Protein AF-A0A9P8TIH1-F1 (afdb_monomer)

pLDDT: mean 72.89, std 21.23, range [21.95, 97.31]

Structure (mmCIF, N/CA/C/O backbone):
data_AF-A0A9P8TIH1-F1
#
_entry.id   AF-A0A9P8TIH1-F1
#
loop_
_atom_site.group_PDB
_atom_site.id
_atom_site.type_symbol
_atom_site.label_atom_id
_atom_site.label_alt_id
_atom_site.label_comp_id
_atom_site.label_asym_id
_atom_site.label_entity_id
_atom_site.label_seq_id
_atom_site.pdbx_PDB_ins_code
_atom_site.Cartn_x
_atom_site.Cartn_y
_atom_site.Cartn_z
_atom_site.occupancy
_atom_site.B_iso_or_equiv
_atom_site.auth_seq_id
_atom_site.auth_comp_id
_atom_site.auth_asym_id
_atom_site.auth_atom_id
_atom_site.pdbx_PDB_model_num
ATOM 1 N N . MET A 1 1 ? -13.432 -27.351 -48.864 1.00 35.41 1 MET A N 1
ATOM 2 C CA . MET A 1 1 ? -13.715 -27.434 -47.415 1.00 35.41 1 MET A CA 1
ATOM 3 C C . MET A 1 1 ? -12.453 -27.004 -46.691 1.00 35.41 1 MET A C 1
ATOM 5 O O . MET A 1 1 ? -11.451 -27.693 -46.796 1.00 35.41 1 MET A O 1
ATOM 9 N N . ASP A 1 2 ? -12.466 -25.813 -46.095 1.00 36.81 2 ASP A N 1
ATOM 10 C CA . ASP A 1 2 ? -11.261 -25.068 -45.707 1.00 36.81 2 ASP A CA 1
ATOM 11 C C . ASP A 1 2 ? -11.121 -25.049 -44.168 1.00 36.81 2 ASP A C 1
ATOM 13 O O . ASP A 1 2 ? -11.608 -24.149 -43.486 1.00 36.81 2 ASP A O 1
ATOM 17 N N . HIS A 1 3 ? -10.524 -26.101 -43.594 1.00 40.78 3 HIS A N 1
ATOM 18 C CA . HIS A 1 3 ? -10.382 -26.301 -42.139 1.00 40.78 3 HIS A CA 1
ATOM 19 C C . HIS A 1 3 ? -9.029 -25.809 -41.572 1.00 40.78 3 HIS A C 1
ATOM 21 O O . HIS A 1 3 ? -8.457 -26.463 -40.703 1.00 40.78 3 HIS A O 1
ATOM 27 N N . SER A 1 4 ? -8.480 -24.667 -42.013 1.00 42.81 4 SER A N 1
ATOM 28 C CA . SER A 1 4 ? -7.149 -24.220 -41.533 1.00 42.81 4 SER A CA 1
ATOM 29 C C . SER A 1 4 ? -7.049 -22.782 -40.997 1.00 42.81 4 SER A C 1
ATOM 31 O O . SER A 1 4 ? -5.983 -22.168 -41.077 1.00 42.81 4 SER A O 1
ATOM 33 N N . LYS A 1 5 ? -8.116 -22.222 -40.406 1.00 52.75 5 LYS A N 1
ATOM 34 C CA . LYS A 1 5 ? -8.064 -20.866 -39.803 1.00 52.75 5 LYS A CA 1
ATOM 35 C C . LYS A 1 5 ? -8.146 -20.792 -38.273 1.00 52.75 5 LYS A C 1
ATOM 37 O O . LYS A 1 5 ? -8.045 -19.697 -37.728 1.00 52.75 5 LYS A O 1
ATOM 42 N N . HIS A 1 6 ? -8.256 -21.914 -37.562 1.00 56.97 6 HIS A N 1
ATOM 43 C CA . HIS A 1 6 ? -8.297 -21.913 -36.093 1.00 56.97 6 HIS A CA 1
ATOM 44 C C . HIS A 1 6 ? -6.949 -22.352 -35.506 1.00 56.97 6 HIS A C 1
ATOM 46 O O . HIS A 1 6 ? -6.401 -23.383 -35.888 1.00 56.97 6 HIS A O 1
ATOM 52 N N . GLY A 1 7 ? -6.391 -21.550 -34.592 1.00 72.75 7 GLY A N 1
ATOM 53 C CA . GLY A 1 7 ? -5.107 -21.843 -33.948 1.00 72.75 7 GLY A CA 1
ATOM 54 C C . GLY A 1 7 ? -5.144 -23.128 -33.112 1.00 72.75 7 GLY A C 1
ATOM 55 O O . GLY A 1 7 ? -6.193 -23.518 -32.608 1.00 72.75 7 GLY A O 1
ATOM 56 N N . ILE A 1 8 ? -3.984 -23.759 -32.909 1.00 74.50 8 ILE A N 1
ATOM 57 C CA . ILE A 1 8 ? -3.828 -25.047 -32.195 1.00 74.50 8 ILE A CA 1
ATOM 58 C C . ILE A 1 8 ? -4.524 -25.052 -30.820 1.00 74.50 8 ILE A C 1
ATOM 60 O O . ILE A 1 8 ? -5.119 -26.046 -30.416 1.00 74.50 8 ILE A O 1
ATOM 64 N N . THR A 1 9 ? -4.513 -23.928 -30.100 1.00 80.44 9 THR A N 1
ATOM 65 C CA . THR A 1 9 ? -5.199 -23.786 -28.805 1.00 80.44 9 THR A CA 1
ATOM 66 C C . THR A 1 9 ? -6.723 -23.830 -28.910 1.00 80.44 9 THR A C 1
ATOM 68 O O . THR A 1 9 ? -7.368 -24.295 -27.977 1.00 80.44 9 THR A O 1
ATOM 71 N N . HIS A 1 10 ? -7.300 -23.367 -30.020 1.00 81.75 10 HIS A N 1
ATOM 72 C CA . HIS A 1 10 ? -8.736 -23.443 -30.290 1.00 81.75 10 HIS A CA 1
ATOM 73 C C . HIS A 1 10 ? -9.160 -24.882 -30.593 1.00 81.75 10 HIS A C 1
ATOM 75 O O . HIS A 1 10 ? -10.133 -25.363 -30.028 1.00 81.75 10 HIS A O 1
ATOM 81 N N . GLN A 1 11 ? -8.375 -25.595 -31.403 1.00 81.62 11 GLN A N 1
ATOM 82 C CA . GLN A 1 11 ? -8.632 -27.001 -31.732 1.00 81.62 11 GLN A CA 1
ATOM 83 C C . GLN A 1 11 ? -8.577 -27.897 -30.487 1.00 81.62 11 GLN A C 1
ATOM 85 O O . GLN A 1 11 ? -9.461 -28.721 -30.274 1.00 81.62 11 GLN A O 1
ATOM 90 N N . ILE A 1 12 ? -7.584 -27.699 -29.611 1.00 84.62 12 ILE A N 1
ATOM 91 C CA . ILE A 1 12 ? -7.492 -28.474 -28.363 1.00 84.62 12 ILE A CA 1
ATOM 92 C C . ILE A 1 12 ? -8.633 -28.110 -27.399 1.00 84.62 12 ILE A C 1
ATOM 94 O O . ILE A 1 12 ? -9.147 -28.969 -26.687 1.00 84.62 12 ILE A O 1
ATOM 98 N N . ARG A 1 13 ? -9.073 -26.846 -27.388 1.00 86.00 13 ARG A N 1
ATOM 99 C CA . ARG A 1 13 ? -10.222 -26.413 -26.582 1.00 86.00 13 ARG A CA 1
ATOM 100 C C . ARG A 1 13 ? -11.510 -27.134 -26.993 1.00 86.00 13 ARG A C 1
ATOM 102 O O . ARG A 1 13 ? -12.270 -27.539 -26.116 1.00 86.00 13 ARG A O 1
ATOM 109 N N . GLU A 1 14 ? -11.734 -27.304 -28.294 1.00 83.88 14 GLU A N 1
ATOM 110 C CA . GLU A 1 14 ? -12.855 -28.088 -28.826 1.00 83.88 14 GLU A CA 1
ATOM 111 C C . GLU A 1 14 ? -12.718 -29.573 -28.463 1.00 83.88 14 GLU A C 1
ATOM 113 O O . GLU A 1 14 ? -13.672 -30.166 -27.976 1.00 83.88 14 GLU A O 1
ATOM 118 N N . GLN A 1 15 ? -11.519 -30.156 -28.583 1.00 83.25 15 GLN A N 1
ATOM 119 C CA . GLN A 1 15 ? -11.256 -31.562 -28.222 1.00 83.25 15 GLN A CA 1
ATOM 120 C C . GLN A 1 15 ? -11.451 -31.876 -26.731 1.00 83.25 15 GLN A C 1
ATOM 122 O O . GLN A 1 15 ? -11.777 -33.010 -26.371 1.00 83.25 15 GLN A O 1
ATOM 127 N N . LEU A 1 16 ? -11.245 -30.884 -25.863 1.00 83.88 16 LEU A N 1
ATOM 128 C CA . LEU A 1 16 ? -11.487 -30.981 -24.424 1.00 83.88 16 LEU A CA 1
ATOM 129 C C . LEU A 1 16 ? -12.925 -30.610 -24.029 1.00 83.88 16 LEU A C 1
ATOM 131 O O . LEU A 1 16 ? -13.226 -30.597 -22.841 1.00 83.88 16 LEU A O 1
ATOM 135 N N . ASN A 1 17 ? -13.815 -30.292 -24.978 1.00 82.69 17 ASN A N 1
ATOM 136 C CA . ASN A 1 17 ? -15.173 -29.805 -24.701 1.00 82.69 17 ASN A CA 1
ATOM 137 C C . ASN A 1 17 ? -15.202 -28.629 -23.702 1.00 82.69 17 ASN A C 1
ATOM 139 O O . ASN A 1 17 ? -16.103 -28.510 -22.870 1.00 82.69 17 ASN A O 1
ATOM 143 N N . PHE A 1 18 ? -14.223 -27.720 -23.787 1.00 78.06 18 PHE A N 1
ATOM 144 C CA . PHE A 1 18 ? -14.137 -26.525 -22.939 1.00 78.06 18 PHE A CA 1
ATOM 145 C C . PHE A 1 18 ? -15.112 -25.430 -23.422 1.00 78.06 18 PHE A C 1
ATOM 147 O O . PHE A 1 18 ? -14.720 -24.348 -23.885 1.00 78.06 18 PHE A O 1
ATOM 154 N N . THR A 1 19 ? -16.407 -25.733 -23.349 1.00 77.19 19 THR A N 1
ATOM 155 C CA . THR A 1 19 ? -17.505 -24.891 -23.843 1.00 77.19 19 THR A CA 1
ATOM 156 C C . THR A 1 19 ? -17.747 -23.680 -22.949 1.00 77.19 19 THR A C 1
ATOM 158 O O . THR A 1 19 ? -17.999 -22.592 -23.461 1.00 77.19 19 THR A O 1
ATOM 161 N N . ASP A 1 20 ? -17.572 -23.826 -21.631 1.00 85.38 20 ASP A N 1
ATOM 162 C CA . ASP A 1 20 ? -17.736 -22.725 -20.681 1.00 85.38 20 ASP A CA 1
ATOM 163 C C . ASP A 1 20 ? -16.583 -21.696 -20.793 1.00 85.38 20 ASP A C 1
ATOM 165 O O . ASP A 1 20 ? -15.427 -22.007 -20.460 1.00 85.38 20 ASP A O 1
ATOM 169 N N . PRO A 1 21 ? -16.865 -20.447 -21.222 1.00 82.12 21 PRO A N 1
ATOM 170 C CA . PRO A 1 21 ? -15.861 -19.391 -21.302 1.00 82.12 21 PRO A CA 1
ATOM 171 C C . PRO A 1 21 ? -15.292 -18.988 -19.932 1.00 82.12 21 PRO A C 1
ATOM 173 O O . PRO A 1 21 ? -14.132 -18.573 -19.860 1.00 82.12 21 PRO A O 1
ATOM 176 N N . SER A 1 22 ? -16.060 -19.124 -18.846 1.00 80.06 22 SER A N 1
ATOM 177 C CA . SER A 1 22 ? -15.615 -18.819 -17.483 1.00 80.06 22 SER A CA 1
ATOM 178 C C . SER A 1 22 ? -14.609 -19.859 -16.993 1.00 80.06 22 SER A C 1
ATOM 180 O O . SER A 1 22 ? -13.498 -19.503 -16.580 1.00 80.06 22 SER A O 1
ATOM 182 N N . LYS A 1 23 ? -14.933 -21.153 -17.140 1.00 83.50 23 LYS A N 1
ATOM 183 C CA . LYS A 1 23 ? -14.000 -22.256 -16.858 1.00 83.50 23 LYS A CA 1
ATOM 184 C C . LYS A 1 23 ? -12.722 -22.116 -17.691 1.00 83.50 23 LYS A C 1
ATOM 186 O O . LYS A 1 23 ? -11.629 -22.275 -17.151 1.00 83.50 23 LYS A O 1
ATOM 191 N N . TRP A 1 24 ? -12.828 -21.765 -18.978 1.00 87.00 24 TRP A N 1
ATOM 192 C CA . TRP A 1 24 ? -11.661 -21.583 -19.854 1.00 87.00 24 TRP A CA 1
ATOM 193 C C . TRP A 1 24 ? -10.759 -20.418 -19.426 1.00 87.00 24 TRP A C 1
ATOM 195 O O . TRP A 1 24 ? -9.528 -20.524 -19.468 1.00 87.00 24 TRP A O 1
ATOM 205 N N . ARG A 1 25 ? -11.351 -19.305 -18.976 1.00 84.06 25 ARG A N 1
ATOM 206 C CA . ARG A 1 25 ? -10.597 -18.167 -18.431 1.00 84.06 25 ARG A CA 1
ATOM 207 C C . ARG A 1 25 ? -9.856 -18.561 -17.153 1.00 84.06 25 ARG A C 1
ATOM 209 O O . ARG A 1 25 ? -8.665 -18.281 -17.044 1.00 84.06 25 ARG A O 1
ATOM 216 N N . LYS A 1 26 ? -10.526 -19.266 -16.232 1.00 86.44 26 LYS A N 1
ATOM 217 C CA . LYS A 1 26 ? -9.902 -19.798 -15.007 1.00 86.44 26 LYS A CA 1
ATOM 218 C C . LYS A 1 26 ? -8.744 -20.741 -15.332 1.00 86.44 26 LYS A C 1
ATOM 220 O O . LYS A 1 26 ? -7.658 -20.563 -14.794 1.00 86.44 26 LYS A O 1
ATOM 225 N N . PHE A 1 27 ? -8.945 -21.666 -16.271 1.00 91.75 27 PHE A N 1
ATOM 226 C CA . PHE A 1 27 ? -7.896 -22.562 -16.765 1.00 91.75 27 PHE A CA 1
ATOM 227 C C . PHE A 1 27 ? -6.702 -21.796 -17.334 1.00 91.75 27 PHE A C 1
ATOM 229 O O . PHE A 1 27 ? -5.558 -22.077 -16.990 1.00 91.75 27 PHE A O 1
ATOM 236 N N . THR A 1 28 ? -6.955 -20.794 -18.177 1.00 87.31 28 THR A N 1
ATOM 237 C CA . THR A 1 28 ? -5.889 -20.009 -18.808 1.00 87.31 28 THR A CA 1
ATOM 238 C C . THR A 1 28 ? -5.062 -19.246 -17.775 1.00 87.31 28 THR A C 1
ATOM 240 O O . THR A 1 28 ? -3.834 -19.284 -17.858 1.00 87.31 28 THR A O 1
ATOM 243 N N . ASN A 1 29 ? -5.713 -18.614 -16.793 1.00 83.88 29 ASN A N 1
ATOM 244 C CA . ASN A 1 29 ? -5.040 -17.894 -15.710 1.00 83.88 29 ASN A CA 1
ATOM 245 C C . ASN A 1 29 ? -4.221 -18.848 -14.839 1.00 83.88 29 ASN A C 1
ATOM 247 O O . ASN A 1 29 ? -3.033 -18.619 -14.630 1.00 83.88 29 ASN A O 1
ATOM 251 N N . ARG A 1 30 ? -4.828 -19.959 -14.411 1.00 91.69 30 ARG A N 1
ATOM 252 C CA . ARG A 1 30 ? -4.168 -20.972 -13.585 1.00 91.69 30 ARG A C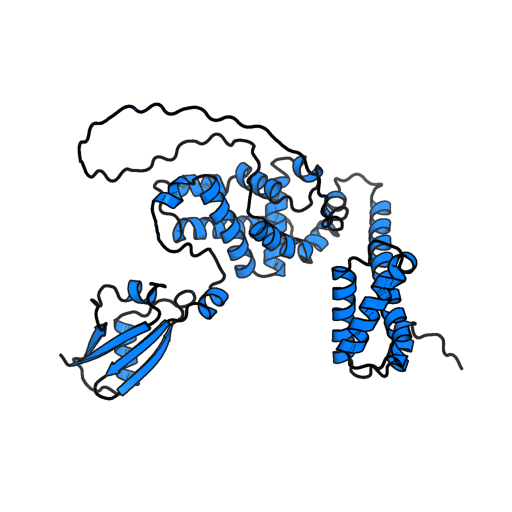A 1
ATOM 253 C C . ARG A 1 30 ? -2.966 -21.603 -14.289 1.00 91.69 30 ARG A C 1
ATOM 255 O O . ARG A 1 30 ? -1.914 -21.793 -13.690 1.00 91.69 30 ARG A O 1
ATOM 262 N N . ARG A 1 31 ? -3.082 -21.872 -15.591 1.00 93.06 31 ARG A N 1
ATOM 263 C CA . ARG A 1 31 ? -1.974 -22.371 -16.415 1.00 93.06 31 ARG A CA 1
ATOM 264 C C . ARG A 1 31 ? -0.811 -21.378 -16.474 1.00 93.06 31 ARG A C 1
ATOM 266 O O . ARG A 1 31 ? 0.332 -21.815 -16.410 1.00 93.06 31 ARG A O 1
ATOM 273 N N . LEU A 1 32 ? -1.081 -20.078 -16.618 1.00 86.94 32 LEU A N 1
ATOM 274 C CA . LEU A 1 32 ? -0.032 -19.049 -16.621 1.00 86.94 32 LEU A CA 1
ATOM 275 C C . LEU A 1 32 ? 0.630 -18.920 -15.245 1.00 86.94 32 LEU A C 1
ATOM 277 O O . LEU A 1 32 ? 1.853 -18.930 -15.172 1.00 86.94 32 LEU A O 1
ATOM 281 N N . GLU A 1 33 ? -0.162 -18.928 -14.172 1.00 87.31 33 GLU A N 1
ATOM 282 C CA . GLU A 1 33 ? 0.336 -18.932 -12.792 1.00 87.31 33 GLU A CA 1
ATOM 283 C C . GLU A 1 33 ? 1.288 -20.109 -12.537 1.00 87.31 33 GLU A C 1
ATOM 285 O O . GLU A 1 33 ? 2.364 -19.925 -11.978 1.00 87.31 33 GLU A O 1
ATOM 290 N N . LEU A 1 34 ? 0.941 -21.319 -12.990 1.00 82.25 34 LEU A N 1
ATOM 291 C CA . LEU A 1 34 ? 1.815 -22.487 -12.857 1.00 82.25 34 LEU A CA 1
ATOM 292 C C . LEU A 1 34 ? 3.068 -22.373 -13.738 1.00 82.25 34 LEU A C 1
ATOM 294 O O . LEU A 1 34 ? 4.163 -22.694 -13.284 1.00 82.25 34 LEU A O 1
ATOM 298 N N . VAL A 1 35 ? 2.948 -21.881 -14.974 1.00 85.06 35 VAL A N 1
ATOM 299 C CA . VAL A 1 35 ? 4.112 -21.630 -15.847 1.00 85.06 35 VAL A CA 1
ATOM 300 C C . VAL A 1 35 ? 5.101 -20.659 -15.194 1.00 85.06 35 VAL A C 1
ATOM 302 O O . VAL A 1 35 ? 6.311 -20.886 -15.287 1.00 85.06 35 V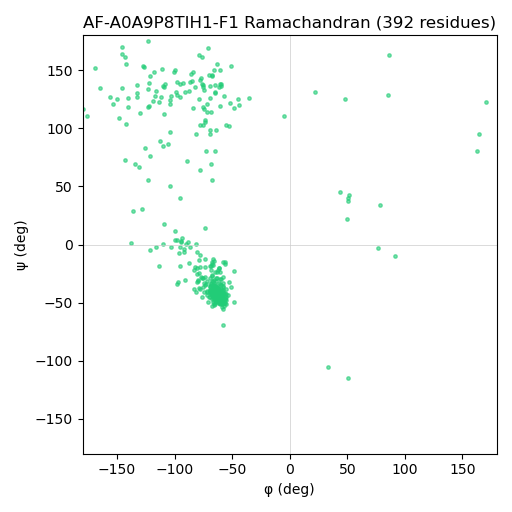AL A O 1
ATOM 305 N N . ASP A 1 36 ? 4.605 -19.629 -14.508 1.00 79.31 36 ASP A N 1
ATOM 306 C CA . ASP A 1 36 ? 5.432 -18.658 -13.792 1.00 79.31 36 ASP A CA 1
ATOM 307 C C . ASP A 1 36 ? 5.981 -19.230 -12.478 1.00 79.31 36 ASP A C 1
ATOM 309 O O . ASP A 1 36 ? 7.187 -19.162 -12.245 1.00 79.31 36 ASP A O 1
ATOM 313 N N . LYS A 1 37 ? 5.150 -19.904 -11.672 1.00 81.44 37 LYS A N 1
ATOM 314 C CA . LYS A 1 37 ? 5.551 -20.547 -10.407 1.00 81.44 37 LYS A CA 1
ATOM 315 C C . LYS A 1 37 ? 6.664 -21.582 -10.591 1.00 81.44 37 LYS A C 1
ATOM 317 O O . LYS A 1 37 ? 7.527 -21.715 -9.731 1.00 81.44 37 LYS A O 1
ATOM 322 N N . PHE A 1 38 ? 6.649 -22.318 -11.703 1.00 78.94 38 PHE A N 1
ATOM 323 C CA . PHE A 1 38 ? 7.683 -23.300 -12.050 1.00 78.94 38 PHE A CA 1
ATOM 324 C C . PHE A 1 38 ? 8.793 -22.725 -12.949 1.00 78.94 38 PHE A C 1
ATOM 326 O O . PHE A 1 38 ? 9.663 -23.471 -13.400 1.00 78.94 38 PHE A O 1
ATOM 333 N N . ASN A 1 39 ? 8.774 -21.416 -13.223 1.00 80.62 39 ASN A N 1
ATOM 334 C CA . ASN A 1 39 ? 9.759 -20.695 -14.032 1.00 80.62 39 ASN A CA 1
ATOM 335 C C . ASN A 1 39 ? 10.049 -21.350 -15.406 1.00 80.62 39 ASN A C 1
ATOM 337 O O . ASN A 1 39 ? 11.191 -21.404 -15.880 1.00 80.62 39 ASN A O 1
ATOM 341 N N . LEU A 1 40 ? 9.007 -21.863 -16.073 1.00 82.38 40 LEU A N 1
ATOM 342 C CA . LEU A 1 40 ? 9.131 -22.598 -17.345 1.00 82.38 40 LEU A CA 1
ATOM 343 C C . LEU A 1 40 ? 9.433 -21.704 -18.553 1.00 82.38 40 LEU A C 1
ATOM 345 O O . LEU A 1 40 ? 9.765 -22.172 -19.637 1.00 82.38 40 LEU A O 1
ATOM 349 N N . SER A 1 41 ? 9.310 -20.393 -18.398 1.00 81.31 41 SER A N 1
ATOM 350 C CA . SER A 1 41 ? 9.560 -19.417 -19.458 1.00 81.31 41 SER A CA 1
ATOM 351 C C . SER A 1 41 ? 11.053 -19.147 -19.709 1.00 81.31 41 SER A C 1
ATOM 353 O O . SER A 1 41 ? 11.393 -18.491 -20.698 1.00 81.31 41 SER A O 1
ATOM 355 N N . SER A 1 42 ? 11.936 -19.657 -18.842 1.00 74.00 42 SER A N 1
ATOM 356 C CA . SER A 1 42 ? 13.391 -19.455 -18.884 1.00 74.00 42 SER A CA 1
ATOM 357 C C . SER A 1 42 ? 14.127 -20.349 -19.897 1.00 74.00 42 SER A C 1
ATOM 359 O O . SER A 1 42 ? 15.131 -19.922 -20.467 1.00 74.00 42 SER A O 1
ATOM 361 N N . LYS A 1 43 ? 13.631 -21.563 -20.175 1.00 79.31 43 LYS A N 1
ATOM 362 C CA . LYS A 1 43 ? 14.282 -22.563 -21.049 1.00 79.31 43 LYS A CA 1
ATOM 363 C C . LYS A 1 43 ? 13.369 -22.992 -22.203 1.00 79.31 43 LYS A C 1
ATOM 365 O O . LYS A 1 43 ? 12.241 -22.508 -22.341 1.00 79.31 43 LYS A O 1
ATOM 370 N N . LYS A 1 44 ? 13.858 -23.821 -23.138 1.00 82.12 44 LYS A N 1
ATOM 371 C CA . LYS A 1 44 ? 12.978 -24.349 -24.200 1.00 82.12 44 LYS A CA 1
ATOM 372 C C . LYS A 1 44 ? 11.996 -25.346 -23.589 1.00 82.12 44 LYS A C 1
ATOM 374 O O . LYS A 1 44 ? 12.369 -26.126 -22.726 1.00 82.12 44 LYS A O 1
ATOM 379 N N . ALA A 1 45 ? 10.774 -25.400 -24.121 1.00 83.81 45 ALA A N 1
ATOM 380 C CA . ALA A 1 45 ? 9.789 -26.387 -23.678 1.00 83.81 45 ALA A CA 1
ATOM 381 C C . ALA A 1 45 ? 10.318 -27.835 -23.775 1.00 83.81 45 ALA A C 1
ATOM 383 O O . ALA A 1 45 ? 10.101 -28.619 -22.866 1.00 83.81 45 ALA A O 1
ATOM 384 N N . SER A 1 46 ? 11.086 -28.157 -24.824 1.00 84.38 46 SER A N 1
ATOM 385 C CA . SER A 1 46 ? 11.733 -29.467 -25.015 1.00 84.38 46 SER A CA 1
ATOM 386 C C . SER A 1 46 ? 12.818 -29.803 -23.984 1.00 84.38 46 SER A C 1
ATOM 388 O O . SER A 1 46 ? 13.286 -30.928 -23.934 1.00 84.38 46 SER A O 1
ATOM 390 N N . GLU A 1 47 ? 13.285 -28.826 -23.206 1.00 77.00 47 GLU A N 1
ATOM 391 C CA . GLU A 1 47 ? 14.311 -29.017 -22.169 1.00 77.00 47 GLU A CA 1
ATOM 392 C C . GLU A 1 47 ? 13.674 -29.229 -20.784 1.00 77.00 47 GLU A C 1
ATOM 394 O O . GLU A 1 47 ? 14.382 -29.396 -19.793 1.00 77.00 47 GLU A O 1
ATOM 399 N N . GLN A 1 48 ? 12.340 -29.171 -20.690 1.00 86.94 48 GLN A N 1
ATOM 400 C CA . GLN A 1 48 ? 11.597 -29.158 -19.426 1.00 86.94 48 GLN A CA 1
ATOM 401 C C . GLN A 1 48 ? 10.373 -30.088 -19.461 1.00 86.94 48 GLN A C 1
ATOM 403 O O . GLN A 1 48 ? 9.391 -29.850 -18.756 1.00 86.94 48 GLN A O 1
ATOM 408 N N . ASP A 1 49 ? 10.439 -31.162 -20.254 1.00 85.44 49 ASP A N 1
ATOM 409 C CA . ASP A 1 49 ? 9.320 -32.080 -20.512 1.00 85.44 49 ASP A CA 1
ATOM 410 C C . ASP A 1 49 ? 8.681 -32.636 -19.234 1.00 85.44 49 ASP A C 1
ATOM 412 O O . ASP A 1 49 ? 7.460 -32.626 -19.109 1.00 85.44 49 ASP A O 1
ATOM 416 N N . GLY A 1 50 ? 9.488 -33.036 -18.246 1.00 84.25 50 GLY A N 1
ATOM 417 C CA . GLY A 1 50 ? 8.973 -33.575 -16.982 1.00 84.25 50 GLY A CA 1
ATOM 418 C C . GLY A 1 50 ? 8.171 -32.561 -16.157 1.00 84.25 50 GLY A C 1
ATOM 419 O O . GLY A 1 50 ? 7.152 -32.907 -15.564 1.00 84.25 50 GLY A O 1
ATOM 420 N N . LEU A 1 51 ? 8.585 -31.289 -16.142 1.00 84.00 51 LEU A N 1
ATOM 421 C CA . LEU A 1 51 ? 7.864 -30.234 -15.419 1.00 84.00 51 LEU A CA 1
ATOM 422 C C . LEU A 1 51 ? 6.593 -29.808 -16.157 1.00 84.00 51 LEU A C 1
ATOM 424 O O . LEU A 1 51 ? 5.574 -29.533 -15.526 1.00 84.00 51 LEU A O 1
ATOM 428 N N . ILE A 1 52 ? 6.648 -29.777 -17.489 1.00 90.12 52 ILE A N 1
ATOM 429 C CA . ILE A 1 52 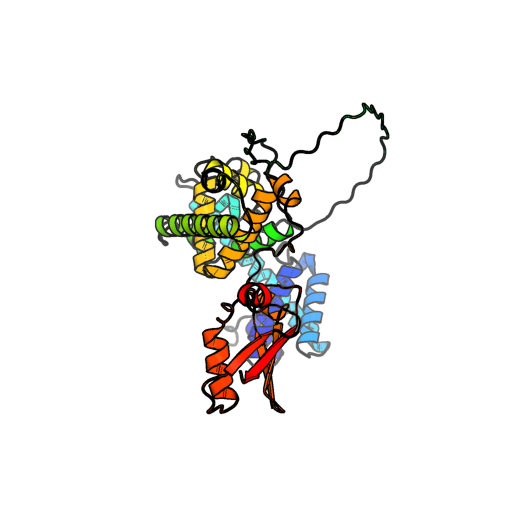? 5.486 -29.504 -18.335 1.00 90.12 52 ILE A CA 1
ATOM 430 C C . ILE A 1 52 ? 4.428 -30.585 -18.134 1.00 90.12 52 ILE A C 1
ATOM 432 O O . ILE A 1 52 ? 3.267 -30.246 -17.911 1.00 90.12 52 ILE A O 1
ATOM 436 N N . LEU A 1 53 ? 4.832 -31.857 -18.132 1.00 90.94 53 LEU A N 1
ATOM 437 C CA . LEU A 1 53 ? 3.929 -32.978 -17.894 1.00 90.94 53 LEU A CA 1
ATOM 438 C C . LEU A 1 53 ? 3.318 -32.914 -16.487 1.00 90.94 53 LEU A C 1
ATOM 440 O O . LEU A 1 53 ? 2.117 -33.102 -16.329 1.00 90.94 53 LEU A O 1
ATOM 444 N N . LYS A 1 54 ? 4.112 -32.547 -15.473 1.00 88.62 54 LYS A N 1
ATOM 445 C CA . LYS A 1 54 ? 3.619 -32.343 -14.103 1.00 88.62 54 LYS A CA 1
ATOM 446 C C . LYS A 1 54 ? 2.564 -31.236 -14.019 1.00 88.62 54 LYS A C 1
ATOM 448 O O . LYS A 1 54 ? 1.555 -31.402 -13.343 1.00 88.62 54 LYS A O 1
ATOM 453 N N . ILE A 1 55 ? 2.773 -30.109 -14.700 1.00 91.69 55 ILE A N 1
ATOM 454 C CA . ILE A 1 55 ? 1.791 -29.012 -14.734 1.00 91.69 55 ILE A CA 1
ATOM 455 C C . ILE A 1 55 ? 0.542 -29.413 -15.520 1.00 91.69 55 ILE A C 1
ATOM 457 O O . ILE A 1 55 ? -0.568 -29.067 -15.116 1.00 91.69 55 ILE A O 1
ATOM 461 N N . ALA A 1 56 ? 0.710 -30.147 -16.620 1.00 92.38 56 ALA A N 1
ATOM 462 C CA . ALA A 1 56 ? -0.402 -30.690 -17.386 1.00 92.38 56 ALA A CA 1
ATOM 463 C C . ALA A 1 56 ? -1.276 -31.606 -16.521 1.00 92.38 56 ALA A C 1
ATOM 465 O O . ALA A 1 56 ? -2.495 -31.467 -16.547 1.00 92.38 56 ALA A O 1
ATOM 466 N N . ASP A 1 57 ? -0.659 -32.464 -15.707 1.00 89.38 57 ASP A N 1
ATOM 467 C CA . ASP A 1 57 ? -1.371 -33.377 -14.816 1.00 89.38 57 ASP A CA 1
ATOM 468 C C . ASP A 1 57 ? -2.091 -32.646 -13.671 1.00 89.38 57 ASP A C 1
ATOM 470 O O . ASP A 1 57 ? -3.266 -32.905 -13.422 1.00 89.38 57 ASP A O 1
ATOM 474 N N . ILE A 1 58 ? -1.449 -31.641 -13.055 1.00 89.88 58 ILE A N 1
ATOM 475 C CA . ILE A 1 58 ? -2.094 -30.768 -12.055 1.00 89.88 58 ILE A CA 1
ATOM 476 C C . ILE A 1 58 ? -3.348 -30.112 -12.642 1.00 89.88 58 ILE A C 1
ATOM 478 O O . ILE A 1 58 ? -4.422 -30.178 -12.050 1.00 89.88 58 ILE A O 1
ATOM 482 N N . LEU A 1 59 ? -3.230 -29.495 -13.820 1.00 92.00 59 LEU A N 1
ATOM 483 C CA . LEU A 1 59 ? -4.349 -28.816 -14.472 1.00 92.00 59 LEU A CA 1
ATOM 484 C C . LEU A 1 59 ? -5.448 -29.793 -14.902 1.00 92.00 59 LEU A C 1
ATOM 486 O O . LEU A 1 59 ? -6.629 -29.464 -14.845 1.00 92.00 59 LEU A O 1
ATOM 490 N N . ARG A 1 60 ? -5.080 -30.990 -15.348 1.00 94.25 60 ARG A N 1
ATOM 491 C CA . ARG A 1 60 ? -6.037 -32.025 -15.731 1.00 94.25 60 ARG A CA 1
ATOM 492 C C . ARG A 1 60 ? -6.868 -32.466 -14.523 1.00 94.25 60 ARG A C 1
ATOM 494 O O . ARG A 1 60 ? -8.096 -32.464 -14.613 1.00 94.25 60 ARG A O 1
ATOM 501 N N . LEU A 1 61 ? -6.213 -32.756 -13.395 1.00 91.06 61 LEU A N 1
ATOM 502 C CA . LEU A 1 61 ? -6.867 -33.133 -12.139 1.00 91.06 61 LEU A CA 1
ATOM 503 C C . LEU A 1 61 ? -7.731 -31.995 -11.577 1.00 91.06 61 LEU A C 1
ATOM 505 O O . LEU A 1 61 ? -8.902 -32.214 -11.278 1.00 91.06 61 LEU A O 1
ATOM 509 N N . GLU A 1 62 ? -7.198 -30.768 -11.500 1.00 92.06 62 GLU A N 1
ATOM 510 C CA . GLU A 1 62 ? -7.925 -29.592 -10.988 1.00 92.06 62 GLU A CA 1
ATOM 511 C C . GLU A 1 62 ? -9.214 -29.308 -11.782 1.00 92.06 62 GLU A C 1
ATOM 513 O O . GLU A 1 62 ? -10.204 -28.836 -11.221 1.00 92.06 62 GLU A O 1
ATOM 518 N N . PHE A 1 63 ? -9.226 -29.594 -13.088 1.00 91.00 63 PHE A N 1
ATOM 519 C CA . PHE A 1 63 ? -10.374 -29.324 -13.959 1.00 91.00 63 PHE A CA 1
ATOM 520 C C . PHE A 1 63 ? -11.262 -30.550 -14.234 1.00 91.00 63 PHE A C 1
ATOM 522 O O . PHE A 1 63 ? -12.259 -30.409 -14.961 1.00 91.00 63 PHE A O 1
ATOM 529 N N . GLY A 1 64 ? -10.947 -31.690 -13.606 1.00 89.50 64 GLY A N 1
ATOM 530 C CA . GLY A 1 64 ? -11.765 -32.904 -13.576 1.00 89.50 64 GLY A CA 1
ATOM 531 C C . GLY A 1 64 ? -11.704 -33.756 -14.845 1.00 89.50 64 GLY A C 1
ATOM 532 O O . GLY A 1 64 ? -12.723 -34.322 -15.228 1.00 89.50 64 GLY A O 1
ATOM 533 N N . TYR A 1 65 ? -10.554 -33.809 -15.521 1.00 90.94 65 TYR A N 1
ATOM 534 C CA . TYR A 1 65 ? -10.361 -34.626 -16.725 1.00 90.94 65 TYR A CA 1
ATOM 535 C C . TYR A 1 65 ? -9.638 -35.939 -16.417 1.00 90.94 65 TYR A C 1
ATOM 537 O O . TYR A 1 65 ? -8.811 -36.019 -15.512 1.00 90.94 65 TYR A O 1
ATOM 545 N N . ASP A 1 66 ? -9.928 -36.968 -17.201 1.00 90.38 66 ASP A N 1
ATOM 546 C CA . ASP A 1 66 ? -9.347 -38.304 -17.106 1.00 90.38 66 ASP A CA 1
ATOM 547 C C . ASP A 1 66 ? -7.945 -38.388 -17.731 1.00 90.38 66 ASP A C 1
ATOM 549 O O . ASP A 1 66 ? -7.530 -37.522 -18.506 1.00 90.38 66 ASP A O 1
ATOM 553 N N . ASP A 1 67 ? -7.204 -39.449 -17.399 1.00 90.50 67 ASP A N 1
ATOM 554 C CA . ASP A 1 67 ? -5.808 -39.638 -17.822 1.00 90.50 67 ASP A CA 1
ATOM 555 C C . ASP A 1 67 ? -5.657 -39.688 -19.352 1.00 90.50 67 ASP A C 1
ATOM 557 O O . ASP A 1 67 ? -4.605 -39.325 -19.880 1.00 90.50 67 ASP A O 1
ATOM 561 N N . SER A 1 68 ? -6.721 -40.047 -20.086 1.00 90.12 68 SER A N 1
ATOM 562 C CA . SER A 1 68 ? -6.710 -40.066 -21.555 1.00 90.12 68 SER A CA 1
ATOM 563 C C . SER A 1 68 ? -6.456 -38.687 -22.178 1.00 90.12 68 SER A C 1
ATOM 565 O O . SER A 1 68 ? -6.019 -38.613 -23.326 1.00 90.12 68 SER A O 1
ATOM 567 N N . LYS A 1 69 ? -6.689 -37.601 -21.422 1.00 91.00 69 LYS A N 1
ATOM 568 C CA . LYS A 1 69 ? -6.576 -36.207 -21.880 1.00 91.00 69 LYS A CA 1
ATOM 569 C C . LYS A 1 69 ? -5.256 -35.527 -21.531 1.00 91.00 69 LYS A C 1
ATOM 571 O O . LYS A 1 69 ? -5.084 -34.333 -21.780 1.00 91.00 69 LYS A O 1
ATOM 576 N N . ILE A 1 70 ? -4.306 -36.250 -20.939 1.00 92.25 70 ILE A N 1
ATOM 577 C CA . ILE A 1 70 ? -3.034 -35.662 -20.501 1.00 92.25 70 ILE A CA 1
ATOM 578 C C . ILE A 1 70 ? -2.242 -35.034 -21.659 1.00 92.25 70 ILE A C 1
ATOM 580 O O . ILE A 1 70 ? -1.622 -33.983 -21.493 1.00 92.25 70 ILE A O 1
ATOM 584 N N . ASN A 1 71 ? -2.320 -35.622 -22.854 1.00 92.06 71 ASN A N 1
ATOM 585 C CA . ASN A 1 71 ? -1.589 -35.163 -24.035 1.00 92.06 71 ASN A CA 1
ATOM 586 C C . ASN A 1 71 ? -2.093 -33.802 -24.538 1.00 92.06 71 ASN A C 1
ATOM 588 O O . ASN A 1 71 ? -1.322 -32.971 -25.018 1.00 92.06 71 ASN A O 1
ATOM 592 N N . GLU A 1 72 ? -3.393 -33.550 -24.431 1.00 91.38 72 GLU A N 1
ATOM 593 C CA . GLU A 1 72 ? -4.038 -32.290 -24.783 1.00 91.38 72 GLU A CA 1
ATOM 594 C C . GLU A 1 72 ? -3.630 -31.184 -23.802 1.00 91.38 72 GLU A C 1
ATOM 596 O O . GLU A 1 72 ? -3.301 -30.069 -24.219 1.00 91.38 72 GLU A O 1
ATOM 601 N N . PHE A 1 73 ? -3.578 -31.504 -22.506 1.00 92.62 73 PHE A N 1
ATOM 602 C CA . PHE A 1 73 ? -3.106 -30.583 -21.472 1.00 92.62 73 PHE A CA 1
ATOM 603 C C . PHE A 1 73 ? -1.611 -30.272 -21.619 1.00 92.62 73 PHE A C 1
ATOM 605 O O . PHE A 1 73 ? -1.233 -29.100 -21.566 1.00 92.62 73 PHE A O 1
ATOM 612 N N . ASP A 1 74 ? -0.770 -31.269 -21.901 1.00 93.25 74 ASP A N 1
ATOM 613 C CA . ASP A 1 74 ? 0.657 -31.079 -22.196 1.00 93.25 74 ASP A CA 1
ATOM 614 C C . ASP A 1 74 ? 0.849 -30.120 -23.381 1.00 93.25 74 ASP A C 1
ATOM 616 O O . ASP A 1 74 ? 1.539 -29.102 -23.256 1.00 93.25 74 ASP A O 1
ATOM 620 N N . LYS A 1 75 ? 0.136 -30.338 -24.494 1.00 93.31 75 LYS A N 1
ATOM 621 C CA . LYS A 1 75 ? 0.161 -29.431 -25.655 1.00 93.31 75 LYS A CA 1
ATOM 622 C C . LYS A 1 75 ? -0.265 -28.006 -25.289 1.00 93.31 75 LYS A C 1
ATOM 624 O O . LYS A 1 75 ? 0.355 -27.044 -25.755 1.00 93.31 75 LYS A O 1
ATOM 629 N N . LEU A 1 76 ? -1.286 -27.840 -24.444 1.00 92.00 76 LEU A N 1
ATOM 630 C CA . LEU A 1 76 ? -1.738 -26.525 -23.975 1.00 92.00 76 LEU A CA 1
ATOM 631 C C . LEU A 1 76 ? -0.694 -25.821 -23.104 1.00 92.00 76 LEU A C 1
ATOM 633 O O . LEU A 1 76 ? -0.538 -24.602 -23.227 1.00 92.00 76 LEU A O 1
ATOM 637 N N . VAL A 1 77 ? 0.014 -26.547 -22.240 1.00 92.44 77 VAL A N 1
ATOM 638 C CA . VAL A 1 77 ? 1.090 -25.994 -21.405 1.00 92.44 77 VAL A CA 1
ATOM 639 C C . VAL A 1 77 ? 2.297 -25.638 -22.274 1.00 92.44 77 VAL A C 1
ATOM 641 O O . VAL A 1 77 ? 2.797 -24.516 -22.190 1.00 92.44 77 VAL A O 1
ATOM 644 N N . ARG A 1 78 ? 2.704 -26.509 -23.205 1.00 92.88 78 ARG A N 1
ATOM 645 C CA . ARG A 1 78 ? 3.788 -26.233 -24.168 1.00 92.88 78 ARG A CA 1
ATOM 646 C C . ARG A 1 78 ? 3.514 -24.996 -25.009 1.00 92.88 78 ARG A C 1
ATOM 648 O O . ARG A 1 78 ? 4.397 -24.151 -25.163 1.00 92.88 78 ARG A O 1
ATOM 655 N N . ALA A 1 79 ? 2.296 -24.863 -25.533 1.00 88.25 79 ALA A N 1
ATOM 656 C CA . ALA A 1 79 ? 1.894 -23.694 -26.306 1.00 88.25 79 ALA A CA 1
ATOM 657 C C . ALA A 1 79 ? 1.998 -22.405 -25.473 1.00 88.25 79 ALA A C 1
ATOM 659 O O . ALA A 1 79 ? 2.482 -21.388 -25.978 1.00 88.25 79 ALA A O 1
ATOM 660 N N . ALA A 1 80 ? 1.608 -22.454 -24.194 1.00 87.06 80 ALA A N 1
ATOM 661 C CA . ALA A 1 80 ? 1.733 -21.329 -23.272 1.00 87.06 80 ALA A CA 1
ATOM 662 C C . ALA A 1 80 ? 3.203 -20.964 -23.018 1.00 87.06 80 ALA A C 1
ATOM 664 O O . ALA A 1 80 ? 3.583 -19.817 -23.249 1.00 87.06 80 ALA A O 1
ATOM 665 N N . VAL A 1 81 ? 4.050 -21.936 -22.663 1.00 88.50 81 VAL A N 1
ATOM 666 C CA . VAL A 1 81 ? 5.496 -21.737 -22.450 1.00 88.50 81 VAL A CA 1
ATOM 667 C C . VAL A 1 81 ? 6.155 -21.112 -23.682 1.00 88.50 81 VAL A C 1
ATOM 669 O O . VAL A 1 81 ? 6.864 -20.108 -23.591 1.00 88.50 81 VAL A O 1
ATOM 672 N N . GLN A 1 82 ? 5.873 -21.650 -24.870 1.00 86.56 82 GLN A N 1
ATOM 673 C CA . GLN A 1 82 ? 6.400 -21.116 -26.124 1.00 86.56 82 GLN A CA 1
ATOM 674 C C . GLN A 1 82 ? 5.877 -19.712 -26.440 1.00 86.56 82 GLN A C 1
ATOM 676 O O . GLN A 1 82 ? 6.607 -18.908 -27.019 1.00 86.56 82 GLN A O 1
ATOM 681 N N . SER A 1 83 ? 4.618 -19.411 -26.118 1.00 84.88 83 SER A N 1
ATOM 682 C CA . SER A 1 83 ? 4.041 -18.078 -26.303 1.00 84.88 83 SER A CA 1
ATOM 683 C C . SER A 1 83 ? 4.712 -17.061 -25.384 1.00 84.88 83 SER A C 1
ATOM 685 O O . SER A 1 83 ? 5.195 -16.039 -25.867 1.00 84.88 83 SER A O 1
ATOM 687 N N . VAL A 1 84 ? 4.833 -17.373 -24.090 1.00 81.31 84 VAL A N 1
ATOM 688 C CA . VAL A 1 84 ? 5.494 -16.514 -23.095 1.00 81.31 84 VAL A CA 1
ATOM 689 C C . VAL A 1 84 ? 6.950 -16.273 -23.489 1.00 81.31 84 VAL A C 1
ATOM 691 O O 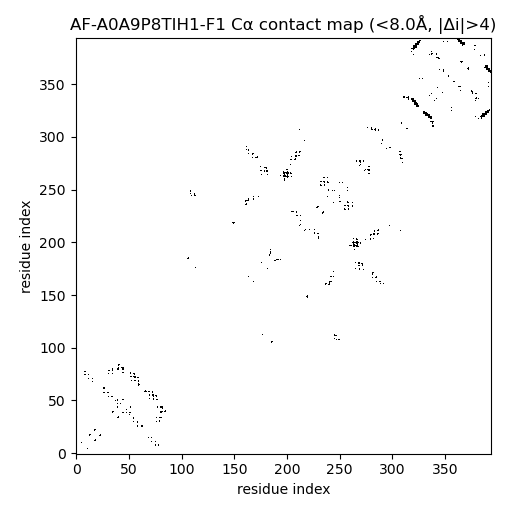. VAL A 1 84 ? 7.391 -15.128 -23.557 1.00 81.31 84 VAL A O 1
ATOM 694 N N . ARG A 1 85 ? 7.683 -17.324 -23.872 1.00 86.62 85 ARG A N 1
ATOM 695 C CA . ARG A 1 85 ? 9.074 -17.200 -24.325 1.00 86.62 85 ARG A CA 1
ATOM 696 C C . ARG A 1 85 ? 9.211 -16.386 -25.614 1.00 86.62 85 ARG A C 1
ATOM 698 O O . ARG A 1 85 ? 10.125 -15.571 -25.728 1.00 86.62 85 ARG A O 1
ATOM 705 N N . ARG A 1 86 ? 8.325 -16.579 -26.599 1.00 78.81 86 ARG A N 1
ATOM 706 C CA . ARG A 1 86 ? 8.330 -15.775 -27.836 1.00 78.81 86 ARG A CA 1
ATOM 707 C C . ARG A 1 86 ? 7.999 -14.315 -27.556 1.00 78.81 86 ARG A C 1
ATOM 709 O O . ARG A 1 86 ? 8.655 -13.458 -28.136 1.00 78.81 86 ARG A O 1
ATOM 716 N N . ASN A 1 87 ? 7.051 -14.033 -26.667 1.00 76.31 87 ASN A N 1
ATOM 717 C CA . ASN A 1 87 ? 6.722 -12.669 -26.263 1.00 76.31 87 ASN A CA 1
ATOM 718 C C . ASN A 1 87 ? 7.900 -12.003 -25.545 1.00 76.31 87 ASN A C 1
ATOM 720 O O . ASN A 1 87 ? 8.280 -10.911 -25.949 1.00 76.31 87 ASN A O 1
ATOM 724 N N . ARG A 1 88 ? 8.568 -12.702 -24.615 1.00 72.94 88 ARG A N 1
ATOM 725 C CA . ARG A 1 88 ? 9.818 -12.233 -23.986 1.00 72.94 88 ARG A CA 1
ATOM 726 C C . ARG A 1 88 ? 10.927 -11.970 -25.012 1.00 72.94 88 ARG A C 1
ATOM 728 O O . ARG A 1 88 ? 11.608 -10.957 -24.961 1.00 72.94 88 ARG A O 1
ATOM 735 N N . LYS A 1 89 ? 11.101 -12.852 -26.002 1.00 72.50 89 LYS A N 1
ATOM 736 C CA . LYS A 1 89 ? 12.108 -12.655 -27.061 1.00 72.50 89 LYS A CA 1
ATOM 737 C C . LYS A 1 89 ? 11.760 -11.493 -28.001 1.00 72.50 89 LYS A C 1
ATOM 739 O O . LYS A 1 89 ? 12.656 -10.810 -28.488 1.00 72.50 89 LYS A O 1
ATOM 744 N N . ARG A 1 90 ? 10.475 -11.286 -28.301 1.00 65.69 90 ARG A N 1
ATOM 745 C CA . ARG A 1 90 ? 10.008 -10.186 -29.159 1.00 65.69 90 ARG A CA 1
ATOM 746 C C . ARG A 1 90 ? 10.128 -8.838 -28.460 1.00 65.69 90 ARG A C 1
ATOM 748 O O . ARG A 1 90 ? 10.598 -7.907 -29.107 1.00 65.69 90 ARG A O 1
ATOM 755 N N . SER A 1 91 ? 9.802 -8.758 -27.169 1.00 56.22 91 SER A N 1
ATOM 756 C CA . SER A 1 91 ? 10.037 -7.545 -26.383 1.00 56.22 91 SER A CA 1
ATOM 757 C C . SER A 1 91 ? 11.531 -7.206 -26.343 1.00 56.22 91 SER A C 1
ATOM 759 O O . SER A 1 91 ? 11.897 -6.077 -26.645 1.00 56.22 91 SER A O 1
ATOM 761 N N . LEU A 1 92 ? 12.410 -8.201 -26.156 1.00 53.72 92 LEU A N 1
ATOM 762 C CA . LEU A 1 92 ? 13.872 -8.033 -26.237 1.00 53.72 92 LEU A CA 1
ATOM 763 C C . LEU A 1 92 ? 14.387 -7.558 -27.609 1.00 53.72 92 LEU A C 1
ATOM 765 O O . LEU A 1 92 ? 15.356 -6.810 -27.679 1.00 53.72 92 LEU A O 1
ATOM 769 N N . LYS A 1 93 ? 13.765 -7.967 -28.722 1.00 48.50 93 LYS A N 1
ATOM 770 C CA . LYS A 1 93 ? 14.214 -7.558 -30.067 1.00 48.50 93 LYS A CA 1
ATOM 771 C C . LYS A 1 93 ? 13.722 -6.159 -30.461 1.00 48.50 93 LYS A C 1
ATOM 773 O O . LYS A 1 93 ? 14.445 -5.455 -31.158 1.00 48.50 93 LYS A O 1
ATOM 778 N N . GLN A 1 94 ? 12.536 -5.747 -30.006 1.00 49.75 94 GLN A N 1
ATOM 779 C CA . GLN A 1 94 ? 12.058 -4.367 -30.175 1.00 49.75 94 GLN A CA 1
ATOM 780 C C . GLN A 1 94 ? 12.937 -3.361 -29.415 1.00 49.75 94 GLN A C 1
ATOM 782 O O . GLN A 1 94 ? 13.156 -2.261 -29.911 1.00 49.75 94 GLN A O 1
ATOM 787 N N . LEU A 1 95 ? 13.523 -3.777 -28.286 1.00 41.75 95 LEU A N 1
ATOM 788 C CA . LEU A 1 95 ? 14.476 -2.985 -27.501 1.00 41.75 95 LEU A CA 1
ATOM 789 C C . LEU A 1 95 ? 15.790 -2.678 -28.238 1.00 41.75 95 LEU A C 1
ATOM 791 O O . LEU A 1 95 ? 16.343 -1.597 -28.073 1.00 41.75 95 LEU A O 1
ATOM 795 N N . ASN A 1 96 ? 16.276 -3.594 -29.081 1.00 38.19 96 ASN A N 1
ATOM 796 C CA . ASN A 1 96 ? 17.591 -3.460 -29.720 1.00 38.19 96 ASN A CA 1
ATOM 797 C C . ASN A 1 96 ? 17.578 -2.569 -30.980 1.00 38.19 96 ASN A C 1
ATOM 799 O O . ASN A 1 96 ? 18.613 -2.071 -31.403 1.00 38.19 96 ASN A O 1
ATOM 803 N N . ILE A 1 97 ? 16.405 -2.347 -31.585 1.00 44.62 97 ILE A N 1
ATOM 804 C CA . ILE A 1 97 ? 16.258 -1.506 -32.789 1.00 44.62 97 ILE A CA 1
ATOM 805 C C . ILE A 1 97 ? 16.167 -0.011 -32.421 1.00 44.62 97 ILE A C 1
ATOM 807 O O . ILE A 1 97 ? 16.503 0.843 -33.233 1.00 44.62 97 ILE A O 1
ATOM 811 N N . GLN A 1 98 ? 15.783 0.317 -31.183 1.00 41.41 98 GLN A N 1
ATOM 812 C CA . GLN A 1 98 ? 15.709 1.697 -30.679 1.00 41.41 98 GLN A CA 1
ATOM 813 C C . GLN A 1 98 ? 17.037 2.220 -30.093 1.00 41.41 98 GLN A C 1
ATOM 815 O O . GLN A 1 98 ? 17.112 3.383 -29.719 1.00 41.41 98 GLN A O 1
ATOM 820 N N . SER A 1 99 ? 18.091 1.395 -30.046 1.00 36.62 99 SER A N 1
ATOM 821 C CA . SER A 1 99 ? 19.382 1.706 -29.405 1.00 36.62 99 SER A CA 1
ATOM 822 C C . SER A 1 99 ? 20.354 2.551 -30.251 1.00 36.62 99 SER A C 1
ATOM 824 O O . SER A 1 99 ? 21.455 2.830 -29.786 1.00 36.62 99 SER A O 1
ATOM 826 N N . ASN A 1 100 ? 19.993 2.947 -31.478 1.00 35.25 100 ASN A N 1
ATOM 827 C CA . ASN A 1 100 ? 20.900 3.663 -32.394 1.00 35.25 100 ASN A CA 1
ATOM 828 C C . ASN A 1 100 ? 20.702 5.190 -32.442 1.00 35.25 100 ASN A C 1
ATOM 830 O O . ASN A 1 100 ? 21.268 5.833 -33.319 1.00 35.25 100 ASN A O 1
ATOM 834 N N . ASN A 1 101 ? 19.929 5.781 -31.528 1.00 33.34 101 ASN A N 1
ATOM 835 C CA . ASN A 1 101 ? 19.852 7.236 -31.382 1.00 33.34 101 ASN A CA 1
ATOM 836 C C . ASN A 1 101 ? 19.993 7.607 -29.903 1.00 33.34 101 ASN A C 1
ATOM 838 O O . ASN A 1 101 ? 19.332 7.019 -29.050 1.00 33.34 101 ASN A O 1
ATOM 842 N N . ASP A 1 102 ? 20.885 8.554 -29.631 1.00 40.56 102 ASP A N 1
ATOM 843 C CA . ASP A 1 102 ? 21.368 8.972 -28.315 1.00 40.56 102 ASP A CA 1
ATOM 844 C C . ASP A 1 102 ? 20.264 9.159 -27.257 1.00 40.56 102 ASP A C 1
ATOM 846 O O . ASP A 1 102 ? 19.331 9.943 -27.435 1.00 40.56 102 ASP A O 1
ATOM 850 N N . GLY A 1 103 ? 20.393 8.475 -26.113 1.00 34.12 103 GLY A N 1
ATOM 851 C CA . GLY A 1 103 ? 19.492 8.655 -24.974 1.00 34.12 103 GLY A CA 1
ATOM 852 C C . GLY A 1 103 ? 19.678 7.609 -23.877 1.00 34.12 103 GLY A C 1
ATOM 853 O O . GLY A 1 103 ? 19.554 6.410 -24.113 1.00 34.12 103 GLY A O 1
ATOM 854 N N . TRP A 1 104 ? 19.963 8.079 -22.662 1.00 39.16 104 TRP A N 1
ATOM 855 C CA . TRP A 1 104 ? 19.964 7.296 -21.424 1.00 39.16 104 TRP A CA 1
ATOM 856 C C . TRP A 1 104 ? 18.730 6.388 -21.343 1.00 39.16 104 TRP A C 1
ATOM 858 O O . TRP A 1 104 ? 17.601 6.873 -21.364 1.00 39.16 104 TRP A O 1
ATOM 868 N N . ASN A 1 105 ? 18.936 5.073 -21.253 1.00 48.19 105 ASN A N 1
ATOM 869 C CA . ASN A 1 105 ? 17.856 4.106 -21.403 1.00 48.19 105 ASN A CA 1
ATOM 870 C C . ASN A 1 105 ? 17.460 3.514 -20.038 1.00 48.19 105 ASN A C 1
ATOM 872 O O . ASN A 1 105 ? 17.937 2.448 -19.654 1.00 48.19 105 ASN A O 1
ATOM 876 N N . GLU A 1 106 ? 16.545 4.185 -19.317 1.00 46.88 106 GLU A N 1
ATOM 877 C CA . GLU A 1 106 ? 15.896 3.686 -18.076 1.00 46.88 106 GLU A CA 1
ATOM 878 C C . GLU A 1 106 ? 15.362 2.243 -18.238 1.00 46.88 106 GLU A C 1
ATOM 880 O O . GLU A 1 106 ? 15.229 1.485 -17.280 1.00 46.88 106 GLU A O 1
ATOM 885 N N . LYS A 1 107 ? 15.109 1.836 -19.484 1.00 42.91 107 LYS A N 1
ATOM 886 C CA . LYS A 1 107 ? 14.562 0.549 -19.903 1.00 42.91 107 LYS A CA 1
ATOM 887 C C . LYS A 1 107 ? 15.519 -0.643 -19.774 1.00 42.91 107 LYS A C 1
ATOM 889 O O . LYS A 1 107 ? 15.047 -1.755 -19.531 1.00 42.91 107 LYS A O 1
ATOM 894 N N . SER A 1 108 ? 16.835 -0.453 -19.930 1.00 44.41 108 SER A N 1
ATOM 895 C CA . SER A 1 108 ? 17.801 -1.568 -19.889 1.00 44.41 108 SER A CA 1
ATOM 896 C C . SER A 1 108 ? 18.086 -2.061 -18.467 1.00 44.41 108 SER A C 1
ATOM 898 O O . SER A 1 108 ? 18.345 -3.251 -18.291 1.00 44.41 108 SER A O 1
ATOM 900 N N . MET A 1 109 ? 17.962 -1.182 -17.463 1.00 48.28 109 MET A N 1
ATOM 901 C CA . MET A 1 109 ? 18.281 -1.497 -16.063 1.00 48.28 109 MET A CA 1
ATOM 902 C C . MET A 1 109 ? 17.226 -2.389 -15.384 1.00 48.28 109 MET A C 1
ATOM 904 O O . MET A 1 109 ? 17.561 -3.218 -14.543 1.00 48.28 109 MET A O 1
ATOM 908 N N . PHE A 1 110 ? 15.944 -2.253 -15.753 1.00 49.03 110 PHE A N 1
ATOM 909 C CA . PHE A 1 110 ? 14.838 -2.941 -15.065 1.00 49.03 110 PHE A CA 1
ATOM 910 C C . PHE A 1 110 ? 14.388 -4.245 -15.741 1.00 49.03 110 PHE A C 1
ATOM 912 O O . PHE A 1 110 ? 13.975 -5.181 -15.057 1.00 49.03 110 PHE A O 1
ATOM 919 N N . ILE A 1 111 ? 14.471 -4.351 -17.073 1.00 45.38 111 ILE A N 1
ATOM 920 C CA . ILE A 1 111 ? 13.916 -5.504 -17.808 1.00 45.38 111 ILE A CA 1
ATOM 921 C C . ILE A 1 111 ? 14.832 -6.742 -17.741 1.00 45.38 111 ILE A C 1
ATOM 923 O O . ILE A 1 111 ? 14.340 -7.867 -17.832 1.00 45.38 111 ILE A O 1
ATOM 927 N N . ASN A 1 112 ? 16.141 -6.568 -17.525 1.00 39.06 112 ASN A N 1
ATOM 928 C CA . ASN A 1 112 ? 17.097 -7.681 -17.550 1.00 39.06 112 ASN A CA 1
ATOM 929 C C . ASN A 1 112 ? 17.158 -8.512 -16.250 1.00 39.06 112 ASN A C 1
ATOM 931 O O . ASN A 1 112 ? 17.575 -9.669 -16.314 1.00 39.06 112 ASN A O 1
ATOM 935 N N . HIS A 1 113 ? 16.711 -7.991 -15.096 1.00 42.16 113 HIS A N 1
ATOM 936 C CA . HIS A 1 113 ? 16.982 -8.626 -13.790 1.00 42.16 113 HIS A CA 1
ATOM 937 C C . HIS A 1 113 ? 15.767 -9.037 -12.943 1.00 42.16 113 HIS A C 1
ATOM 939 O O . HIS A 1 113 ? 15.936 -9.777 -11.976 1.00 42.16 113 HIS A O 1
ATOM 945 N N . ILE A 1 114 ? 14.533 -8.726 -13.358 1.00 38.34 114 ILE A N 1
ATOM 946 C CA . ILE A 1 114 ? 13.317 -9.282 -12.717 1.00 38.34 114 ILE A CA 1
ATOM 947 C C . ILE A 1 114 ? 13.209 -10.815 -12.938 1.00 38.34 114 ILE A C 1
ATOM 949 O O . ILE A 1 114 ? 12.446 -11.505 -12.270 1.00 38.34 114 ILE A O 1
ATOM 953 N N . THR A 1 115 ? 14.011 -11.397 -13.840 1.00 33.72 115 THR A N 1
ATOM 954 C CA . THR A 1 115 ? 13.993 -12.836 -14.166 1.00 33.72 115 THR A CA 1
ATOM 955 C C . THR A 1 115 ? 14.998 -13.719 -13.414 1.00 33.72 115 THR A C 1
ATOM 957 O O . THR A 1 115 ? 15.031 -14.922 -13.677 1.00 33.72 115 THR A O 1
ATOM 960 N N . THR A 1 116 ? 15.800 -13.190 -12.484 1.00 29.52 116 THR A N 1
ATOM 961 C CA . THR A 1 116 ? 16.839 -13.980 -11.790 1.00 29.52 116 THR A CA 1
ATOM 962 C C . THR A 1 116 ? 16.860 -13.768 -10.279 1.00 29.52 116 THR A C 1
ATOM 964 O O . THR A 1 116 ? 17.834 -13.258 -9.745 1.00 29.52 116 THR A O 1
ATOM 967 N N . THR A 1 117 ? 15.840 -14.240 -9.565 1.00 25.62 117 THR A N 1
ATOM 968 C CA . THR A 1 117 ? 15.963 -14.540 -8.130 1.00 25.62 117 THR A CA 1
ATOM 969 C C . THR A 1 117 ? 15.176 -15.798 -7.790 1.00 25.62 117 THR A C 1
ATOM 971 O O . THR A 1 117 ? 13.952 -15.803 -7.770 1.00 25.62 117 THR A O 1
ATOM 974 N N . THR A 1 118 ? 15.901 -16.905 -7.608 1.00 26.39 118 THR A N 1
ATOM 975 C CA . THR A 1 118 ? 15.651 -18.005 -6.650 1.00 26.39 118 THR A CA 1
ATOM 976 C C . THR A 1 118 ? 16.493 -19.217 -7.057 1.00 26.39 118 THR A C 1
ATOM 978 O O . THR A 1 118 ? 16.120 -20.022 -7.906 1.00 26.39 118 THR A O 1
ATOM 981 N N . SER A 1 119 ? 17.670 -19.360 -6.449 1.00 25.34 119 SER A N 1
ATOM 982 C CA . SER A 1 119 ? 18.363 -20.645 -6.284 1.00 25.34 119 SER A CA 1
ATOM 983 C C . SER A 1 119 ? 19.306 -20.533 -5.080 1.00 25.34 119 SER A C 1
ATOM 985 O O . SER A 1 119 ? 20.095 -19.589 -5.040 1.00 25.34 119 SER A O 1
ATOM 987 N N . PRO A 1 120 ? 19.242 -21.447 -4.096 1.00 28.86 120 PRO A N 1
ATOM 988 C CA . PRO A 1 120 ? 20.132 -21.445 -2.944 1.00 28.86 120 PRO A CA 1
ATOM 989 C C . PRO A 1 120 ? 21.419 -22.207 -3.277 1.00 28.86 120 PRO A C 1
ATOM 991 O O . PRO A 1 120 ? 21.367 -23.270 -3.892 1.00 28.86 120 PRO A O 1
ATOM 994 N N . THR A 1 121 ? 22.570 -21.704 -2.830 1.00 26.73 121 THR A N 1
ATOM 995 C CA . THR A 1 121 ? 23.803 -22.503 -2.791 1.00 26.73 121 THR A CA 1
ATOM 996 C C . THR A 1 121 ? 24.326 -22.526 -1.365 1.00 26.73 121 THR A C 1
ATOM 998 O O . THR A 1 121 ? 24.613 -21.489 -0.774 1.00 26.73 121 THR A O 1
ATOM 1001 N N . ALA A 1 122 ? 24.393 -23.734 -0.813 1.00 25.83 122 ALA A N 1
ATOM 1002 C CA . ALA A 1 122 ? 25.046 -24.047 0.441 1.00 25.83 122 ALA A CA 1
ATOM 1003 C C . ALA A 1 122 ? 26.564 -24.074 0.245 1.00 25.83 122 ALA A C 1
ATOM 1005 O O . ALA A 1 122 ? 27.034 -24.703 -0.699 1.00 25.83 122 ALA A O 1
ATOM 1006 N N . THR A 1 123 ? 27.317 -23.506 1.187 1.00 25.03 123 THR A N 1
ATOM 1007 C CA . THR A 1 123 ? 28.695 -23.932 1.460 1.00 25.03 123 THR A CA 1
ATOM 1008 C C . THR A 1 123 ? 29.055 -23.706 2.924 1.00 25.03 123 THR A C 1
ATOM 1010 O O . THR A 1 123 ? 28.940 -22.616 3.476 1.00 25.03 123 THR A O 1
ATOM 1013 N N . THR A 1 124 ? 29.484 -24.809 3.513 1.00 22.70 124 THR A N 1
ATOM 1014 C CA . THR A 1 124 ? 30.066 -25.074 4.824 1.00 22.70 124 THR A CA 1
ATOM 1015 C C . THR A 1 124 ? 31.473 -24.478 4.947 1.00 22.70 124 THR A C 1
ATOM 1017 O O . THR A 1 124 ? 32.261 -24.752 4.052 1.00 22.70 124 THR A O 1
ATOM 1020 N N . THR A 1 125 ? 31.828 -23.826 6.072 1.00 24.80 125 THR A N 1
ATOM 1021 C CA . THR A 1 125 ? 33.117 -24.023 6.797 1.00 24.80 125 THR A CA 1
ATOM 1022 C C . THR A 1 125 ? 33.238 -23.227 8.119 1.00 24.80 125 THR A C 1
ATOM 1024 O O . THR A 1 125 ? 33.354 -22.012 8.145 1.00 24.80 125 THR A O 1
ATOM 1027 N N . LYS A 1 126 ? 33.216 -23.986 9.224 1.00 23.92 126 LYS A N 1
ATOM 1028 C CA . LYS A 1 126 ? 34.072 -24.008 10.437 1.00 23.92 126 LYS A CA 1
ATOM 1029 C C . LYS A 1 126 ? 34.928 -22.797 10.919 1.00 23.92 126 LYS A C 1
ATOM 1031 O O . LYS A 1 126 ? 35.873 -22.402 10.253 1.00 23.92 126 LYS A O 1
ATOM 1036 N N . VAL A 1 127 ? 34.751 -22.550 12.236 1.00 21.95 127 VAL A N 1
ATOM 1037 C CA . VAL A 1 127 ? 35.742 -22.360 13.341 1.00 21.95 127 VAL A CA 1
ATOM 1038 C C . VAL A 1 127 ? 36.339 -20.963 13.585 1.00 21.95 127 VAL A C 1
ATOM 1040 O O . VAL A 1 127 ? 36.946 -20.373 12.704 1.00 21.95 127 VAL A O 1
ATOM 1043 N N . GLY A 1 128 ? 36.279 -20.513 14.852 1.00 23.88 128 GLY A N 1
ATOM 1044 C CA . GLY A 1 128 ? 37.136 -19.437 15.372 1.00 23.88 128 GLY A CA 1
ATOM 1045 C C . GLY A 1 128 ? 36.657 -18.781 16.672 1.00 23.88 128 GLY A C 1
ATOM 1046 O O . GLY A 1 128 ? 36.058 -17.717 16.649 1.00 23.88 128 GLY A O 1
ATOM 1047 N N . THR A 1 129 ? 36.920 -19.432 17.800 1.00 22.22 129 THR A N 1
ATOM 1048 C CA . THR A 1 129 ? 36.703 -19.005 19.192 1.00 22.22 129 THR A CA 1
ATOM 1049 C C . THR A 1 129 ? 37.568 -17.798 19.587 1.00 22.22 129 THR A C 1
ATOM 1051 O O . THR A 1 129 ? 38.768 -17.854 19.345 1.00 22.22 129 THR A O 1
ATOM 1054 N N . SER A 1 130 ? 37.018 -16.803 20.303 1.00 24.77 130 SER A N 1
ATOM 1055 C CA . SER A 1 130 ? 37.695 -16.124 21.436 1.00 24.77 130 SER A CA 1
ATOM 1056 C C . SER A 1 130 ? 36.831 -15.023 22.077 1.00 24.77 130 SER A C 1
ATOM 1058 O O . SER A 1 130 ? 36.540 -14.007 21.451 1.00 24.77 130 SER A O 1
ATOM 1060 N N . ILE A 1 131 ? 36.489 -15.226 23.353 1.00 23.98 131 ILE A N 1
ATOM 1061 C CA . ILE A 1 131 ? 36.160 -14.198 24.362 1.00 23.98 131 ILE A CA 1
ATOM 1062 C C . ILE A 1 131 ? 37.477 -13.873 25.090 1.00 23.98 131 ILE A C 1
ATOM 1064 O O . ILE A 1 131 ? 38.265 -14.803 25.292 1.00 23.98 131 ILE A O 1
ATOM 1068 N N . PRO A 1 132 ? 37.786 -12.602 25.405 1.00 27.77 132 PRO A N 1
ATOM 1069 C CA . PRO A 1 132 ? 37.753 -12.081 26.794 1.00 27.77 132 PRO A CA 1
ATOM 1070 C C . PRO A 1 132 ? 37.296 -10.593 26.826 1.00 27.77 132 PRO A C 1
ATOM 1072 O O . PRO A 1 132 ? 37.234 -9.959 25.785 1.00 27.77 132 PRO A O 1
ATOM 1075 N N . THR A 1 133 ? 36.983 -9.880 27.910 1.00 22.55 133 THR A N 1
ATOM 1076 C CA . THR A 1 133 ? 36.911 -10.111 29.355 1.00 22.55 133 THR A CA 1
ATOM 1077 C C . THR A 1 133 ? 36.213 -8.895 29.978 1.00 22.55 133 THR A C 1
ATOM 1079 O O . THR A 1 133 ? 36.278 -7.775 29.476 1.00 22.55 133 THR A O 1
ATOM 1082 N N . ILE A 1 134 ? 35.554 -9.170 31.096 1.00 23.27 134 ILE A N 1
ATOM 1083 C CA . ILE A 1 134 ? 34.896 -8.282 32.052 1.00 23.27 134 ILE A CA 1
ATOM 1084 C C . ILE A 1 134 ? 35.881 -7.280 32.682 1.00 23.27 134 ILE A C 1
ATOM 1086 O O . ILE A 1 134 ? 36.924 -7.686 33.185 1.00 23.27 134 ILE A O 1
ATOM 1090 N N . VAL A 1 135 ? 35.485 -6.007 32.790 1.00 24.77 135 VAL A N 1
ATOM 1091 C CA . VAL A 1 135 ? 35.949 -5.117 33.869 1.00 24.77 135 VAL A CA 1
ATOM 1092 C C . VAL A 1 135 ? 34.731 -4.449 34.501 1.00 24.77 135 VAL A C 1
ATOM 1094 O O . VAL A 1 135 ? 34.016 -3.677 33.867 1.00 24.77 135 VAL A O 1
ATOM 1097 N N . GLN A 1 136 ? 34.493 -4.802 35.762 1.00 24.30 136 GLN A N 1
ATOM 1098 C CA . GLN A 1 136 ? 33.585 -4.125 36.679 1.00 24.30 136 GLN A CA 1
ATOM 1099 C C . GLN A 1 136 ? 34.236 -2.839 37.200 1.00 24.30 136 GLN A C 1
ATOM 1101 O O . GLN A 1 136 ? 35.421 -2.822 37.533 1.00 24.30 136 GLN A O 1
ATOM 1106 N N . SER A 1 137 ? 33.441 -1.789 37.389 1.00 23.89 137 SER A N 1
ATOM 1107 C CA . SER A 1 137 ? 33.692 -0.782 38.423 1.00 23.89 137 SER A CA 1
ATOM 1108 C C . SER A 1 137 ? 32.360 -0.269 38.961 1.00 23.89 137 SER A C 1
ATOM 1110 O O . SER A 1 137 ? 31.406 -0.037 38.225 1.00 23.89 137 SER A O 1
ATOM 1112 N N . THR A 1 138 ? 32.317 -0.185 40.280 1.00 23.50 138 THR A N 1
ATOM 1113 C CA . THR A 1 138 ? 31.177 -0.066 41.187 1.00 23.50 138 THR A CA 1
ATOM 1114 C C . THR A 1 138 ? 30.681 1.364 41.430 1.00 23.50 138 THR A C 1
ATOM 1116 O O . THR A 1 138 ? 31.486 2.274 41.571 1.00 23.50 138 THR A O 1
ATOM 1119 N N . ASN A 1 139 ? 29.356 1.464 41.616 1.00 24.42 139 ASN A N 1
ATOM 1120 C CA . ASN A 1 139 ? 28.566 2.297 42.544 1.00 24.42 139 ASN A CA 1
ATOM 1121 C C . ASN A 1 139 ? 28.838 3.806 42.692 1.00 24.42 139 ASN A C 1
ATOM 1123 O O . ASN A 1 139 ? 29.862 4.205 43.232 1.00 24.42 139 ASN A O 1
ATOM 1127 N N . GLN A 1 140 ? 27.779 4.607 42.498 1.00 27.66 140 GLN A N 1
ATOM 1128 C CA . GLN A 1 140 ? 27.061 5.269 43.604 1.00 27.66 140 GLN A CA 1
ATOM 1129 C C . GLN A 1 140 ? 25.689 5.801 43.147 1.00 27.66 140 GLN A C 1
ATOM 1131 O O . GLN A 1 140 ? 25.541 6.377 42.074 1.00 27.66 140 GLN A O 1
ATOM 1136 N N . GLN A 1 141 ? 24.674 5.546 43.976 1.00 26.73 141 GLN A N 1
ATOM 1137 C CA . GLN A 1 141 ? 23.286 5.979 43.823 1.00 26.73 141 GLN A CA 1
ATOM 1138 C C . GLN A 1 141 ? 23.126 7.452 44.213 1.00 26.73 141 GLN A C 1
ATOM 1140 O O . GLN A 1 141 ? 23.642 7.854 45.250 1.00 26.73 141 GLN A O 1
ATOM 1145 N N . GLN A 1 142 ? 22.294 8.196 43.479 1.00 26.41 142 GLN A N 1
ATOM 1146 C CA . GLN A 1 142 ? 21.440 9.245 44.044 1.00 26.41 142 GLN A CA 1
ATOM 1147 C C . GLN A 1 142 ? 20.198 9.434 43.160 1.00 26.41 142 GLN A C 1
ATOM 1149 O O . GLN A 1 142 ? 20.282 9.700 41.963 1.00 26.41 142 GLN A O 1
ATOM 1154 N N . HIS A 1 143 ? 19.030 9.234 43.769 1.00 28.80 143 HIS A N 1
ATOM 1155 C CA . HIS A 1 143 ? 17.717 9.439 43.174 1.00 28.80 143 HIS A CA 1
ATOM 1156 C C . HIS A 1 143 ? 17.416 10.931 42.993 1.00 28.80 143 HIS A C 1
ATOM 1158 O O . HIS A 1 143 ? 17.292 11.650 43.981 1.00 28.80 143 HIS A O 1
ATOM 1164 N N . GLN A 1 144 ? 17.166 11.357 41.753 1.00 26.08 144 GLN A N 1
ATOM 1165 C CA . GLN A 1 144 ? 16.246 12.453 41.442 1.00 26.08 144 GLN A CA 1
ATOM 1166 C C . GLN A 1 144 ? 15.460 12.098 40.175 1.00 26.08 144 GLN A C 1
ATOM 1168 O O . GLN A 1 144 ? 16.033 11.761 39.140 1.00 26.08 144 GLN A O 1
ATOM 1173 N N . HIS A 1 145 ? 14.129 12.147 40.264 1.00 31.08 145 HIS A N 1
ATOM 1174 C CA . HIS A 1 145 ? 13.241 12.115 39.107 1.00 31.08 145 HIS A CA 1
ATOM 1175 C C . HIS A 1 145 ? 13.479 13.367 38.256 1.00 31.08 145 HIS A C 1
ATOM 1177 O O . HIS A 1 145 ? 12.950 14.436 38.546 1.00 31.08 145 HIS A O 1
ATOM 1183 N N . GLN A 1 146 ? 14.265 13.225 37.193 1.00 25.94 146 GLN A N 1
ATOM 1184 C CA . GLN A 1 146 ? 14.270 14.153 36.070 1.00 25.94 146 GLN A CA 1
ATOM 1185 C C . GLN A 1 146 ? 13.748 13.403 34.851 1.00 25.94 146 GLN A C 1
ATOM 1187 O O . GLN A 1 146 ? 14.286 12.364 34.471 1.00 25.94 146 GLN A O 1
ATOM 1192 N N . GLN A 1 147 ? 12.679 13.929 34.252 1.00 33.88 147 GLN A N 1
ATOM 1193 C CA . GLN A 1 147 ? 12.276 13.577 32.897 1.00 33.88 147 GLN A CA 1
ATOM 1194 C C . GLN A 1 147 ? 13.486 13.835 31.993 1.00 33.88 147 GLN A C 1
ATOM 1196 O O . GLN A 1 147 ? 13.843 14.983 31.737 1.00 33.88 147 GLN A O 1
ATOM 1201 N N . GLN A 1 148 ? 14.191 12.778 31.590 1.00 31.19 148 GLN A N 1
ATOM 1202 C CA . GLN A 1 148 ? 15.374 12.917 30.752 1.00 31.19 148 GLN A CA 1
ATOM 1203 C C . GLN A 1 148 ? 14.929 13.274 29.336 1.00 31.19 148 GLN A C 1
ATOM 1205 O O . GLN A 1 148 ? 14.387 12.461 28.591 1.00 31.19 148 GLN A O 1
ATOM 1210 N N . HIS A 1 149 ? 15.131 14.542 28.998 1.00 37.50 149 HIS A N 1
ATOM 1211 C CA . HIS A 1 149 ? 14.873 15.101 27.687 1.00 37.50 149 HIS A CA 1
ATOM 1212 C C . HIS A 1 149 ? 15.879 14.529 26.667 1.00 37.50 149 HIS A C 1
ATOM 1214 O O . HIS A 1 149 ? 17.079 14.782 26.771 1.00 37.50 149 HIS A O 1
ATOM 1220 N N . ILE A 1 150 ? 15.409 13.739 25.694 1.00 44.75 150 ILE A N 1
ATOM 1221 C CA . ILE A 1 150 ? 16.276 13.097 24.692 1.00 44.75 150 ILE A CA 1
ATOM 1222 C C . ILE A 1 150 ? 16.679 14.130 23.629 1.00 44.75 150 ILE A C 1
ATOM 1224 O O . ILE A 1 150 ? 15.908 14.432 22.719 1.00 44.75 150 ILE A O 1
ATOM 1228 N N . LYS A 1 151 ? 17.915 14.638 23.711 1.00 42.50 151 LYS A N 1
ATOM 1229 C CA . LYS A 1 151 ? 18.596 15.263 22.567 1.00 42.50 151 LYS A CA 1
ATOM 1230 C C . LYS A 1 151 ? 19.034 14.157 21.609 1.00 42.50 151 LYS A C 1
ATOM 1232 O O . LYS A 1 151 ? 19.856 13.323 21.986 1.00 42.50 151 LYS A O 1
ATOM 1237 N N . LEU A 1 152 ? 18.505 14.147 20.383 1.00 47.66 152 LEU A N 1
ATOM 1238 C CA . LEU A 1 152 ? 18.998 13.226 19.361 1.00 47.66 152 LEU A CA 1
ATOM 1239 C C . LEU A 1 152 ? 20.454 13.582 19.012 1.00 47.66 152 LEU A C 1
ATOM 1241 O O . LEU A 1 152 ? 20.740 14.750 18.730 1.00 47.66 152 LEU A O 1
ATOM 1245 N N . PRO A 1 153 ? 21.384 12.614 19.007 1.00 44.28 153 PRO A N 1
ATOM 1246 C CA . PRO A 1 153 ? 22.716 12.849 18.476 1.00 44.28 153 PRO A CA 1
ATOM 1247 C C . PRO A 1 153 ? 22.647 13.069 16.958 1.00 44.28 153 PRO A C 1
ATOM 1249 O O . PRO A 1 153 ? 21.860 12.433 16.258 1.00 44.28 153 PRO A O 1
ATOM 1252 N N . SER A 1 154 ? 23.509 13.941 16.428 1.00 41.69 154 SER A N 1
ATOM 1253 C CA . SER A 1 154 ? 23.777 13.992 14.986 1.00 41.69 154 SER A CA 1
ATOM 1254 C C . SER A 1 154 ? 24.534 12.728 14.587 1.00 41.69 154 SER A C 1
ATOM 1256 O O . SER A 1 154 ? 25.753 12.646 14.737 1.00 41.69 154 SER A O 1
ATOM 1258 N N . ILE A 1 155 ? 23.806 11.721 14.117 1.00 42.97 155 ILE A N 1
ATOM 1259 C CA . ILE A 1 155 ? 24.398 10.491 13.601 1.00 42.97 155 ILE A CA 1
ATOM 1260 C C . ILE A 1 155 ? 24.966 10.806 12.214 1.00 42.97 155 ILE A C 1
ATOM 1262 O O . ILE A 1 155 ? 24.248 11.209 11.296 1.00 42.97 155 ILE A O 1
ATOM 1266 N N . LYS A 1 156 ? 26.287 10.657 12.064 1.00 39.22 156 LYS A N 1
ATOM 1267 C CA . LYS A 1 156 ? 26.933 10.621 10.750 1.00 39.22 156 LYS A CA 1
ATOM 1268 C C . LYS A 1 156 ? 26.341 9.427 10.011 1.00 39.22 156 LYS A C 1
ATOM 1270 O O . LYS A 1 156 ? 26.468 8.312 10.501 1.00 39.22 156 LYS A O 1
ATOM 1275 N N . VAL A 1 157 ? 25.692 9.674 8.874 1.00 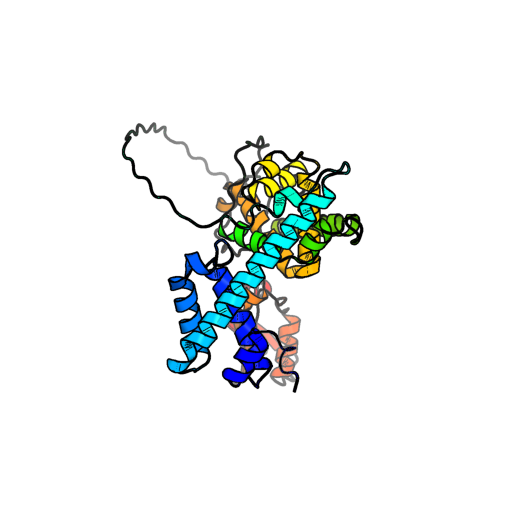41.91 157 VAL A N 1
ATOM 1276 C CA . VAL A 1 157 ? 25.180 8.631 7.975 1.00 41.91 157 VAL A CA 1
ATOM 1277 C C . VAL A 1 157 ? 26.339 7.682 7.671 1.00 41.91 157 VAL A C 1
ATOM 1279 O O . VAL A 1 157 ? 27.242 8.034 6.912 1.00 41.91 157 VAL A O 1
ATOM 1282 N N . GLN A 1 158 ? 26.372 6.520 8.324 1.00 39.22 158 GLN A N 1
ATOM 1283 C CA . GLN A 1 158 ? 27.288 5.463 7.931 1.00 39.22 158 GLN A CA 1
ATOM 1284 C C . GLN A 1 158 ? 26.727 4.831 6.652 1.00 39.22 158 GLN A C 1
ATOM 1286 O O . GLN A 1 158 ? 25.525 4.586 6.578 1.00 39.22 158 GLN A O 1
ATOM 1291 N N . PRO A 1 159 ? 27.564 4.576 5.635 1.00 44.06 159 PRO A N 1
ATOM 1292 C CA . PRO A 1 159 ? 27.143 4.026 4.346 1.00 44.06 159 PRO A CA 1
ATOM 1293 C C . PRO A 1 159 ? 26.775 2.533 4.406 1.00 44.06 159 PRO A C 1
ATOM 1295 O O . PRO A 1 159 ? 26.644 1.898 3.359 1.00 44.06 159 PRO A O 1
ATOM 1298 N N . ASP A 1 160 ? 26.594 1.970 5.603 1.00 50.12 160 ASP A N 1
ATOM 1299 C CA . ASP A 1 160 ? 26.038 0.634 5.768 1.00 50.12 160 ASP A CA 1
ATOM 1300 C C . ASP A 1 160 ? 24.559 0.690 5.370 1.00 50.12 160 ASP A C 1
ATOM 1302 O O . ASP A 1 160 ? 23.698 1.155 6.113 1.00 50.12 160 ASP A O 1
ATOM 1306 N N . LEU A 1 161 ? 24.311 0.274 4.127 1.00 58.97 161 LEU A N 1
ATOM 1307 C CA . LEU A 1 161 ? 23.018 0.162 3.457 1.00 58.97 161 LEU A CA 1
ATOM 1308 C C . LEU A 1 161 ? 21.915 -0.259 4.444 1.00 58.97 161 LEU A C 1
ATOM 1310 O O . LEU A 1 161 ? 22.064 -1.287 5.108 1.00 58.97 161 LEU A O 1
ATOM 1314 N N . PHE A 1 162 ? 20.818 0.508 4.531 1.00 70.19 162 PHE A N 1
ATOM 1315 C CA . PHE A 1 162 ? 19.692 0.178 5.412 1.00 70.19 162 PHE A CA 1
ATOM 1316 C C . PHE A 1 162 ? 19.291 -1.293 5.234 1.00 70.19 162 PHE A C 1
ATOM 1318 O O . PHE A 1 162 ? 18.893 -1.722 4.150 1.00 70.19 162 PHE A O 1
ATOM 1325 N N . LYS A 1 163 ? 19.416 -2.096 6.293 1.00 72.88 163 LYS A N 1
ATOM 1326 C CA . LYS A 1 163 ? 19.061 -3.518 6.252 1.00 72.88 163 LYS A CA 1
ATOM 1327 C C . LYS A 1 163 ? 17.594 -3.694 6.615 1.00 72.88 163 LYS A C 1
ATOM 1329 O O . LYS A 1 163 ? 17.282 -4.177 7.697 1.00 72.88 163 LYS A O 1
ATOM 1334 N N . PHE A 1 164 ? 16.714 -3.289 5.703 1.00 78.69 164 PHE A N 1
ATOM 1335 C CA . PHE A 1 164 ? 15.286 -3.565 5.838 1.00 78.69 164 PHE A CA 1
ATOM 1336 C C . PHE A 1 164 ? 15.009 -5.071 5.871 1.00 78.69 164 PHE A C 1
ATOM 1338 O O . PHE A 1 164 ? 15.713 -5.863 5.234 1.00 78.69 164 PHE A O 1
ATOM 1345 N N . SER A 1 165 ? 13.944 -5.447 6.566 1.00 79.12 165 SER A N 1
ATOM 1346 C CA . SER A 1 165 ? 13.402 -6.792 6.604 1.00 79.12 165 SER A CA 1
ATOM 1347 C C . SER A 1 165 ? 13.000 -7.244 5.201 1.00 79.12 165 SER A C 1
ATOM 1349 O O . SER A 1 165 ? 12.397 -6.502 4.418 1.00 79.12 165 SER A O 1
ATOM 1351 N N . GLU A 1 166 ? 13.315 -8.497 4.874 1.00 75.06 166 GLU A N 1
ATOM 1352 C CA . GLU A 1 166 ? 12.989 -9.067 3.562 1.00 75.06 166 GLU A CA 1
ATOM 1353 C C . GLU A 1 166 ? 11.480 -9.059 3.290 1.00 75.06 166 GLU A C 1
ATOM 1355 O O . GLU A 1 166 ? 11.055 -8.873 2.154 1.00 75.06 166 GLU A O 1
ATOM 1360 N N . GLN A 1 167 ? 10.657 -9.161 4.336 1.00 74.88 167 GLN A N 1
ATOM 1361 C CA . GLN A 1 167 ? 9.205 -9.089 4.218 1.00 74.88 167 GLN A CA 1
ATOM 1362 C C . GLN A 1 167 ? 8.728 -7.716 3.711 1.00 74.88 167 GLN A C 1
ATOM 1364 O O . GLN A 1 167 ? 7.959 -7.660 2.750 1.00 74.88 167 GLN A O 1
ATOM 1369 N N . ASN A 1 168 ? 9.197 -6.611 4.304 1.00 74.50 168 ASN A N 1
ATOM 1370 C CA . ASN A 1 168 ? 8.776 -5.263 3.904 1.00 74.50 168 ASN A CA 1
ATOM 1371 C C . ASN A 1 168 ? 9.310 -4.885 2.517 1.00 74.50 168 ASN A C 1
ATOM 1373 O O . ASN A 1 168 ? 8.587 -4.286 1.715 1.00 74.50 168 ASN A O 1
ATOM 1377 N N . LYS A 1 169 ? 10.536 -5.315 2.187 1.00 80.06 169 LYS A N 1
ATOM 1378 C CA . LYS A 1 169 ? 11.091 -5.174 0.832 1.00 80.06 169 LYS A CA 1
ATOM 1379 C C . LYS A 1 169 ? 10.236 -5.897 -0.207 1.00 80.06 169 LYS A C 1
ATOM 1381 O O . LYS A 1 169 ? 9.850 -5.299 -1.211 1.00 80.06 169 LYS A O 1
ATOM 1386 N N . GLN A 1 170 ? 9.904 -7.166 0.042 1.00 77.19 170 GLN A N 1
ATOM 1387 C CA . GLN A 1 170 ? 9.134 -7.987 -0.894 1.00 77.19 170 GLN A CA 1
ATOM 1388 C C . GLN A 1 170 ? 7.718 -7.451 -1.114 1.00 77.19 170 GLN A C 1
ATOM 1390 O O . GLN A 1 170 ? 7.237 -7.484 -2.246 1.00 77.19 170 GLN A O 1
ATOM 1395 N N . LYS A 1 171 ? 7.061 -6.899 -0.082 1.00 83.31 171 LYS A N 1
ATOM 1396 C CA . LYS A 1 171 ? 5.744 -6.253 -0.233 1.00 83.31 171 LYS A CA 1
ATOM 1397 C C . LYS A 1 171 ? 5.786 -5.127 -1.268 1.00 83.31 171 LYS A C 1
ATOM 1399 O O . LYS A 1 171 ? 5.001 -5.133 -2.216 1.00 83.31 171 LYS A O 1
ATOM 1404 N N . LEU A 1 172 ? 6.721 -4.186 -1.123 1.00 84.88 172 LEU A N 1
ATOM 1405 C CA . LEU A 1 172 ? 6.849 -3.068 -2.058 1.00 84.88 172 LEU A CA 1
ATOM 1406 C C . LEU A 1 172 ? 7.299 -3.541 -3.450 1.00 84.88 172 LEU A C 1
ATOM 1408 O O . LEU A 1 172 ? 6.761 -3.090 -4.461 1.00 84.88 172 LEU A O 1
ATOM 1412 N N . LEU A 1 173 ? 8.227 -4.498 -3.512 1.00 82.94 173 LEU A N 1
ATOM 1413 C CA . LEU A 1 173 ? 8.712 -5.068 -4.768 1.00 82.94 173 LEU A CA 1
ATOM 1414 C C . LEU A 1 173 ? 7.603 -5.782 -5.557 1.00 82.94 173 LEU A C 1
ATOM 1416 O O . LEU A 1 173 ? 7.532 -5.658 -6.781 1.00 82.94 173 LEU A O 1
ATOM 1420 N N . ASN A 1 174 ? 6.688 -6.469 -4.875 1.00 83.75 174 ASN A N 1
ATOM 1421 C CA . ASN A 1 174 ? 5.529 -7.101 -5.505 1.00 83.75 174 ASN A CA 1
ATOM 1422 C C . ASN A 1 174 ? 4.601 -6.073 -6.169 1.00 83.75 174 ASN A C 1
ATOM 1424 O O . ASN A 1 174 ? 4.085 -6.328 -7.256 1.00 83.75 174 ASN A O 1
ATOM 1428 N N . TYR A 1 175 ? 4.420 -4.889 -5.579 1.00 86.75 175 TYR A N 1
ATOM 1429 C CA . TYR A 1 175 ? 3.670 -3.815 -6.237 1.00 86.75 175 TYR A CA 1
ATOM 1430 C C . TYR A 1 175 ? 4.402 -3.282 -7.474 1.00 86.75 175 TYR A C 1
ATOM 1432 O O . TYR A 1 175 ? 3.777 -3.096 -8.522 1.00 86.75 175 TYR A O 1
ATOM 1440 N N . ILE A 1 176 ? 5.721 -3.082 -7.377 1.00 85.75 176 ILE A N 1
ATOM 1441 C CA . ILE A 1 176 ? 6.561 -2.586 -8.481 1.00 85.75 176 ILE A CA 1
ATOM 1442 C C . ILE A 1 176 ? 6.531 -3.543 -9.672 1.00 85.75 176 ILE A C 1
ATOM 1444 O O . ILE A 1 176 ? 6.248 -3.123 -10.793 1.00 85.75 176 ILE A O 1
ATOM 1448 N N . THR A 1 177 ? 6.766 -4.831 -9.431 1.00 81.75 177 THR A N 1
ATOM 1449 C CA . THR A 1 177 ? 6.830 -5.866 -10.478 1.00 81.75 177 THR A CA 1
ATOM 1450 C C . THR A 1 177 ? 5.514 -6.059 -11.226 1.00 81.75 177 THR A C 1
ATOM 1452 O O . THR A 1 177 ? 5.529 -6.494 -12.374 1.00 81.75 177 THR A O 1
ATOM 1455 N N . ASN A 1 178 ? 4.386 -5.692 -10.618 1.00 81.94 178 ASN A N 1
ATOM 1456 C CA . ASN A 1 178 ? 3.063 -5.807 -11.227 1.00 81.94 178 ASN A CA 1
ATOM 1457 C C . ASN A 1 178 ? 2.504 -4.459 -11.738 1.00 81.94 178 ASN A C 1
ATOM 1459 O O . ASN A 1 178 ? 1.412 -4.420 -12.308 1.00 81.94 178 ASN A O 1
ATOM 1463 N N . SER A 1 179 ? 3.223 -3.342 -11.549 1.00 87.06 179 SER A N 1
ATOM 1464 C CA . SER A 1 179 ? 2.717 -1.996 -11.860 1.00 87.06 179 SER A CA 1
ATOM 1465 C C . SER A 1 179 ? 2.674 -1.722 -13.363 1.00 87.06 179 SER A C 1
ATOM 1467 O O . SER A 1 179 ? 3.688 -1.457 -14.011 1.00 87.06 179 SER A O 1
ATOM 1469 N N . SER A 1 180 ? 1.466 -1.707 -13.929 1.00 84.56 180 SER A N 1
ATOM 1470 C CA . SER A 1 180 ? 1.255 -1.402 -15.345 1.00 84.56 180 SER A CA 1
ATOM 1471 C C . SER A 1 180 ? 1.626 0.040 -15.709 1.00 84.56 180 SER A C 1
ATOM 1473 O O . SER A 1 180 ? 2.133 0.283 -16.803 1.00 84.56 180 SER A O 1
ATOM 1475 N N . THR A 1 181 ? 1.382 1.004 -14.813 1.00 84.94 181 THR A N 1
ATOM 1476 C CA . THR A 1 181 ? 1.706 2.418 -15.041 1.00 84.94 181 THR A CA 1
ATOM 1477 C C . THR A 1 181 ? 3.213 2.630 -15.054 1.00 84.94 181 THR A C 1
ATOM 1479 O O . THR A 1 181 ? 3.702 3.369 -15.910 1.00 84.94 181 THR A O 1
ATOM 1482 N N . PHE A 1 182 ? 3.951 1.965 -14.162 1.00 84.44 182 PHE A N 1
ATOM 1483 C CA . PHE A 1 182 ? 5.407 2.063 -14.120 1.00 84.44 182 PHE A CA 1
ATOM 1484 C C . PHE A 1 182 ? 6.033 1.577 -15.431 1.00 84.44 182 PHE A C 1
ATOM 1486 O O . PHE A 1 182 ? 6.762 2.332 -16.073 1.00 84.44 182 PHE A O 1
ATOM 1493 N N . PHE A 1 183 ? 5.665 0.380 -15.902 1.00 80.25 183 PHE A N 1
ATOM 1494 C CA . PHE A 1 183 ? 6.186 -0.136 -17.172 1.00 80.25 183 PHE A CA 1
ATOM 1495 C C . PHE A 1 183 ? 5.765 0.713 -18.375 1.00 80.25 183 PHE A C 1
ATOM 1497 O O . PHE A 1 183 ? 6.595 0.988 -19.235 1.00 80.25 183 PHE A O 1
ATOM 1504 N N . LYS A 1 184 ? 4.531 1.235 -18.406 1.00 81.19 184 LYS A N 1
ATOM 1505 C CA . LYS A 1 184 ? 4.108 2.191 -19.449 1.00 81.19 184 LYS A CA 1
ATOM 1506 C C . LYS A 1 184 ? 4.934 3.476 -19.436 1.00 81.19 184 LYS A C 1
ATOM 1508 O O . LYS A 1 184 ? 5.249 4.003 -20.499 1.00 81.19 184 LYS A O 1
ATOM 1513 N N . SER A 1 185 ? 5.290 3.973 -18.252 1.00 78.06 185 SER A N 1
ATOM 1514 C CA . SER A 1 185 ? 6.125 5.166 -18.116 1.00 78.06 185 SER A CA 1
ATOM 1515 C C . SER A 1 185 ? 7.554 4.944 -18.609 1.00 78.06 185 SER A C 1
ATOM 1517 O O . SER A 1 185 ? 8.193 5.911 -19.008 1.00 78.06 185 SER A O 1
ATOM 1519 N N . ILE A 1 186 ? 8.040 3.702 -18.587 1.00 75.44 186 ILE A N 1
ATOM 1520 C CA . ILE A 1 186 ? 9.331 3.308 -19.164 1.00 75.44 186 ILE A CA 1
ATOM 1521 C C . ILE A 1 186 ? 9.201 3.084 -20.680 1.00 75.44 186 ILE A C 1
ATOM 1523 O O . ILE A 1 186 ? 10.080 3.458 -21.451 1.00 75.44 186 ILE A O 1
ATOM 1527 N N . ASP A 1 187 ? 8.110 2.456 -21.126 1.00 71.94 187 ASP A N 1
ATOM 1528 C CA . ASP A 1 187 ? 7.896 2.087 -22.527 1.00 71.94 187 ASP A CA 1
ATOM 1529 C C . ASP A 1 187 ? 7.565 3.277 -23.434 1.00 71.94 187 ASP A C 1
ATOM 1531 O O . ASP A 1 187 ? 7.818 3.222 -24.638 1.00 71.94 187 ASP A O 1
ATOM 1535 N N . SER A 1 188 ? 6.956 4.329 -22.893 1.00 70.44 188 SER A N 1
ATOM 1536 C CA . SER A 1 188 ? 6.501 5.499 -23.650 1.00 70.44 188 SER A CA 1
ATOM 1537 C C . SER A 1 188 ? 6.711 6.782 -22.838 1.00 70.44 188 SER A C 1
ATOM 1539 O O . SER A 1 188 ? 5.728 7.357 -22.344 1.00 70.44 188 SER A O 1
ATOM 1541 N N . PRO A 1 189 ? 7.974 7.230 -22.682 1.00 63.97 189 PRO A N 1
ATOM 1542 C CA . PRO A 1 189 ? 8.296 8.454 -21.954 1.00 63.97 189 PRO A CA 1
ATOM 1543 C C . PRO A 1 189 ? 7.556 9.644 -22.579 1.00 63.97 189 PRO A C 1
ATOM 1545 O O . PRO A 1 189 ? 7.562 9.828 -23.797 1.00 63.97 189 PRO A O 1
ATOM 1548 N N . GLY A 1 190 ? 6.835 10.404 -21.752 1.00 65.88 190 GLY A N 1
ATOM 1549 C CA . GLY A 1 190 ? 5.986 11.528 -22.183 1.00 65.88 190 GLY A CA 1
ATOM 1550 C C . GLY A 1 190 ? 4.511 11.212 -22.489 1.00 65.88 190 GLY A C 1
ATOM 1551 O O . GLY A 1 190 ? 3.710 12.137 -22.602 1.00 65.88 190 GLY A O 1
ATOM 1552 N N . SER A 1 191 ? 4.101 9.938 -22.556 1.00 63.34 191 SER A N 1
ATOM 1553 C CA . SER A 1 191 ? 2.671 9.568 -22.679 1.00 63.34 191 SER A CA 1
ATOM 1554 C C . SER A 1 191 ? 1.883 9.755 -21.376 1.00 63.34 191 SER A C 1
ATOM 1556 O O . SER A 1 191 ? 0.653 9.834 -21.366 1.00 63.34 191 SER A O 1
ATOM 1558 N N . ILE A 1 192 ? 2.602 9.820 -20.260 1.00 69.06 192 ILE A N 1
ATOM 1559 C CA . ILE A 1 192 ? 2.065 9.985 -18.919 1.00 69.06 192 ILE A CA 1
ATOM 1560 C C . ILE A 1 192 ? 2.683 11.253 -18.341 1.00 69.06 192 ILE A C 1
ATOM 1562 O O . ILE A 1 192 ? 3.835 11.574 -18.616 1.00 69.06 192 ILE A O 1
ATOM 1566 N N . ASN A 1 193 ? 1.922 11.991 -17.535 1.00 81.50 193 ASN A N 1
ATOM 1567 C CA . ASN A 1 193 ? 2.423 13.199 -16.896 1.00 81.50 193 ASN A CA 1
ATOM 1568 C C . ASN A 1 193 ? 3.403 12.837 -15.760 1.00 81.50 193 ASN A C 1
ATOM 1570 O O . ASN A 1 193 ? 3.031 12.774 -14.588 1.00 81.50 193 ASN A O 1
ATOM 1574 N N . GLU A 1 194 ? 4.651 12.545 -16.132 1.00 82.19 194 GLU A N 1
ATOM 1575 C CA . GLU A 1 194 ? 5.715 12.072 -15.237 1.00 82.19 194 GLU A CA 1
ATOM 1576 C C . GLU A 1 194 ? 5.980 13.052 -14.092 1.00 82.19 194 GLU A C 1
ATOM 1578 O O . GLU A 1 194 ? 6.170 12.635 -12.953 1.00 82.19 194 GLU A O 1
ATOM 1583 N N . SER A 1 195 ? 5.888 14.359 -14.359 1.00 87.00 195 SER A N 1
ATOM 1584 C CA . SER A 1 195 ? 6.021 15.392 -13.326 1.00 87.00 195 SER A CA 1
ATOM 1585 C C . SER A 1 195 ? 4.941 15.270 -12.246 1.00 87.00 195 SER A C 1
ATOM 1587 O O . SER A 1 195 ? 5.238 15.392 -11.056 1.00 87.00 195 SER A O 1
ATOM 1589 N N . ILE A 1 196 ? 3.690 14.997 -12.639 1.00 88.81 196 ILE A N 1
ATOM 1590 C CA . ILE A 1 196 ? 2.589 14.795 -11.688 1.00 88.81 196 ILE A CA 1
ATOM 1591 C C . ILE A 1 196 ? 2.794 13.503 -10.898 1.00 88.81 196 ILE A C 1
ATOM 1593 O O . ILE A 1 196 ? 2.593 13.512 -9.687 1.00 88.81 196 ILE A O 1
ATOM 1597 N N . LEU A 1 197 ? 3.227 12.417 -11.544 1.00 91.12 197 LEU A N 1
ATOM 1598 C CA . LEU A 1 197 ? 3.485 11.153 -10.850 1.00 91.12 197 LEU A CA 1
ATOM 1599 C C . LEU A 1 197 ? 4.607 11.281 -9.820 1.00 91.12 197 LEU A C 1
ATOM 1601 O O . LEU A 1 197 ? 4.427 10.855 -8.683 1.00 91.12 197 LEU A O 1
ATOM 1605 N N . SER A 1 198 ? 5.719 11.931 -10.162 1.00 91.38 198 SER A N 1
ATOM 1606 C CA . SER A 1 198 ? 6.799 12.172 -9.200 1.00 91.38 198 SER A CA 1
ATOM 1607 C C . SER A 1 198 ? 6.331 13.029 -8.020 1.00 91.38 198 SER A C 1
ATOM 1609 O O . SER A 1 198 ? 6.654 12.722 -6.873 1.00 91.38 198 SER A O 1
ATOM 1611 N N . LYS A 1 199 ? 5.510 14.063 -8.263 1.00 94.06 199 LYS A N 1
ATOM 1612 C CA . LYS A 1 199 ? 4.903 14.871 -7.187 1.00 94.06 199 LYS A CA 1
ATOM 1613 C C . LYS A 1 199 ? 3.950 14.049 -6.318 1.00 94.06 199 LYS A C 1
ATOM 1615 O O . LYS A 1 199 ? 3.989 14.170 -5.097 1.00 94.06 199 LYS A O 1
ATOM 1620 N N . LEU A 1 200 ? 3.118 13.206 -6.931 1.00 95.19 200 LEU A N 1
ATOM 1621 C CA . LEU A 1 200 ? 2.203 12.312 -6.226 1.00 95.19 200 LEU A CA 1
ATOM 1622 C C . LEU A 1 200 ? 2.973 11.343 -5.327 1.00 95.19 200 LEU A C 1
ATOM 1624 O O . LEU A 1 200 ? 2.635 11.207 -4.153 1.00 95.19 200 LEU A O 1
ATOM 1628 N N . GLY A 1 201 ? 4.030 10.716 -5.843 1.00 96.44 201 GLY A N 1
ATOM 1629 C CA . GLY A 1 201 ? 4.850 9.799 -5.061 1.00 96.44 201 GLY A CA 1
ATOM 1630 C C . GLY A 1 201 ? 5.569 10.487 -3.907 1.00 96.44 201 GLY A C 1
ATOM 1631 O O . GLY A 1 201 ? 5.500 10.002 -2.781 1.00 96.44 201 GLY A O 1
ATOM 1632 N N . LEU A 1 202 ? 6.160 11.664 -4.142 1.00 96.44 202 LEU A N 1
ATOM 1633 C CA . LEU A 1 202 ? 6.787 12.456 -3.080 1.00 96.44 202 LEU A CA 1
ATOM 1634 C C . LEU A 1 202 ? 5.788 12.826 -1.974 1.00 96.44 202 LEU A C 1
ATOM 1636 O O . LEU A 1 202 ? 6.091 12.685 -0.790 1.00 96.44 202 LEU A O 1
ATOM 1640 N N . ASN A 1 203 ? 4.590 13.280 -2.343 1.00 96.75 203 ASN A N 1
ATOM 1641 C CA . ASN A 1 203 ? 3.552 13.626 -1.372 1.00 96.75 203 ASN A CA 1
ATOM 1642 C C . ASN A 1 203 ? 3.040 12.396 -0.612 1.00 96.75 203 ASN A C 1
ATOM 1644 O O . ASN A 1 203 ? 2.761 12.498 0.578 1.00 96.75 203 ASN A O 1
ATOM 1648 N N . SER A 1 204 ? 2.974 11.236 -1.266 1.00 97.31 204 SER A N 1
ATOM 1649 C CA . SER A 1 204 ? 2.576 9.972 -0.632 1.00 97.31 204 SER A CA 1
ATOM 1650 C C . SER A 1 204 ? 3.609 9.511 0.400 1.00 97.31 204 SER A C 1
ATOM 1652 O O . SER A 1 204 ? 3.247 9.162 1.520 1.00 97.31 204 SER A O 1
ATOM 1654 N N . ILE A 1 205 ? 4.901 9.596 0.062 1.00 96.69 205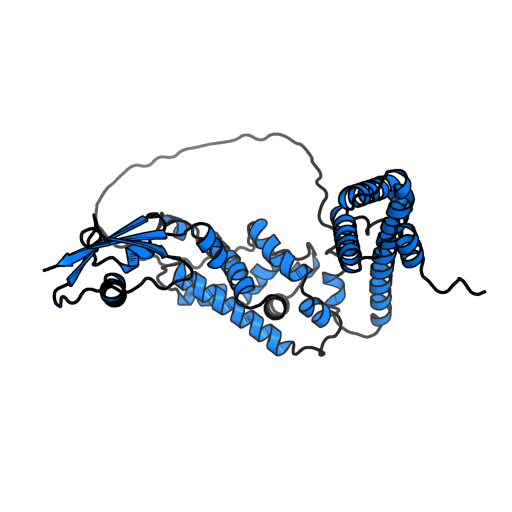 ILE A N 1
ATOM 1655 C CA . ILE A 1 205 ? 6.011 9.328 0.990 1.00 96.69 205 ILE A CA 1
ATOM 1656 C C . ILE A 1 205 ? 5.940 10.268 2.197 1.00 96.69 205 ILE A C 1
ATOM 1658 O O . ILE A 1 205 ? 5.982 9.813 3.337 1.00 96.69 205 ILE A O 1
ATOM 1662 N N . ARG A 1 206 ? 5.790 11.577 1.962 1.00 96.12 206 ARG A N 1
ATOM 1663 C CA . ARG A 1 206 ? 5.698 12.579 3.036 1.00 96.12 206 ARG A CA 1
ATOM 1664 C C . ARG A 1 206 ? 4.509 12.329 3.954 1.00 96.12 206 ARG A C 1
ATOM 1666 O O . ARG A 1 206 ? 4.693 12.314 5.164 1.00 96.12 206 ARG A O 1
ATOM 1673 N N . ALA A 1 207 ? 3.328 12.085 3.387 1.00 95.38 207 ALA A N 1
ATOM 1674 C CA . ALA A 1 207 ? 2.126 11.778 4.154 1.00 95.38 207 ALA A CA 1
ATOM 1675 C C . ALA A 1 207 ? 2.319 10.526 5.020 1.00 95.38 207 ALA A C 1
ATOM 1677 O O . ALA A 1 207 ? 1.996 10.543 6.205 1.00 95.38 207 ALA A O 1
ATOM 1678 N N . SER A 1 208 ? 2.913 9.473 4.450 1.00 94.50 208 SER A N 1
ATOM 1679 C CA . SER A 1 208 ? 3.250 8.252 5.178 1.00 94.50 208 SER A CA 1
ATOM 1680 C C . SER A 1 208 ? 4.212 8.523 6.337 1.00 94.50 208 SER A C 1
ATOM 1682 O O . SER A 1 208 ? 3.951 8.094 7.456 1.00 94.50 208 SER A O 1
ATOM 1684 N N . ILE A 1 209 ? 5.307 9.251 6.101 1.00 93.19 209 ILE A N 1
ATOM 1685 C CA . ILE A 1 209 ? 6.279 9.589 7.150 1.00 93.19 209 ILE A CA 1
ATOM 1686 C C . ILE A 1 209 ? 5.608 10.418 8.248 1.00 93.19 209 ILE A C 1
ATOM 1688 O O . ILE A 1 209 ? 5.740 10.078 9.419 1.00 93.19 209 ILE A O 1
ATOM 1692 N N . SER A 1 210 ? 4.856 11.465 7.892 1.00 91.69 210 SER A N 1
ATOM 1693 C CA . SER A 1 210 ? 4.130 12.294 8.861 1.00 91.69 210 SER A CA 1
ATOM 1694 C C . SER A 1 210 ? 3.178 11.467 9.720 1.00 91.69 210 SER A C 1
ATOM 1696 O O . SER A 1 210 ? 3.176 11.621 10.937 1.00 91.69 210 SER A O 1
ATOM 1698 N N . PHE A 1 211 ? 2.413 10.562 9.104 1.00 88.88 211 PHE A N 1
ATOM 1699 C CA . PHE A 1 211 ? 1.495 9.680 9.820 1.00 88.88 211 PHE A CA 1
ATOM 1700 C C . PHE A 1 211 ? 2.228 8.760 10.798 1.00 88.88 211 PHE A C 1
ATOM 1702 O O . PHE A 1 211 ? 1.809 8.621 11.944 1.00 88.88 211 PHE A O 1
ATOM 1709 N N . ILE A 1 212 ? 3.329 8.144 10.364 1.00 89.38 212 ILE A N 1
ATOM 1710 C CA . ILE A 1 212 ? 4.107 7.240 11.212 1.00 89.38 212 ILE A CA 1
ATOM 1711 C C . ILE A 1 212 ? 4.725 7.975 12.394 1.00 89.38 212 ILE A C 1
ATOM 1713 O O . ILE A 1 212 ? 4.650 7.503 13.528 1.00 89.38 212 ILE A O 1
ATOM 1717 N N . LEU A 1 213 ? 5.316 9.133 12.121 1.00 87.31 213 LEU A N 1
ATOM 1718 C CA . LEU A 1 213 ? 5.915 9.982 13.131 1.00 87.31 213 LEU A CA 1
ATOM 1719 C C . LEU A 1 213 ? 4.884 10.399 14.181 1.00 87.31 213 LEU A C 1
ATOM 1721 O O . LEU A 1 213 ? 5.120 10.163 15.359 1.00 87.31 213 LEU A O 1
ATOM 1725 N N . ASP A 1 214 ? 3.735 10.932 13.770 1.00 84.81 214 ASP A N 1
ATOM 1726 C CA . ASP A 1 214 ? 2.688 11.373 14.698 1.00 84.81 214 ASP A CA 1
ATOM 1727 C C . ASP A 1 214 ? 2.074 10.212 15.502 1.00 84.81 214 ASP A C 1
ATOM 1729 O O . ASP A 1 214 ? 1.867 10.309 16.713 1.00 84.81 214 ASP A O 1
ATOM 1733 N N . LYS A 1 215 ? 1.809 9.079 14.841 1.00 81.19 215 LYS A N 1
ATOM 1734 C CA . LYS A 1 215 ? 1.082 7.964 15.455 1.00 81.19 215 LYS A CA 1
ATOM 1735 C C . LYS A 1 215 ? 1.947 7.103 16.375 1.00 81.19 215 LYS A C 1
ATOM 1737 O O . LYS A 1 215 ? 1.441 6.620 17.390 1.00 81.19 215 LYS A O 1
ATOM 1742 N N . PHE A 1 216 ? 3.210 6.867 16.021 1.00 78.12 216 PHE A N 1
ATOM 1743 C CA . PHE A 1 216 ? 4.040 5.851 16.681 1.00 78.12 216 PHE A CA 1
ATOM 1744 C C . PHE A 1 216 ? 5.217 6.423 17.470 1.00 78.12 216 PHE A C 1
ATOM 1746 O O . PHE A 1 216 ? 5.734 5.739 18.354 1.00 78.12 216 PHE A O 1
ATOM 1753 N N . PHE A 1 217 ? 5.620 7.670 17.217 1.00 78.62 217 PHE A N 1
ATOM 1754 C CA . PHE A 1 217 ? 6.815 8.246 17.823 1.00 78.62 217 PHE A CA 1
ATOM 1755 C C . PHE A 1 217 ? 6.499 9.517 18.618 1.00 78.62 217 PHE A C 1
ATOM 1757 O O . PHE A 1 217 ? 5.706 10.361 18.224 1.00 78.62 217 PHE A O 1
ATOM 1764 N N . GLN A 1 218 ? 7.136 9.659 19.781 1.00 72.19 218 GLN A N 1
ATOM 1765 C CA . GLN A 1 218 ? 7.037 10.850 20.629 1.00 72.19 218 GLN A CA 1
ATOM 1766 C C . GLN A 1 218 ? 8.449 11.357 20.902 1.00 72.19 218 GLN A C 1
ATOM 1768 O O . GLN A 1 218 ? 9.067 11.015 21.908 1.00 72.19 218 GLN A O 1
ATOM 1773 N N . VAL A 1 219 ? 8.983 12.124 19.954 1.00 69.69 219 VAL A N 1
ATOM 1774 C CA . VAL A 1 219 ? 10.351 12.653 20.001 1.00 69.69 219 VAL A CA 1
ATOM 1775 C C . VAL A 1 219 ? 10.309 14.168 20.200 1.00 69.69 219 VAL A C 1
ATOM 1777 O O . VAL A 1 219 ? 9.357 14.826 19.794 1.00 69.69 219 VAL A O 1
ATOM 1780 N N . GLN A 1 220 ? 11.332 14.740 20.842 1.00 67.94 220 GLN A N 1
ATOM 1781 C CA . GLN A 1 220 ? 11.366 16.177 21.153 1.00 67.94 220 GLN A CA 1
ATOM 1782 C C . GLN A 1 220 ? 11.389 17.070 19.916 1.00 67.94 220 GLN A C 1
ATOM 1784 O O . GLN A 1 220 ? 10.773 18.130 19.923 1.00 67.94 220 GLN A O 1
ATOM 1789 N N . ASP A 1 221 ? 12.084 16.634 18.865 1.00 79.56 221 ASP A N 1
ATOM 1790 C CA . ASP A 1 221 ? 12.166 17.358 17.602 1.00 79.56 221 ASP A CA 1
ATOM 1791 C C . ASP A 1 221 ? 11.651 16.489 16.450 1.00 79.56 221 ASP A C 1
ATOM 1793 O O . ASP A 1 221 ? 12.400 15.905 15.661 1.00 79.56 221 ASP A O 1
ATOM 1797 N N . MET A 1 222 ? 10.323 16.382 16.382 1.00 82.75 222 MET A N 1
ATOM 1798 C CA . MET A 1 222 ? 9.622 15.693 15.296 1.00 82.75 222 MET A CA 1
ATOM 1799 C C . MET A 1 222 ? 9.901 16.337 13.931 1.00 82.75 222 MET A C 1
ATOM 1801 O O . MET A 1 222 ? 9.930 15.642 12.917 1.00 82.75 222 MET A O 1
ATOM 1805 N N . ASN A 1 223 ? 10.153 17.650 13.900 1.00 85.00 223 ASN A N 1
ATOM 1806 C CA . ASN A 1 223 ? 10.421 18.394 12.670 1.00 85.00 223 ASN A CA 1
ATOM 1807 C C . ASN A 1 223 ? 11.797 18.057 12.098 1.00 85.00 223 ASN A C 1
ATOM 1809 O O . ASN A 1 223 ? 11.930 17.892 10.881 1.00 85.00 223 ASN A O 1
ATOM 1813 N N . TYR A 1 224 ? 12.807 17.908 12.958 1.00 87.00 224 TYR A N 1
ATOM 1814 C CA . TYR A 1 224 ? 14.119 17.416 12.553 1.00 87.00 224 TYR A CA 1
ATOM 1815 C C . TYR A 1 224 ? 14.015 16.026 11.926 1.00 87.00 224 TYR A C 1
ATOM 1817 O O . TYR A 1 224 ? 14.489 15.820 10.807 1.00 87.00 224 TYR A O 1
ATOM 1825 N N . LEU A 1 225 ? 13.342 15.091 12.605 1.00 86.25 225 LEU A N 1
ATOM 1826 C CA . LEU A 1 225 ? 13.206 13.719 12.119 1.00 86.25 225 LEU A CA 1
ATOM 1827 C C . LEU A 1 225 ? 12.415 13.661 10.803 1.00 86.25 225 LEU A C 1
ATOM 1829 O O . LEU A 1 225 ? 12.838 12.999 9.858 1.00 86.25 225 LEU A O 1
ATOM 1833 N N . TYR A 1 226 ? 11.329 14.427 10.688 1.00 92.06 226 TYR A N 1
ATOM 1834 C CA . TYR A 1 226 ? 10.581 14.567 9.439 1.00 92.06 226 TYR A CA 1
ATOM 1835 C C . TYR A 1 226 ? 11.455 15.111 8.298 1.00 92.06 226 TYR A C 1
ATOM 1837 O O . TYR A 1 226 ? 11.485 14.539 7.207 1.00 92.06 226 TYR A O 1
ATOM 1845 N N . THR A 1 227 ? 12.205 16.188 8.544 1.00 90.75 227 THR A N 1
ATOM 1846 C CA . THR A 1 227 ? 13.095 16.800 7.542 1.00 90.75 227 THR A CA 1
ATOM 1847 C C . THR A 1 227 ? 14.194 15.830 7.117 1.00 90.75 227 THR A C 1
ATOM 1849 O O . THR A 1 227 ? 14.524 15.739 5.936 1.00 90.75 227 THR A O 1
ATOM 1852 N N . LYS A 1 228 ? 14.726 15.049 8.062 1.00 89.19 228 LYS A N 1
ATOM 1853 C CA . LYS A 1 228 ? 15.725 14.021 7.788 1.00 89.19 228 LYS A CA 1
ATOM 1854 C C . LYS A 1 228 ? 15.146 12.893 6.937 1.00 89.19 228 LYS A C 1
ATOM 1856 O O . LYS A 1 228 ? 15.694 12.613 5.878 1.00 89.19 228 LYS A O 1
ATOM 1861 N N . LEU A 1 229 ? 14.022 12.297 7.324 1.00 90.38 229 LEU A N 1
ATOM 1862 C CA . LEU A 1 229 ? 13.419 11.172 6.595 1.00 90.38 229 LEU A CA 1
ATOM 1863 C C . LEU A 1 229 ? 12.921 11.562 5.198 1.00 90.38 229 LEU A C 1
ATOM 1865 O O . LEU A 1 229 ? 12.950 10.749 4.279 1.00 90.38 229 LEU A O 1
ATOM 1869 N N . THR A 1 230 ? 12.494 12.815 5.023 1.00 93.38 230 THR A N 1
ATOM 1870 C CA . THR A 1 230 ? 12.046 13.354 3.728 1.00 93.38 230 THR A CA 1
ATOM 1871 C C . THR A 1 230 ? 13.171 13.980 2.900 1.00 93.38 230 THR A C 1
ATOM 1873 O O . THR A 1 230 ? 12.913 14.465 1.794 1.00 93.38 230 THR A O 1
ATOM 1876 N N . SER A 1 231 ? 14.408 13.970 3.410 1.00 92.62 231 SER A N 1
ATOM 1877 C CA . SER A 1 231 ? 15.578 14.484 2.697 1.00 92.62 231 SER A CA 1
ATOM 1878 C C . SER A 1 231 ? 15.889 13.656 1.453 1.00 92.62 231 SER A C 1
ATOM 1880 O O . SER A 1 231 ? 15.653 12.444 1.396 1.00 92.62 231 SER A O 1
ATOM 1882 N N . MET A 1 232 ? 16.456 14.319 0.449 1.00 92.62 232 MET A N 1
ATOM 1883 C CA . MET A 1 232 ? 16.838 13.688 -0.810 1.00 92.62 232 MET A CA 1
ATOM 1884 C C . MET A 1 232 ? 17.862 12.569 -0.590 1.00 92.62 232 MET A C 1
ATOM 1886 O O . MET A 1 232 ? 17.785 11.517 -1.226 1.00 92.62 232 MET A O 1
ATOM 1890 N N . GLU A 1 233 ? 18.787 12.789 0.341 1.00 89.94 233 GLU A N 1
ATOM 1891 C CA . GLU A 1 233 ? 19.818 11.854 0.782 1.00 89.94 233 GLU A CA 1
ATOM 1892 C C . GLU A 1 233 ? 19.191 10.574 1.321 1.00 89.94 233 GLU A C 1
ATOM 1894 O O . GLU A 1 233 ? 19.492 9.484 0.838 1.00 89.94 233 GLU A O 1
ATOM 1899 N N . THR A 1 234 ? 18.270 10.711 2.275 1.00 89.38 234 THR A N 1
ATOM 1900 C CA . THR A 1 234 ? 17.644 9.560 2.932 1.00 89.38 234 THR A CA 1
ATOM 1901 C C . THR A 1 234 ? 16.778 8.783 1.953 1.00 89.38 234 THR A C 1
ATOM 1903 O O . THR A 1 234 ? 16.925 7.573 1.840 1.00 89.38 234 THR A O 1
ATOM 1906 N N . LEU A 1 235 ? 15.947 9.460 1.160 1.00 92.31 235 LEU A N 1
ATOM 1907 C CA . LEU A 1 235 ? 15.073 8.793 0.193 1.00 92.31 235 LEU A CA 1
ATOM 1908 C C . LEU A 1 235 ? 15.850 8.089 -0.929 1.00 92.31 235 LEU A C 1
ATOM 1910 O O . LEU A 1 235 ? 15.459 7.005 -1.361 1.00 92.31 235 LEU A O 1
ATOM 1914 N N . SER A 1 236 ? 16.981 8.652 -1.360 1.00 89.44 236 SER A N 1
ATOM 1915 C CA . SER A 1 236 ? 17.876 7.981 -2.309 1.00 89.44 236 SER A CA 1
ATOM 1916 C C . SER A 1 236 ? 18.530 6.741 -1.706 1.00 89.44 236 SER A C 1
ATOM 1918 O O . SER A 1 236 ? 18.650 5.723 -2.384 1.00 89.44 236 SER A O 1
ATOM 1920 N N . LEU A 1 237 ? 18.950 6.809 -0.440 1.00 87.12 237 LEU A N 1
ATOM 1921 C CA . LEU A 1 237 ? 19.519 5.664 0.271 1.00 87.12 237 LEU A CA 1
ATOM 1922 C C . LEU A 1 237 ? 18.475 4.568 0.487 1.00 87.12 237 LEU A C 1
ATOM 1924 O O . LEU A 1 237 ? 18.767 3.410 0.203 1.00 87.12 237 LEU A O 1
ATOM 1928 N N . VAL A 1 238 ? 17.254 4.931 0.893 1.00 88.69 238 VAL A N 1
ATOM 1929 C CA . VAL A 1 238 ? 16.117 4.007 1.012 1.00 88.69 238 VAL A CA 1
ATOM 1930 C C . VAL A 1 238 ? 15.887 3.296 -0.316 1.00 88.69 238 VAL A C 1
ATOM 1932 O O . VAL A 1 238 ? 15.903 2.069 -0.364 1.00 88.69 238 VAL A O 1
ATOM 1935 N N . PHE A 1 239 ? 15.785 4.043 -1.416 1.00 87.94 239 PHE A N 1
ATOM 1936 C CA . PHE A 1 239 ? 15.615 3.463 -2.746 1.00 87.94 239 PHE A CA 1
ATOM 1937 C C . PHE A 1 239 ? 16.719 2.463 -3.108 1.00 87.94 239 PHE A C 1
ATOM 1939 O O . PHE A 1 239 ? 16.426 1.349 -3.536 1.00 87.94 239 PHE A O 1
ATOM 1946 N N . LYS A 1 240 ? 17.985 2.829 -2.879 1.00 84.69 240 LYS A N 1
ATOM 1947 C CA . LYS A 1 240 ? 19.130 1.946 -3.140 1.00 84.69 240 LYS A CA 1
ATOM 1948 C C . LYS A 1 240 ? 19.139 0.710 -2.236 1.00 84.69 240 LYS A C 1
ATOM 1950 O O . LYS A 1 240 ? 19.508 -0.366 -2.687 1.00 84.69 240 LYS A O 1
ATOM 1955 N N . SER A 1 241 ? 18.711 0.842 -0.983 1.00 82.69 241 SER A N 1
ATOM 1956 C CA . SER A 1 241 ? 18.674 -0.260 -0.009 1.00 82.69 241 SER A CA 1
ATOM 1957 C C . SER A 1 241 ? 17.513 -1.238 -0.179 1.00 82.69 241 SER A C 1
ATOM 1959 O O . SER A 1 241 ? 17.584 -2.365 0.311 1.00 82.69 241 SER A O 1
ATOM 1961 N N . LEU A 1 242 ? 16.455 -0.835 -0.889 1.00 77.88 242 LEU A N 1
ATOM 1962 C CA . LEU A 1 242 ? 15.365 -1.738 -1.254 1.00 77.88 242 LEU A CA 1
ATOM 1963 C C . LEU A 1 242 ? 15.821 -2.811 -2.250 1.00 77.88 242 LEU A C 1
ATOM 1965 O O . LEU A 1 242 ? 15.102 -3.787 -2.435 1.00 77.88 242 LEU A O 1
ATOM 1969 N N . ASP A 1 243 ? 16.990 -2.620 -2.875 1.00 72.81 243 ASP A N 1
ATOM 1970 C CA . ASP A 1 243 ? 17.615 -3.536 -3.829 1.00 72.81 243 ASP A CA 1
ATOM 1971 C C . ASP A 1 243 ? 16.613 -4.114 -4.838 1.00 72.81 243 ASP A C 1
ATOM 1973 O O . ASP A 1 243 ? 16.562 -5.309 -5.114 1.00 72.81 243 ASP A O 1
ATOM 1977 N N . ILE A 1 244 ? 15.774 -3.224 -5.380 1.00 64.12 244 ILE A N 1
ATOM 1978 C CA . ILE A 1 244 ? 14.573 -3.546 -6.172 1.00 64.12 244 ILE A CA 1
ATOM 1979 C C . ILE A 1 244 ? 14.901 -4.432 -7.389 1.00 64.12 244 ILE A C 1
ATOM 1981 O O . ILE A 1 244 ? 14.007 -5.034 -7.979 1.00 64.12 244 ILE A O 1
ATOM 1985 N N . THR A 1 245 ? 16.173 -4.522 -7.790 1.00 53.59 245 THR A N 1
ATOM 1986 C CA . THR A 1 245 ? 16.595 -5.266 -8.983 1.00 53.59 245 THR A CA 1
ATOM 1987 C C . THR A 1 245 ? 17.869 -6.100 -8.823 1.00 53.59 245 THR A C 1
ATOM 1989 O O . THR A 1 245 ? 18.280 -6.699 -9.815 1.00 53.59 245 THR A O 1
ATOM 1992 N N . HIS A 1 246 ? 18.516 -6.154 -7.647 1.00 55.19 246 HIS A N 1
ATOM 1993 C CA . HIS A 1 246 ? 19.857 -6.757 -7.489 1.00 55.19 246 HIS A CA 1
ATOM 1994 C C . HIS A 1 246 ? 20.892 -6.258 -8.512 1.00 55.19 246 HIS A C 1
ATOM 1996 O O . HIS A 1 246 ? 21.880 -6.938 -8.800 1.00 55.19 246 HIS A O 1
ATOM 2002 N N . SER A 1 247 ? 20.661 -5.084 -9.109 1.00 53.94 247 SER A N 1
ATOM 2003 C CA . SER A 1 247 ? 21.505 -4.555 -10.170 1.00 53.94 247 SER A CA 1
ATOM 2004 C C . SER A 1 247 ? 22.534 -3.597 -9.583 1.00 53.94 247 SER A C 1
ATOM 2006 O O . SER A 1 247 ? 22.212 -2.610 -8.915 1.00 53.94 247 SER A O 1
ATOM 2008 N N . SER A 1 248 ? 23.799 -3.858 -9.908 1.00 55.38 248 SER A N 1
ATOM 2009 C CA . SER A 1 248 ? 24.919 -2.953 -9.643 1.00 55.38 248 SER A CA 1
ATOM 2010 C C . SER A 1 248 ? 24.733 -1.572 -10.285 1.00 55.38 248 SER A C 1
ATOM 2012 O O . SER A 1 248 ? 25.426 -0.629 -9.917 1.00 55.38 248 SER A O 1
ATOM 2014 N N . GLU A 1 249 ? 23.794 -1.423 -11.225 1.00 59.59 249 GLU A N 1
ATOM 2015 C CA . GLU A 1 249 ? 23.508 -0.168 -11.921 1.00 59.59 249 GLU A CA 1
ATOM 2016 C C . GLU A 1 249 ? 22.650 0.789 -11.080 1.00 59.59 249 GLU A C 1
ATOM 2018 O O . GLU A 1 249 ? 22.873 1.998 -11.136 1.00 59.59 249 GLU A O 1
ATOM 2023 N N . ILE A 1 250 ? 21.753 0.288 -10.216 1.00 65.12 250 ILE A N 1
ATOM 2024 C CA . ILE A 1 250 ? 21.016 1.148 -9.267 1.00 65.12 250 ILE A CA 1
ATOM 2025 C C . ILE A 1 250 ? 21.977 1.797 -8.264 1.00 65.12 250 ILE A C 1
ATOM 2027 O O . ILE A 1 250 ? 21.813 2.965 -7.896 1.00 65.12 250 ILE A O 1
ATOM 2031 N N . SER A 1 251 ? 23.025 1.079 -7.853 1.00 65.56 251 SER A N 1
ATOM 2032 C CA . SER A 1 251 ? 24.069 1.637 -6.990 1.00 65.56 251 SER A CA 1
ATOM 2033 C C . SER A 1 251 ? 24.801 2.811 -7.656 1.00 65.56 251 SER A C 1
ATOM 2035 O O . SER A 1 251 ? 25.161 3.765 -6.958 1.00 65.56 251 SER A O 1
ATOM 2037 N N . LEU A 1 252 ? 24.948 2.776 -8.989 1.00 74.19 252 LEU A N 1
ATOM 2038 C CA . LEU A 1 252 ? 25.624 3.794 -9.805 1.00 74.19 252 LEU A CA 1
ATOM 2039 C C . LEU A 1 252 ? 24.774 5.044 -10.080 1.00 74.19 252 LEU A C 1
ATOM 2041 O O . LEU A 1 252 ? 25.324 6.062 -10.503 1.00 74.19 252 LEU A O 1
ATOM 2045 N N . LEU A 1 253 ? 23.462 5.007 -9.826 1.00 79.00 253 LEU A N 1
ATOM 2046 C CA . LEU A 1 253 ? 22.604 6.181 -9.994 1.00 79.00 253 LEU A CA 1
ATOM 2047 C C . LEU A 1 253 ? 23.064 7.321 -9.082 1.00 79.00 253 LEU A C 1
ATOM 2049 O O . LEU A 1 253 ? 23.365 7.122 -7.898 1.00 79.00 253 LEU A O 1
ATOM 2053 N N . ASN A 1 254 ? 23.071 8.546 -9.609 1.00 85.19 254 ASN A N 1
ATOM 2054 C CA . ASN A 1 254 ? 23.353 9.715 -8.783 1.00 85.19 254 ASN A CA 1
ATOM 2055 C C . ASN A 1 254 ? 22.179 10.007 -7.821 1.00 85.19 254 ASN A C 1
ATOM 2057 O O . ASN A 1 254 ? 21.103 9.404 -7.914 1.00 85.19 254 ASN A O 1
ATOM 2061 N N . LEU A 1 255 ? 22.411 10.906 -6.860 1.00 85.62 255 LEU A N 1
ATOM 2062 C CA . LEU A 1 255 ? 21.480 11.209 -5.767 1.00 85.62 255 LEU A CA 1
ATOM 2063 C C . LEU A 1 255 ? 20.109 11.684 -6.291 1.00 85.62 255 LEU A C 1
ATOM 2065 O O . LEU A 1 255 ? 19.142 10.930 -6.262 1.00 85.62 255 LEU A O 1
ATOM 2069 N N . THR A 1 256 ? 20.056 12.876 -6.886 1.00 87.94 256 THR A N 1
ATOM 2070 C CA . THR A 1 256 ? 19.557 13.054 -8.254 1.00 87.94 256 THR A CA 1
ATOM 2071 C C . THR A 1 256 ? 18.435 12.133 -8.753 1.00 87.94 256 THR A C 1
ATOM 2073 O O . THR A 1 256 ? 17.244 12.232 -8.446 1.00 87.94 256 THR A O 1
ATOM 2076 N N . GLN A 1 257 ? 18.891 11.223 -9.603 1.00 86.69 257 GLN A N 1
ATOM 2077 C CA . GLN A 1 257 ? 18.154 10.198 -10.313 1.00 86.69 257 GLN A CA 1
ATOM 2078 C C . GLN A 1 257 ? 17.505 9.203 -9.356 1.00 86.69 257 GLN A C 1
ATOM 2080 O O . GLN A 1 257 ? 16.339 8.882 -9.546 1.00 86.69 257 GLN A O 1
ATOM 2085 N N . SER A 1 258 ? 18.219 8.761 -8.316 1.00 87.00 258 SER A N 1
ATOM 2086 C CA . SER A 1 258 ? 17.706 7.791 -7.337 1.00 87.00 258 SER A CA 1
ATOM 2087 C C . SER A 1 258 ? 16.450 8.319 -6.645 1.00 87.00 258 SER A C 1
ATOM 2089 O O . SER A 1 258 ? 15.422 7.646 -6.605 1.00 87.00 258 SER A O 1
ATOM 2091 N N . PHE A 1 259 ? 16.507 9.563 -6.170 1.00 91.19 259 PHE A N 1
ATOM 2092 C CA . PHE A 1 259 ? 15.375 10.242 -5.550 1.00 91.19 259 PHE A CA 1
ATOM 2093 C C . PHE A 1 259 ? 14.190 10.397 -6.513 1.00 91.19 259 PHE A C 1
ATOM 2095 O O . PHE A 1 259 ? 13.057 10.042 -6.175 1.00 91.19 259 PHE A O 1
ATOM 2102 N N . ASN A 1 260 ? 14.439 10.920 -7.718 1.00 89.94 260 ASN A N 1
ATOM 2103 C CA . ASN A 1 260 ? 13.376 11.177 -8.690 1.00 89.94 260 ASN A CA 1
ATOM 2104 C C . ASN A 1 260 ? 12.711 9.880 -9.158 1.00 89.94 260 ASN A C 1
ATOM 2106 O O . ASN A 1 260 ? 11.486 9.825 -9.275 1.00 89.94 260 ASN A O 1
ATOM 2110 N N . LEU A 1 261 ? 13.506 8.836 -9.385 1.00 88.44 261 LEU A N 1
ATOM 2111 C CA . LEU A 1 261 ? 13.025 7.523 -9.784 1.00 88.44 261 LEU A CA 1
ATOM 2112 C C . LEU A 1 261 ? 12.196 6.880 -8.677 1.00 88.44 261 LEU A C 1
ATOM 2114 O O . LEU A 1 261 ? 11.115 6.368 -8.955 1.00 88.44 261 LEU A O 1
ATOM 2118 N N . PHE A 1 262 ? 12.641 6.979 -7.423 1.00 92.19 262 PHE A N 1
ATOM 2119 C CA . PHE A 1 262 ? 11.864 6.489 -6.291 1.00 92.19 262 PHE A CA 1
ATOM 2120 C C . PHE A 1 262 ? 10.498 7.175 -6.208 1.00 92.19 262 PHE A C 1
ATOM 2122 O O . PHE A 1 262 ? 9.468 6.503 -6.169 1.00 92.19 262 PHE A O 1
ATOM 2129 N N . CYS A 1 263 ? 10.466 8.508 -6.286 1.00 93.88 263 CYS A N 1
ATOM 2130 C CA . CYS A 1 263 ? 9.213 9.264 -6.282 1.00 93.88 263 CYS A CA 1
ATOM 2131 C C . CYS A 1 263 ? 8.313 8.889 -7.473 1.00 93.88 263 CYS A C 1
ATOM 2133 O O . CYS A 1 263 ? 7.112 8.687 -7.299 1.00 93.88 263 CYS A O 1
ATOM 2135 N N . LYS A 1 264 ? 8.880 8.749 -8.678 1.00 91.56 264 LYS A N 1
ATOM 2136 C CA . LYS A 1 264 ? 8.149 8.339 -9.888 1.00 91.56 264 LYS A CA 1
ATOM 2137 C C . LYS A 1 264 ? 7.536 6.948 -9.725 1.00 91.56 264 LYS A C 1
ATOM 2139 O O . LYS A 1 264 ? 6.355 6.775 -10.025 1.00 91.56 264 LYS A O 1
ATOM 2144 N N . ILE A 1 265 ? 8.303 5.984 -9.206 1.00 91.62 265 ILE A N 1
ATOM 2145 C CA . ILE A 1 265 ? 7.838 4.621 -8.920 1.00 91.62 265 ILE A CA 1
ATOM 2146 C C . ILE A 1 265 ? 6.655 4.673 -7.963 1.00 91.62 265 ILE A C 1
ATOM 2148 O O . ILE A 1 265 ? 5.583 4.196 -8.322 1.00 91.62 265 ILE A O 1
ATOM 2152 N N . ILE A 1 266 ? 6.802 5.313 -6.799 1.00 95.25 266 ILE A N 1
ATOM 2153 C CA . ILE A 1 266 ? 5.716 5.389 -5.813 1.00 95.25 266 ILE A CA 1
ATOM 2154 C C . ILE A 1 266 ? 4.462 6.038 -6.410 1.00 95.25 266 ILE A C 1
ATOM 2156 O O . ILE A 1 266 ? 3.361 5.528 -6.213 1.00 95.25 266 ILE A O 1
ATOM 2160 N N . GLY A 1 267 ? 4.607 7.104 -7.201 1.00 94.75 267 GLY A N 1
ATOM 2161 C CA . GLY A 1 267 ? 3.480 7.718 -7.905 1.00 94.75 267 GLY A CA 1
ATOM 2162 C C . GLY A 1 267 ? 2.768 6.763 -8.867 1.00 94.75 267 GLY A C 1
ATOM 2163 O O . GLY A 1 267 ? 1.538 6.758 -8.933 1.00 94.75 267 GLY A O 1
ATOM 2164 N N . CYS A 1 268 ? 3.522 5.923 -9.585 1.00 92.44 268 CYS A N 1
ATOM 2165 C CA . CYS A 1 268 ? 2.955 4.875 -10.437 1.00 92.44 268 CYS A CA 1
ATOM 2166 C C . CYS A 1 268 ? 2.189 3.831 -9.617 1.00 92.44 268 CYS A C 1
ATOM 2168 O O . CYS A 1 268 ? 1.083 3.456 -10.003 1.00 92.44 268 CYS A O 1
ATOM 2170 N N . LEU A 1 269 ? 2.742 3.405 -8.477 1.00 94.06 269 LEU A N 1
ATOM 2171 C CA . LEU A 1 269 ? 2.092 2.426 -7.604 1.00 94.06 269 LEU A CA 1
ATOM 2172 C C . LEU A 1 269 ? 0.778 2.962 -7.045 1.00 94.06 269 LEU A C 1
ATOM 2174 O O . LEU A 1 269 ? -0.235 2.276 -7.099 1.00 94.06 269 LEU A O 1
ATOM 2178 N N . VAL A 1 270 ? 0.767 4.205 -6.562 1.00 94.75 270 VAL A N 1
ATOM 2179 C CA . VAL A 1 270 ? -0.452 4.848 -6.050 1.00 94.75 270 VAL A CA 1
ATOM 2180 C C . VAL A 1 270 ? -1.530 4.912 -7.130 1.00 94.75 270 VAL A C 1
ATOM 2182 O O . VAL A 1 270 ? -2.704 4.680 -6.848 1.00 94.75 270 VAL A O 1
ATOM 2185 N N . LYS A 1 271 ? -1.144 5.189 -8.380 1.00 92.12 271 LYS A N 1
ATOM 2186 C CA . LYS A 1 271 ? -2.081 5.216 -9.507 1.00 92.12 271 LYS A CA 1
ATOM 2187 C C . LYS A 1 271 ? -2.659 3.834 -9.836 1.00 92.12 271 LYS A C 1
ATOM 2189 O O . LYS A 1 271 ? -3.824 3.763 -10.215 1.00 92.12 271 LYS A O 1
ATOM 2194 N N . ASP A 1 272 ? -1.871 2.768 -9.715 1.00 90.81 272 ASP A N 1
ATOM 2195 C CA . ASP A 1 272 ? -2.312 1.406 -10.044 1.00 90.81 272 ASP A CA 1
ATOM 2196 C C . ASP A 1 272 ? -3.091 0.726 -8.902 1.00 90.81 272 ASP A C 1
ATOM 2198 O O . ASP A 1 272 ? -4.062 0.019 -9.166 1.00 90.81 272 ASP A O 1
ATOM 2202 N N . TYR A 1 273 ? -2.687 0.936 -7.645 1.00 91.19 273 TYR A N 1
ATOM 2203 C CA . TYR A 1 273 ? -3.173 0.170 -6.483 1.00 91.19 273 TYR A CA 1
ATOM 2204 C C . TYR A 1 273 ? -3.940 0.997 -5.448 1.00 91.19 273 TYR A C 1
ATOM 2206 O O . TYR A 1 273 ? -4.440 0.450 -4.461 1.00 91.19 273 TYR A O 1
ATOM 2214 N N . GLY A 1 274 ? -4.050 2.306 -5.669 1.00 89.94 274 GLY A N 1
ATOM 2215 C CA . GLY A 1 274 ? -4.705 3.232 -4.758 1.00 89.94 274 GLY A CA 1
ATOM 2216 C C . GLY A 1 274 ? -3.782 3.764 -3.661 1.00 89.94 274 GLY A C 1
ATOM 2217 O O . GLY A 1 274 ? -2.707 3.234 -3.384 1.00 89.94 274 GLY A O 1
ATOM 2218 N N . PHE A 1 275 ? -4.225 4.859 -3.045 1.00 88.88 275 PHE A N 1
ATOM 2219 C CA . PHE A 1 275 ? -3.450 5.615 -2.064 1.00 88.88 275 PHE A CA 1
ATOM 2220 C C . PHE A 1 275 ? -3.227 4.820 -0.771 1.00 88.88 275 PHE A C 1
ATOM 2222 O O . PHE A 1 275 ? -2.082 4.604 -0.381 1.00 88.88 275 PHE A O 1
ATOM 2229 N N . ASP A 1 276 ? -4.300 4.310 -0.165 1.00 85.44 276 ASP A N 1
ATOM 2230 C CA . ASP A 1 276 ? -4.263 3.645 1.143 1.00 85.44 276 ASP A CA 1
ATOM 2231 C C . ASP A 1 276 ? -3.301 2.447 1.166 1.00 85.44 276 ASP A C 1
ATOM 2233 O O . ASP A 1 276 ? -2.410 2.379 2.011 1.00 85.44 276 ASP A O 1
ATOM 2237 N N . SER A 1 277 ? -3.416 1.538 0.190 1.00 87.44 277 SER A N 1
ATOM 2238 C CA . SER A 1 277 ? -2.597 0.320 0.083 1.00 87.44 277 SER A CA 1
ATOM 2239 C C . SER A 1 277 ? -1.093 0.623 0.075 1.00 87.44 277 SER A C 1
ATOM 2241 O O . SER A 1 277 ? -0.294 -0.049 0.735 1.00 87.44 277 SER A O 1
ATOM 2243 N N . ILE A 1 278 ? -0.702 1.661 -0.671 1.00 92.94 278 ILE A N 1
ATOM 2244 C CA . ILE A 1 278 ? 0.700 2.058 -0.803 1.00 92.94 278 ILE A CA 1
ATOM 2245 C C . ILE A 1 278 ? 1.167 2.827 0.431 1.00 92.94 278 ILE A C 1
ATOM 2247 O O . ILE A 1 278 ? 2.284 2.597 0.884 1.00 92.94 278 ILE A O 1
ATOM 2251 N N . LEU A 1 279 ? 0.327 3.680 1.022 1.00 92.44 279 LEU A N 1
ATOM 2252 C CA . LEU A 1 279 ? 0.679 4.415 2.237 1.00 92.44 279 LEU A CA 1
ATOM 2253 C C . LEU A 1 279 ? 0.947 3.498 3.429 1.00 92.44 279 LEU A C 1
ATOM 2255 O O . LEU A 1 279 ? 1.895 3.755 4.159 1.00 92.44 279 LEU A O 1
ATOM 2259 N N . TYR A 1 280 ? 0.178 2.422 3.616 1.00 87.50 280 TYR A N 1
ATOM 2260 C CA . TYR A 1 280 ? 0.475 1.452 4.678 1.00 87.50 280 TYR A CA 1
ATOM 2261 C C . TYR A 1 280 ? 1.808 0.744 4.437 1.00 87.50 280 TYR A C 1
ATOM 2263 O O . TYR A 1 280 ? 2.637 0.671 5.338 1.00 87.50 280 TYR A O 1
ATOM 2271 N N . THR A 1 281 ? 2.065 0.325 3.195 1.00 88.88 281 THR A N 1
ATOM 2272 C CA . THR A 1 281 ? 3.333 -0.322 2.819 1.00 88.88 281 THR A CA 1
ATOM 2273 C C . THR A 1 281 ? 4.532 0.607 3.049 1.00 88.88 281 THR A C 1
ATOM 2275 O O . THR A 1 281 ? 5.552 0.199 3.602 1.00 88.88 281 THR A O 1
ATOM 2278 N N . LEU A 1 282 ? 4.411 1.882 2.663 1.00 92.06 282 LEU A N 1
ATOM 2279 C CA . LEU A 1 282 ? 5.421 2.901 2.956 1.00 92.06 282 LEU A CA 1
ATOM 2280 C C . LEU A 1 282 ? 5.535 3.154 4.460 1.00 92.06 282 LEU A C 1
ATOM 2282 O O . LEU A 1 282 ? 6.636 3.338 4.970 1.00 92.06 282 LEU A O 1
ATOM 2286 N N . GLY A 1 283 ? 4.414 3.130 5.173 1.00 90.06 283 GLY A N 1
ATOM 2287 C CA . GLY A 1 283 ? 4.362 3.313 6.610 1.00 90.06 283 GLY A CA 1
ATOM 2288 C C . GLY A 1 283 ? 5.193 2.262 7.328 1.00 90.06 283 GLY A C 1
ATOM 2289 O O . GLY A 1 283 ? 6.009 2.611 8.175 1.00 90.06 283 GLY A O 1
ATOM 2290 N N . GLU A 1 284 ? 5.037 0.990 6.957 1.00 86.94 284 GLU A N 1
ATOM 2291 C CA . GLU A 1 284 ? 5.804 -0.120 7.534 1.00 86.94 284 GLU A CA 1
ATOM 2292 C C . GLU A 1 284 ? 7.301 0.063 7.276 1.00 86.94 284 GLU A C 1
ATOM 2294 O O . GLU A 1 284 ? 8.106 -0.048 8.202 1.00 86.94 284 GLU A O 1
ATOM 2299 N N . LEU A 1 285 ? 7.658 0.436 6.044 1.00 90.12 285 LEU A N 1
ATOM 2300 C CA . LEU A 1 285 ? 9.040 0.684 5.640 1.00 90.12 285 LEU A CA 1
ATOM 2301 C C . LEU A 1 285 ? 9.689 1.818 6.448 1.00 90.12 285 LEU A C 1
ATOM 2303 O O . LEU A 1 285 ? 10.789 1.662 6.973 1.00 90.12 285 LEU A O 1
ATOM 2307 N N . PHE A 1 286 ? 9.020 2.968 6.559 1.00 90.94 286 PHE A N 1
ATOM 2308 C CA . PHE A 1 286 ? 9.565 4.125 7.271 1.00 90.94 286 PHE A CA 1
ATOM 2309 C C . PHE A 1 286 ? 9.508 3.963 8.790 1.00 90.94 286 PHE A C 1
ATOM 2311 O O . PHE A 1 286 ? 10.378 4.481 9.484 1.00 90.94 286 PHE A O 1
ATOM 2318 N N . HIS A 1 287 ? 8.540 3.212 9.316 1.00 88.25 287 HIS A N 1
ATOM 2319 C CA . HIS A 1 287 ? 8.534 2.820 10.720 1.00 88.25 287 HIS A CA 1
ATOM 2320 C C . HIS A 1 287 ? 9.760 1.958 11.042 1.00 88.25 287 HIS A C 1
ATOM 2322 O O . HIS A 1 287 ? 10.476 2.245 11.998 1.00 88.25 287 HIS A O 1
ATOM 2328 N N . GLU A 1 288 ? 10.056 0.955 10.210 1.00 86.38 288 GLU A N 1
ATOM 2329 C CA . GLU A 1 288 ? 11.269 0.147 10.345 1.00 86.38 288 GLU A CA 1
ATOM 2330 C C . GLU A 1 288 ? 12.541 1.000 10.236 1.00 86.38 288 GLU A C 1
ATOM 2332 O O . GLU A 1 288 ? 13.440 0.860 11.063 1.00 86.38 288 GLU A O 1
ATOM 2337 N N . LEU A 1 289 ? 12.593 1.939 9.285 1.00 87.00 289 LEU A N 1
ATOM 2338 C CA . LEU A 1 289 ? 13.730 2.848 9.125 1.00 87.00 289 LEU A CA 1
ATOM 2339 C C . LEU A 1 289 ? 14.024 3.645 10.402 1.00 87.00 289 LEU A C 1
ATOM 2341 O O . LEU A 1 289 ? 15.172 3.714 10.837 1.00 87.00 289 LEU A O 1
ATOM 2345 N N . VAL A 1 290 ? 12.989 4.222 11.021 1.00 85.69 290 VAL A N 1
ATOM 2346 C CA . VAL A 1 290 ? 13.142 4.991 12.264 1.00 85.69 290 VAL A CA 1
ATOM 2347 C C . VAL A 1 290 ? 13.668 4.108 13.392 1.00 85.69 290 VAL A C 1
ATOM 2349 O O . VAL A 1 290 ? 14.527 4.545 14.153 1.00 85.69 290 VAL A O 1
ATOM 2352 N N . LEU A 1 291 ? 13.202 2.862 13.492 1.00 82.94 291 LEU A N 1
ATOM 2353 C CA . LEU A 1 291 ? 13.684 1.923 14.507 1.00 82.94 291 LEU A CA 1
ATOM 2354 C C . LEU A 1 291 ? 15.135 1.485 14.273 1.00 82.94 291 LEU A C 1
ATOM 2356 O O . LEU A 1 291 ? 15.860 1.274 15.245 1.00 82.94 291 LEU A O 1
ATOM 2360 N N . LEU A 1 292 ? 15.566 1.372 13.013 1.00 80.25 292 LEU A N 1
ATOM 2361 C CA . LEU A 1 292 ? 16.953 1.063 12.657 1.00 80.25 292 LEU A CA 1
ATOM 2362 C C . LEU A 1 292 ? 17.898 2.226 12.985 1.00 80.25 292 LEU A C 1
ATOM 2364 O O . LEU A 1 292 ? 18.964 1.998 13.554 1.00 80.25 292 LEU A O 1
ATOM 2368 N N . GLU A 1 293 ? 17.519 3.463 12.654 1.00 76.56 293 GLU A N 1
ATOM 2369 C CA . GLU A 1 293 ? 18.352 4.644 12.930 1.00 76.56 293 GLU A CA 1
ATOM 2370 C C . GLU A 1 293 ? 18.315 5.069 14.406 1.00 76.56 293 GLU A C 1
ATOM 2372 O O . GLU A 1 293 ? 19.303 5.594 14.926 1.00 76.56 293 GLU A O 1
ATOM 2377 N N . TYR A 1 294 ? 17.207 4.809 15.108 1.00 78.19 294 TYR A N 1
ATOM 2378 C CA . TYR A 1 294 ? 17.007 5.206 16.502 1.00 78.19 294 TYR A CA 1
ATOM 2379 C C . TYR A 1 294 ? 16.504 4.047 17.385 1.00 78.19 294 TYR A C 1
ATOM 2381 O O . TYR A 1 294 ? 15.405 4.129 17.947 1.00 78.19 294 TYR A O 1
ATOM 2389 N N . PRO A 1 295 ? 17.319 2.995 17.619 1.00 68.25 295 PRO A N 1
ATOM 2390 C CA . PRO A 1 295 ? 16.909 1.828 18.408 1.00 68.25 295 PRO A CA 1
ATOM 2391 C C . PRO A 1 295 ? 16.468 2.169 19.836 1.00 68.25 295 PRO A C 1
ATOM 2393 O O . PRO A 1 295 ? 15.627 1.487 20.414 1.00 68.25 295 PRO A O 1
ATOM 2396 N N . LEU A 1 296 ? 16.995 3.258 20.408 1.00 63.66 296 LEU A N 1
ATOM 2397 C CA . LEU A 1 296 ? 16.649 3.709 21.758 1.00 63.66 296 LEU A CA 1
ATOM 2398 C C . LEU A 1 296 ? 15.166 4.080 21.908 1.00 63.66 296 LEU A C 1
ATOM 2400 O O . LEU A 1 296 ? 14.662 4.020 23.029 1.00 63.66 296 LEU A O 1
ATOM 2404 N N . LEU A 1 297 ? 14.456 4.392 20.815 1.00 65.12 297 LEU A N 1
ATOM 2405 C CA . LEU A 1 297 ? 13.011 4.651 20.829 1.00 65.12 297 LEU A CA 1
ATOM 2406 C C . LEU A 1 297 ? 12.190 3.405 21.214 1.00 65.12 297 LEU A C 1
ATOM 2408 O O . LEU A 1 297 ? 11.102 3.555 21.766 1.00 65.12 297 LEU A O 1
ATOM 2412 N N . LEU A 1 298 ? 12.726 2.190 21.015 1.00 57.69 298 LEU A N 1
ATOM 2413 C CA . LEU A 1 298 ? 12.097 0.932 21.454 1.00 57.69 298 LEU A CA 1
ATOM 2414 C C . LEU A 1 298 ? 12.040 0.811 22.979 1.00 57.69 298 LEU A C 1
ATOM 2416 O O . LEU A 1 298 ? 11.116 0.221 23.534 1.00 57.69 298 LEU A O 1
ATOM 2420 N N . THR A 1 299 ? 13.023 1.386 23.670 1.00 48.16 299 THR A N 1
ATOM 2421 C CA . THR A 1 299 ? 13.197 1.230 25.122 1.00 48.16 299 THR A CA 1
ATOM 2422 C C . THR A 1 299 ? 12.103 1.929 25.929 1.00 48.16 299 THR A C 1
ATOM 2424 O O . THR A 1 299 ? 11.904 1.608 27.097 1.00 48.16 299 THR A O 1
ATOM 2427 N N . PHE A 1 300 ? 11.379 2.879 25.330 1.00 46.59 300 PHE A N 1
ATOM 2428 C CA . PHE A 1 300 ? 10.477 3.756 26.076 1.00 46.59 300 PHE A CA 1
ATOM 2429 C C . PHE A 1 300 ? 9.011 3.317 26.095 1.00 46.59 300 PHE A C 1
ATOM 2431 O O . PHE A 1 300 ? 8.251 3.887 26.876 1.00 46.59 300 PHE A O 1
ATOM 2438 N N . LYS A 1 301 ? 8.599 2.285 25.339 1.00 40.62 301 LYS A N 1
ATOM 2439 C CA . LYS A 1 301 ? 7.226 1.755 25.405 1.00 40.62 301 LYS A CA 1
ATOM 2440 C C . LYS A 1 301 ? 7.142 0.247 25.135 1.00 40.62 301 LYS A C 1
ATOM 2442 O O . LYS A 1 301 ? 7.153 -0.192 23.993 1.00 40.62 301 LYS A O 1
ATOM 2447 N N . GLN A 1 302 ? 6.855 -0.523 26.189 1.00 34.47 302 GLN A N 1
ATOM 2448 C CA . GLN A 1 302 ? 6.046 -1.753 26.116 1.00 34.47 302 GLN A CA 1
ATOM 2449 C C . GLN A 1 302 ? 4.584 -1.405 25.757 1.00 34.47 302 GLN A C 1
ATOM 2451 O O . GLN A 1 302 ? 3.650 -1.711 26.493 1.00 34.47 302 GLN A O 1
ATOM 2456 N N . GLN A 1 303 ? 4.364 -0.701 24.650 1.00 37.56 303 GLN A N 1
ATOM 2457 C CA . GLN A 1 303 ? 3.044 -0.604 24.037 1.00 37.56 303 GLN A CA 1
ATOM 2458 C C . GLN A 1 303 ? 3.143 -1.423 22.763 1.00 37.56 303 GLN A C 1
ATOM 2460 O O . GLN A 1 303 ? 3.933 -1.087 21.889 1.00 37.56 303 GLN A O 1
ATOM 2465 N N . THR A 1 304 ? 2.419 -2.546 22.752 1.00 40.72 304 THR A N 1
ATOM 2466 C CA . THR A 1 304 ? 2.069 -3.379 21.590 1.00 40.72 304 THR A CA 1
ATOM 2467 C C . THR A 1 304 ? 2.530 -2.769 20.270 1.00 40.72 304 THR A C 1
ATOM 2469 O O . THR A 1 304 ? 1.995 -1.740 19.855 1.00 40.72 304 THR A O 1
ATOM 2472 N N . ILE A 1 305 ? 3.527 -3.399 19.641 1.00 43.56 305 ILE A N 1
ATOM 2473 C CA . ILE A 1 305 ? 4.067 -3.038 18.327 1.00 43.56 305 ILE A CA 1
ATOM 2474 C C . ILE A 1 305 ? 2.949 -3.263 17.302 1.00 43.56 305 ILE A C 1
ATOM 2476 O O . ILE A 1 305 ? 2.866 -4.310 16.668 1.00 43.56 305 ILE A O 1
ATOM 2480 N N . VAL A 1 306 ? 2.026 -2.313 17.186 1.00 50.84 306 VAL A N 1
ATOM 2481 C CA . VAL A 1 306 ? 1.056 -2.302 16.099 1.00 50.84 306 VAL A CA 1
ATOM 2482 C C . VAL A 1 306 ? 1.809 -1.695 14.932 1.00 50.84 306 VAL A C 1
ATOM 2484 O O . VAL A 1 306 ? 1.942 -0.479 14.838 1.00 50.84 306 VAL A O 1
ATOM 2487 N N . LEU A 1 307 ? 2.373 -2.547 14.076 1.00 57.59 307 LEU A N 1
ATOM 2488 C CA . LEU A 1 307 ? 2.868 -2.108 12.776 1.00 57.59 307 LEU A CA 1
ATOM 2489 C C . LEU A 1 307 ? 1.750 -1.320 12.064 1.00 57.59 307 LEU A C 1
ATOM 2491 O O . LEU A 1 307 ? 0.568 -1.537 12.353 1.00 57.59 307 LEU A O 1
ATOM 2495 N N . PRO A 1 308 ? 2.078 -0.397 11.152 1.00 55.75 308 PRO A N 1
ATOM 2496 C CA . PRO A 1 308 ? 1.095 0.293 10.319 1.00 55.75 308 PRO A CA 1
ATOM 2497 C C . PRO A 1 308 ? 0.456 -0.684 9.318 1.00 55.75 308 PRO A C 1
ATOM 2499 O O . PRO A 1 308 ? 0.679 -0.623 8.117 1.00 55.75 308 PRO A O 1
ATOM 2502 N N . ILE A 1 309 ? -0.350 -1.597 9.847 1.00 60.03 309 ILE A N 1
ATOM 2503 C CA . ILE A 1 309 ? -1.130 -2.586 9.124 1.00 60.03 309 ILE A CA 1
ATOM 2504 C C . ILE A 1 309 ? -2.428 -1.903 8.687 1.00 60.03 309 ILE A C 1
ATOM 2506 O O . ILE A 1 309 ? -2.946 -0.997 9.352 1.00 60.03 309 ILE A O 1
ATOM 2510 N N . ASN A 1 310 ? -2.947 -2.334 7.543 1.00 63.19 310 ASN A N 1
ATOM 2511 C CA . ASN A 1 310 ? -4.233 -1.904 7.022 1.00 63.19 310 ASN A CA 1
ATOM 2512 C C . ASN A 1 310 ? -5.329 -2.077 8.100 1.00 63.19 310 ASN A C 1
ATOM 2514 O O . ASN A 1 310 ? -5.560 -3.203 8.544 1.00 63.19 310 ASN A O 1
ATOM 2518 N N . PRO A 1 311 ? -6.045 -1.010 8.509 1.00 59.38 311 PRO A N 1
ATOM 2519 C CA . PRO A 1 311 ? -7.073 -1.073 9.543 1.00 59.38 311 PRO A CA 1
ATOM 2520 C C . PRO A 1 311 ? -8.120 -2.149 9.284 1.00 59.38 311 PRO A C 1
ATOM 2522 O O . PRO A 1 311 ? -8.603 -2.750 10.231 1.00 59.38 311 PRO A O 1
ATOM 2525 N N . LYS A 1 312 ? -8.431 -2.430 8.011 1.00 62.97 312 LYS A N 1
ATOM 2526 C CA . LYS A 1 312 ? -9.394 -3.471 7.635 1.00 62.97 312 LYS A CA 1
ATOM 2527 C C . LYS A 1 312 ? -8.917 -4.877 8.000 1.00 62.97 312 LYS A C 1
ATOM 2529 O O . LYS A 1 312 ? -9.738 -5.680 8.413 1.00 62.97 312 LYS A O 1
ATOM 2534 N N . GLU A 1 313 ? -7.621 -5.148 7.868 1.00 63.94 313 GLU A N 1
ATOM 2535 C CA . GLU A 1 313 ? -7.012 -6.436 8.227 1.00 63.94 313 GLU A CA 1
ATOM 2536 C C . GLU A 1 313 ? -6.902 -6.572 9.751 1.00 63.94 313 GLU A C 1
ATOM 2538 O O . GLU A 1 313 ? -7.254 -7.608 10.304 1.00 63.94 313 GLU A O 1
ATOM 2543 N N . ILE A 1 314 ? -6.528 -5.494 10.455 1.00 61.00 314 ILE A N 1
ATOM 2544 C CA . ILE A 1 314 ? -6.500 -5.491 11.929 1.00 61.00 314 ILE A CA 1
ATOM 2545 C C . ILE A 1 314 ? -7.915 -5.633 12.506 1.00 61.00 314 ILE A C 1
ATOM 2547 O O . ILE A 1 314 ? -8.108 -6.324 13.499 1.00 61.00 314 ILE A O 1
ATOM 2551 N N . ASP A 1 315 ? -8.924 -5.000 11.909 1.00 64.25 315 ASP A N 1
ATOM 2552 C CA . ASP A 1 315 ? -10.307 -5.094 12.382 1.00 64.25 315 ASP A CA 1
ATOM 2553 C C . ASP A 1 315 ? -10.917 -6.491 12.192 1.00 64.25 315 ASP A C 1
ATOM 2555 O O . ASP A 1 315 ? -11.929 -6.793 12.820 1.00 64.25 315 ASP A O 1
ATOM 2559 N N . GLU A 1 316 ? -10.355 -7.353 11.339 1.00 63.03 316 GLU A N 1
ATOM 2560 C CA . GLU A 1 316 ? -10.749 -8.768 11.303 1.00 63.03 316 GLU A CA 1
ATOM 2561 C C . GLU A 1 316 ? -10.213 -9.522 12.530 1.00 63.03 316 GLU A C 1
ATOM 2563 O O . GLU A 1 316 ? -10.911 -10.378 13.077 1.00 63.03 316 GLU A O 1
ATOM 2568 N N . GLU A 1 317 ? -9.030 -9.144 13.017 1.00 61.91 317 GLU A N 1
ATOM 2569 C CA . GLU A 1 317 ? -8.319 -9.808 14.114 1.00 61.91 317 GLU A CA 1
ATOM 2570 C C . GLU A 1 317 ? -8.648 -9.224 15.509 1.00 61.91 317 GLU A C 1
ATOM 2572 O O . GLU A 1 317 ? -8.701 -9.962 16.491 1.00 61.91 317 GLU A O 1
ATOM 2577 N N . PHE A 1 318 ? -8.962 -7.926 15.609 1.00 67.62 318 PHE A N 1
ATOM 2578 C CA . PHE A 1 318 ? -9.150 -7.191 16.872 1.00 67.62 318 PHE A CA 1
ATOM 2579 C C . PHE A 1 318 ? -10.531 -6.528 16.990 1.00 67.62 318 PHE A C 1
ATOM 2581 O O . PHE A 1 318 ? -10.649 -5.325 17.236 1.00 67.62 318 PHE A O 1
ATOM 2588 N N . ASN A 1 319 ? -11.604 -7.308 16.848 1.00 78.38 319 ASN A N 1
ATOM 2589 C CA . ASN A 1 319 ? -12.952 -6.830 17.170 1.00 78.38 319 ASN A CA 1
ATOM 2590 C C . ASN A 1 319 ? -13.165 -6.767 18.687 1.00 78.38 319 ASN A C 1
ATOM 2592 O O . ASN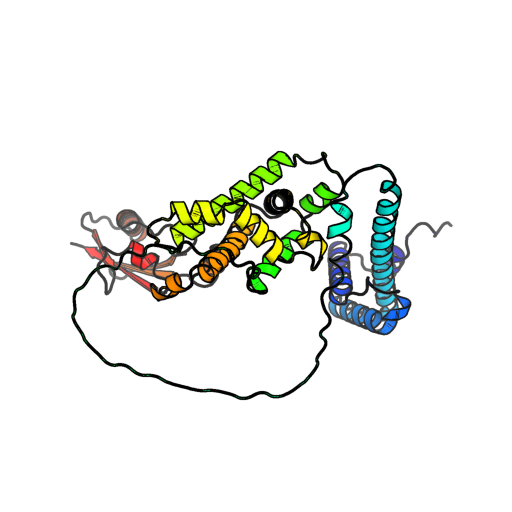 A 1 319 ? -12.822 -7.704 19.407 1.00 78.38 319 ASN A O 1
ATOM 2596 N N . LYS A 1 320 ? -13.787 -5.683 19.160 1.00 83.75 320 LYS A N 1
ATOM 2597 C CA . LYS A 1 320 ? -14.246 -5.561 20.546 1.00 83.75 320 LYS A CA 1
ATOM 2598 C C . LYS A 1 320 ? -15.723 -5.893 20.654 1.00 83.75 320 LYS A C 1
ATOM 2600 O O . LYS A 1 320 ? -16.536 -5.285 19.960 1.00 83.75 320 LYS A O 1
ATOM 2605 N N . ASP A 1 321 ? -16.070 -6.788 21.564 1.00 85.75 321 ASP A N 1
ATOM 2606 C CA . ASP A 1 321 ? -17.456 -7.047 21.927 1.00 85.75 321 ASP A CA 1
ATOM 2607 C C . ASP A 1 321 ? -17.898 -6.031 22.984 1.00 85.75 321 ASP A C 1
ATOM 2609 O O . ASP A 1 321 ? -17.345 -5.952 24.084 1.00 85.75 321 ASP A O 1
ATOM 2613 N N . ILE A 1 322 ? -18.890 -5.217 22.635 1.00 89.31 322 ILE A N 1
ATOM 2614 C CA . ILE A 1 322 ? -19.474 -4.218 23.523 1.00 89.31 322 ILE A CA 1
ATOM 2615 C C . ILE A 1 322 ? -20.816 -4.744 24.009 1.00 89.31 322 ILE A C 1
ATOM 2617 O O . ILE A 1 322 ? -21.714 -4.979 23.201 1.00 89.31 322 ILE A O 1
ATOM 2621 N N . ASN A 1 323 ? -20.956 -4.886 25.324 1.00 89.88 323 ASN A N 1
ATOM 2622 C CA . ASN A 1 323 ? -22.203 -5.277 25.970 1.00 89.88 323 ASN A CA 1
ATOM 2623 C C . ASN A 1 323 ? -22.740 -4.095 26.763 1.00 89.88 323 ASN A C 1
ATOM 2625 O O . ASN A 1 323 ? -22.033 -3.550 27.608 1.00 89.88 323 ASN A O 1
ATOM 2629 N N . ILE A 1 324 ? -23.990 -3.717 26.529 1.00 90.88 324 ILE A N 1
ATOM 2630 C CA . ILE A 1 324 ? -24.663 -2.663 27.281 1.00 90.88 324 ILE A CA 1
ATOM 2631 C C . ILE A 1 324 ? -25.870 -3.260 27.981 1.00 90.88 324 ILE A C 1
ATOM 2633 O O . ILE A 1 324 ? -26.753 -3.817 27.333 1.00 90.88 324 ILE A O 1
ATOM 2637 N N . LYS A 1 325 ? -25.932 -3.114 29.304 1.00 90.62 325 LYS A N 1
ATOM 2638 C CA . LYS A 1 325 ? -27.040 -3.602 30.123 1.00 90.62 325 LYS A CA 1
ATOM 2639 C C . LYS A 1 325 ? -27.901 -2.451 30.637 1.00 90.62 325 LYS A C 1
ATOM 2641 O O . LYS A 1 325 ? -27.375 -1.448 31.113 1.00 90.62 325 LYS A O 1
ATOM 2646 N N . TYR A 1 326 ? -29.217 -2.631 30.598 1.00 89.69 326 TYR A N 1
ATOM 2647 C CA . TYR A 1 326 ? -30.184 -1.782 31.292 1.00 89.69 326 TYR A CA 1
ATOM 2648 C C . TYR A 1 326 ? -31.300 -2.656 31.866 1.00 89.69 326 TYR A C 1
ATOM 2650 O O . TYR A 1 326 ? -32.006 -3.340 31.120 1.00 89.69 326 TYR A O 1
ATOM 2658 N N . ARG A 1 327 ? -31.460 -2.655 33.196 1.00 84.62 327 ARG A N 1
ATOM 2659 C CA . ARG A 1 327 ? -32.407 -3.526 33.918 1.00 84.62 327 ARG A CA 1
ATOM 2660 C C . ARG A 1 327 ? -32.243 -5.002 33.488 1.00 84.62 327 ARG A C 1
ATOM 2662 O O . ARG A 1 327 ? -31.190 -5.599 33.722 1.00 84.62 327 ARG A O 1
ATOM 2669 N N . SER A 1 328 ? -33.264 -5.586 32.860 1.00 84.25 328 SER A N 1
ATOM 2670 C CA . SER A 1 328 ? -33.287 -6.964 32.348 1.00 84.25 328 SER A CA 1
ATOM 2671 C C . SER A 1 328 ? -32.843 -7.105 30.886 1.00 84.25 328 SER A C 1
ATOM 2673 O O . SER A 1 328 ? -32.710 -8.228 30.409 1.00 84.25 328 SER A O 1
ATOM 2675 N N . ASN A 1 329 ? -32.603 -5.999 30.178 1.00 86.31 329 ASN A N 1
ATOM 2676 C CA . ASN A 1 329 ? -32.276 -5.999 28.754 1.00 86.31 329 ASN A CA 1
ATOM 2677 C C . ASN A 1 329 ? -30.766 -5.829 28.524 1.00 86.31 329 ASN A C 1
ATOM 2679 O O . ASN A 1 329 ? -30.070 -5.153 29.287 1.00 86.31 329 ASN A O 1
ATOM 2683 N N . ASN A 1 330 ? -30.269 -6.435 27.445 1.00 90.44 330 ASN A N 1
ATOM 2684 C CA . ASN A 1 330 ? -28.875 -6.370 27.008 1.00 90.44 330 ASN A CA 1
ATOM 2685 C C . ASN A 1 330 ? -28.822 -6.068 25.505 1.00 90.44 330 ASN A C 1
ATOM 2687 O O . ASN A 1 330 ? -29.579 -6.655 24.733 1.00 90.44 330 ASN A O 1
ATOM 2691 N N . ILE A 1 331 ? -27.915 -5.181 25.104 1.00 89.12 331 ILE A N 1
ATOM 2692 C CA . ILE A 1 331 ? -27.546 -4.927 23.715 1.00 89.12 331 ILE A CA 1
ATOM 2693 C C . ILE A 1 331 ? -26.079 -5.293 23.531 1.00 89.12 331 ILE A C 1
ATOM 2695 O O . ILE A 1 331 ? -25.214 -4.773 24.234 1.00 89.12 331 ILE A O 1
ATOM 2699 N N . GLN A 1 332 ? -25.806 -6.128 22.532 1.00 88.06 332 GLN A N 1
ATOM 2700 C CA . GLN A 1 332 ? -24.455 -6.505 22.145 1.00 88.06 332 GLN A CA 1
ATOM 2701 C C . GLN A 1 332 ? -24.154 -6.022 20.729 1.00 88.06 332 GLN A C 1
ATOM 2703 O O . GLN A 1 332 ? -24.941 -6.243 19.807 1.00 88.06 332 GLN A O 1
ATOM 2708 N N . PHE A 1 333 ? -23.002 -5.385 20.542 1.00 87.38 333 PHE A N 1
ATOM 2709 C CA . PHE A 1 333 ? -22.501 -5.030 19.217 1.00 87.38 333 PHE A CA 1
ATOM 2710 C C . PHE A 1 333 ? -20.978 -5.106 19.160 1.00 87.38 333 PHE A C 1
ATOM 2712 O O . PHE A 1 333 ? -20.299 -5.144 20.184 1.00 87.38 333 PHE A O 1
ATOM 2719 N N . LYS A 1 334 ? -20.440 -5.125 17.939 1.00 86.25 334 LYS A N 1
ATOM 2720 C CA . LYS A 1 334 ? -18.997 -5.165 17.699 1.00 86.25 334 LYS A CA 1
ATOM 2721 C C . LYS A 1 334 ? -18.464 -3.780 17.381 1.00 86.25 334 LYS A C 1
ATOM 2723 O O . LYS A 1 334 ? -19.007 -3.089 16.521 1.00 86.25 334 LYS A O 1
ATOM 2728 N N . PHE A 1 335 ? -17.384 -3.401 18.047 1.00 84.88 335 PHE A N 1
ATOM 2729 C CA . PHE A 1 335 ? -16.645 -2.178 17.778 1.00 84.88 335 PHE A CA 1
ATOM 2730 C C . PHE A 1 335 ? -15.297 -2.499 17.132 1.00 84.88 335 PHE A C 1
ATOM 2732 O O . PHE A 1 335 ? -14.580 -3.396 17.575 1.00 84.88 335 PHE A O 1
ATOM 2739 N N . LYS A 1 336 ? -14.964 -1.737 16.089 1.00 84.00 336 LYS A N 1
ATOM 2740 C CA . LYS A 1 336 ? -13.740 -1.873 15.299 1.00 84.00 336 LYS A CA 1
ATOM 2741 C C . LYS A 1 336 ? -12.749 -0.769 15.674 1.00 84.00 336 LYS A C 1
ATOM 2743 O O . LYS A 1 336 ? -12.888 0.351 15.180 1.00 84.00 336 LYS A O 1
ATOM 2748 N N . PRO A 1 337 ? -11.781 -1.032 16.566 1.00 74.50 337 PRO A N 1
ATOM 2749 C CA . PRO A 1 337 ? -10.938 0.006 17.148 1.00 74.50 337 PRO A CA 1
ATOM 2750 C C . PRO A 1 337 ? -9.998 0.692 16.153 1.00 74.50 337 PRO A C 1
ATOM 2752 O O . PRO A 1 337 ? -9.513 1.780 16.467 1.00 74.50 337 PRO A O 1
ATOM 2755 N N . MET A 1 338 ? -9.739 0.099 14.978 1.00 70.69 338 MET A N 1
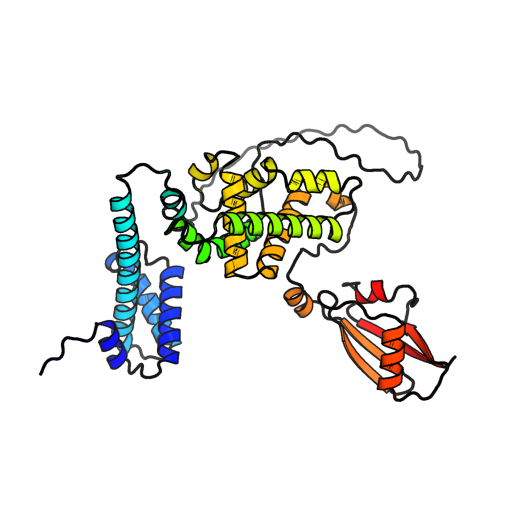ATOM 2756 C CA . MET A 1 338 ? -8.807 0.667 13.999 1.00 70.69 338 MET A CA 1
ATOM 2757 C C . MET A 1 338 ? -9.492 1.450 12.881 1.00 70.69 338 MET A C 1
ATOM 2759 O O . MET A 1 338 ? -8.924 2.447 12.431 1.00 70.69 338 MET A O 1
ATOM 2763 N N . SER A 1 339 ? -10.692 1.054 12.443 1.00 70.31 339 SER A N 1
ATOM 2764 C CA . SER A 1 339 ? -11.457 1.813 11.434 1.00 70.31 339 SER A CA 1
ATOM 2765 C C . SER A 1 339 ? -12.486 2.781 12.001 1.00 70.31 339 SER A C 1
ATOM 2767 O O . SER A 1 339 ? -12.935 3.665 11.273 1.00 70.31 339 SER A O 1
ATOM 2769 N N . SER A 1 340 ? -12.888 2.626 13.265 1.00 78.00 340 SER A N 1
ATOM 2770 C CA . SER A 1 340 ? -13.971 3.418 13.849 1.00 78.00 340 SER A CA 1
ATOM 2771 C C . SER A 1 340 ? -13.452 4.403 14.887 1.00 78.00 340 SER A C 1
ATOM 2773 O O . SER A 1 340 ? -12.633 4.079 15.747 1.00 78.00 340 SER A O 1
ATOM 2775 N N . THR A 1 341 ? -13.967 5.631 14.840 1.00 78.75 341 THR A N 1
ATOM 2776 C CA . THR A 1 341 ? -13.770 6.587 15.929 1.00 78.75 341 THR A CA 1
ATOM 2777 C C . THR A 1 341 ? -14.479 6.052 17.177 1.00 78.75 341 THR A C 1
ATOM 2779 O O . THR A 1 341 ? -15.631 5.627 17.073 1.00 78.75 341 THR A O 1
ATOM 2782 N N . PRO A 1 342 ? -13.821 6.019 18.351 1.00 83.88 342 PRO A N 1
ATOM 2783 C CA . PRO A 1 342 ? -14.481 5.576 19.570 1.00 83.88 342 PRO A CA 1
ATOM 2784 C C . PRO A 1 342 ? -15.659 6.500 19.888 1.00 83.88 342 PRO A C 1
ATOM 2786 O O . PRO A 1 342 ? -15.495 7.722 19.810 1.00 83.88 342 PRO A O 1
ATOM 2789 N N . PRO A 1 343 ? -16.819 5.936 20.254 1.00 85.62 343 PRO A N 1
ATOM 2790 C CA . PRO A 1 343 ? -18.016 6.715 20.497 1.00 85.62 343 PRO A CA 1
ATOM 2791 C C . PRO A 1 343 ? -17.832 7.587 21.737 1.00 85.62 343 PRO A C 1
ATOM 2793 O O . PRO A 1 343 ? -17.165 7.214 22.711 1.00 85.62 343 PRO A O 1
ATOM 2796 N N . THR A 1 344 ? -18.429 8.770 21.703 1.00 86.75 344 THR A N 1
ATOM 2797 C CA . THR A 1 344 ? -18.431 9.670 22.853 1.00 86.75 344 THR A CA 1
ATOM 2798 C C . THR A 1 344 ? -19.423 9.196 23.916 1.00 86.75 344 THR A C 1
ATOM 2800 O O . THR A 1 344 ? -20.345 8.422 23.653 1.00 86.75 344 THR A O 1
ATOM 2803 N N . TYR A 1 345 ? -19.255 9.689 25.147 1.00 86.06 345 TYR A N 1
ATOM 2804 C CA . TYR A 1 345 ? -20.201 9.412 26.233 1.00 86.06 345 TYR A CA 1
ATOM 2805 C C . TYR A 1 345 ? -21.634 9.822 25.861 1.00 86.06 345 TYR A C 1
ATOM 2807 O O . TYR A 1 345 ? -22.576 9.086 26.143 1.00 86.06 345 TYR A O 1
ATOM 2815 N N . ILE A 1 346 ? -21.791 10.985 25.217 1.00 85.50 346 ILE A N 1
ATOM 2816 C CA . ILE A 1 346 ? -23.098 11.534 24.838 1.00 85.50 346 ILE A CA 1
ATOM 2817 C C . ILE A 1 346 ? -23.741 10.663 23.756 1.00 85.50 346 ILE A C 1
ATOM 2819 O O . ILE A 1 346 ? -24.886 10.258 23.922 1.00 85.50 346 ILE A O 1
ATOM 2823 N N . GLU A 1 347 ? -22.987 10.293 22.716 1.00 87.62 347 GLU A N 1
ATOM 2824 C CA . GLU A 1 347 ? -23.474 9.411 21.647 1.00 87.62 347 GLU A CA 1
ATOM 2825 C C . GLU A 1 347 ? -23.923 8.053 22.186 1.00 87.62 347 GLU A C 1
ATOM 2827 O O . GLU A 1 347 ? -25.000 7.576 21.835 1.00 87.62 347 GLU A O 1
ATOM 2832 N N . LEU A 1 348 ? -23.130 7.423 23.064 1.00 87.62 348 LEU A N 1
ATOM 2833 C CA . LEU A 1 348 ? -23.542 6.167 23.691 1.00 87.62 348 LEU A CA 1
ATOM 2834 C C . LEU A 1 348 ? -24.809 6.357 24.519 1.00 87.62 348 LEU A C 1
ATOM 2836 O O . LEU A 1 348 ? -25.714 5.536 24.422 1.00 87.62 348 LEU A O 1
ATOM 2840 N N . LEU A 1 349 ? -24.898 7.424 25.313 1.00 87.25 349 LEU A N 1
ATOM 2841 C CA . LEU A 1 349 ? -26.056 7.671 26.165 1.00 87.25 349 LEU A CA 1
ATOM 2842 C C . LEU A 1 349 ? -27.338 7.879 25.346 1.00 87.25 349 LEU A C 1
ATOM 2844 O O . LEU A 1 349 ? -28.370 7.297 25.676 1.00 87.25 349 LEU A O 1
ATOM 2848 N N . GLU A 1 350 ? -27.283 8.682 24.284 1.00 87.75 350 GLU A N 1
ATOM 2849 C CA . GLU A 1 350 ? -28.423 8.934 23.396 1.00 87.75 350 GLU A CA 1
ATOM 2850 C C . GLU A 1 350 ? -28.837 7.671 22.639 1.00 87.75 350 GLU A C 1
ATOM 2852 O O . GLU A 1 350 ? -30.013 7.300 22.659 1.00 87.75 350 GLU A O 1
ATOM 2857 N N . ASN A 1 351 ? -27.871 6.947 22.068 1.00 88.88 351 ASN A N 1
ATOM 2858 C CA . ASN A 1 351 ? -28.142 5.693 21.369 1.00 88.88 351 ASN A CA 1
ATOM 2859 C C . ASN A 1 351 ? -28.716 4.628 22.310 1.00 88.88 351 ASN A C 1
ATOM 2861 O O . ASN A 1 351 ? -29.625 3.900 21.922 1.00 88.88 351 ASN A O 1
ATOM 2865 N N . CYS A 1 352 ? -28.253 4.563 23.562 1.00 87.75 352 CYS A N 1
ATOM 2866 C CA . CYS A 1 352 ? -28.816 3.660 24.565 1.00 87.75 352 CYS A CA 1
ATOM 2867 C C . CYS A 1 352 ? -30.251 4.044 24.935 1.00 87.75 352 CYS A C 1
ATOM 2869 O O . CYS A 1 352 ? -31.103 3.164 25.021 1.00 87.75 352 CYS A O 1
ATOM 2871 N N . LYS A 1 353 ? -30.551 5.337 25.118 1.00 86.88 353 LYS A N 1
ATOM 2872 C CA . LYS A 1 353 ? -31.923 5.797 25.400 1.00 86.88 353 LYS A CA 1
ATOM 2873 C C . LYS A 1 353 ? -32.890 5.396 24.291 1.00 86.88 353 LYS A C 1
ATOM 2875 O O . LYS A 1 353 ? -33.982 4.919 24.588 1.00 86.88 353 LYS A O 1
ATOM 2880 N N . ILE A 1 354 ? -32.470 5.556 23.036 1.00 87.19 354 ILE A N 1
ATOM 2881 C CA . ILE A 1 354 ? -33.256 5.149 21.868 1.00 87.19 354 ILE A CA 1
ATOM 2882 C C . ILE A 1 354 ? -33.403 3.624 21.841 1.00 87.19 354 ILE A C 1
ATOM 2884 O O . ILE A 1 354 ? -34.515 3.116 21.750 1.00 87.19 354 ILE A O 1
ATOM 2888 N N . ALA A 1 355 ? -32.304 2.881 21.968 1.00 85.44 355 ALA A N 1
ATOM 2889 C CA . ALA A 1 355 ? -32.319 1.432 21.801 1.00 85.44 355 ALA A CA 1
ATOM 2890 C C . ALA A 1 355 ? -33.053 0.680 22.928 1.00 85.44 355 ALA A C 1
ATOM 2892 O O . ALA A 1 355 ? -33.631 -0.376 22.682 1.00 85.44 355 ALA A O 1
ATOM 2893 N N . PHE A 1 356 ? -33.075 1.227 24.147 1.00 87.56 356 PHE A N 1
ATOM 2894 C CA . PHE A 1 356 ? -33.835 0.678 25.275 1.00 87.56 356 PHE A CA 1
ATOM 2895 C C . PHE A 1 356 ? -35.235 1.298 25.443 1.00 87.56 356 PHE A C 1
ATOM 2897 O O . PHE A 1 356 ? -35.937 0.925 26.383 1.00 87.56 356 PHE A O 1
ATOM 2904 N N . ASN A 1 357 ? -35.665 2.203 24.550 1.00 85.19 357 ASN A N 1
ATOM 2905 C CA . ASN A 1 357 ? -36.929 2.950 24.651 1.00 85.19 357 ASN A CA 1
ATOM 2906 C C . ASN A 1 357 ? -37.120 3.647 26.014 1.00 85.19 357 ASN A C 1
ATOM 2908 O O . ASN A 1 357 ? -38.204 3.626 26.602 1.00 85.19 357 ASN A O 1
ATOM 2912 N N . CYS A 1 358 ? -36.065 4.273 26.538 1.00 80.94 358 CYS A N 1
ATOM 2913 C CA . CYS A 1 358 ? -36.122 4.933 27.836 1.00 80.94 358 CYS A CA 1
ATOM 2914 C C . CYS A 1 358 ? -36.797 6.311 27.749 1.00 80.94 358 CYS A C 1
ATOM 2916 O O . CYS A 1 358 ? -36.328 7.198 27.036 1.00 80.94 358 CYS A O 1
ATOM 2918 N N . THR A 1 359 ? -37.836 6.540 28.554 1.00 74.31 359 THR A N 1
ATOM 2919 C CA . THR A 1 359 ? -38.509 7.850 28.691 1.00 74.31 359 THR A CA 1
ATOM 2920 C C . THR A 1 359 ? -37.943 8.716 29.824 1.00 74.31 359 THR A C 1
ATOM 2922 O O . THR A 1 359 ? -38.368 9.854 30.025 1.00 74.31 359 THR A O 1
ATOM 2925 N N . GLU A 1 360 ? -36.997 8.183 30.595 1.00 73.19 360 GLU A N 1
ATOM 2926 C CA . GLU A 1 360 ? -36.457 8.799 31.807 1.00 73.19 360 GLU A CA 1
ATOM 2927 C C . GLU A 1 360 ? -35.373 9.843 31.495 1.00 73.19 360 GLU A C 1
ATOM 2929 O O . GLU A 1 360 ? -34.466 9.632 30.684 1.00 73.19 360 GLU A O 1
ATOM 2934 N N . LYS A 1 361 ? -35.447 11.000 32.168 1.00 70.50 361 LYS A N 1
ATOM 2935 C CA . LYS A 1 361 ? -34.518 12.120 31.941 1.00 70.50 361 LYS A CA 1
ATOM 2936 C C . LYS A 1 361 ? -33.172 11.943 32.659 1.00 70.50 361 LYS A C 1
ATOM 2938 O O . LYS A 1 361 ? -32.165 12.447 32.162 1.00 70.50 361 LYS A O 1
ATOM 2943 N N . ASN A 1 362 ? -33.132 11.175 33.750 1.00 82.06 362 ASN A N 1
ATOM 2944 C CA . ASN A 1 362 ? -31.979 11.058 34.654 1.00 82.06 362 ASN A CA 1
ATOM 2945 C C . ASN A 1 362 ? -31.202 9.745 34.473 1.00 82.06 362 ASN A C 1
ATOM 2947 O O . ASN A 1 362 ? -30.927 9.035 35.434 1.00 82.06 362 ASN A O 1
ATOM 2951 N N . LEU A 1 363 ? -30.841 9.415 33.234 1.00 85.88 363 LEU A N 1
ATOM 2952 C CA . LEU A 1 363 ? -30.023 8.236 32.947 1.00 85.88 363 LEU A CA 1
ATOM 2953 C C . LEU A 1 363 ? -28.545 8.603 32.838 1.00 85.88 363 LEU A C 1
ATOM 2955 O O . LEU A 1 363 ? -28.188 9.604 32.207 1.00 85.88 363 LEU A O 1
ATOM 2959 N N . ARG A 1 364 ? -27.683 7.762 33.414 1.00 86.00 364 ARG A N 1
ATOM 2960 C CA . ARG A 1 364 ? -26.226 7.829 33.264 1.00 86.00 364 ARG A CA 1
ATOM 2961 C C . ARG A 1 364 ? -25.665 6.492 32.810 1.00 86.00 364 ARG A C 1
ATOM 2963 O O . ARG A 1 364 ? -26.223 5.436 33.088 1.00 86.00 364 ARG A O 1
ATOM 2970 N N . LEU A 1 365 ? -24.535 6.561 32.116 1.00 86.50 365 LEU A N 1
ATOM 2971 C CA . LEU A 1 365 ? -23.768 5.390 31.712 1.00 86.50 365 LEU A CA 1
ATOM 2972 C C . LEU A 1 365 ? -22.621 5.182 32.710 1.00 86.50 365 LEU A C 1
ATOM 2974 O O . LEU A 1 365 ? -21.992 6.149 33.146 1.00 86.50 365 LEU A O 1
ATOM 2978 N N . ARG A 1 366 ? -22.334 3.934 33.074 1.00 86.62 366 ARG A N 1
ATOM 2979 C CA . ARG A 1 366 ? -21.092 3.538 33.752 1.00 86.62 366 ARG A CA 1
ATOM 2980 C C . ARG A 1 366 ? -20.433 2.392 33.005 1.00 86.62 366 ARG A C 1
ATOM 2982 O O . ARG A 1 366 ? -21.100 1.621 32.321 1.00 86.62 366 ARG A O 1
ATOM 2989 N N . ILE A 1 367 ? -19.120 2.291 33.152 1.00 84.62 367 ILE A N 1
ATOM 2990 C CA . ILE A 1 367 ? -18.361 1.122 32.717 1.00 84.62 367 ILE A CA 1
ATOM 2991 C C . ILE A 1 367 ? -18.319 0.177 33.909 1.00 84.62 367 ILE A C 1
ATOM 2993 O O . ILE A 1 367 ? -18.047 0.611 35.030 1.00 84.62 367 ILE A O 1
ATOM 2997 N N . ILE A 1 368 ? -18.637 -1.093 33.684 1.00 76.56 368 ILE A N 1
ATOM 2998 C CA . ILE A 1 368 ? -18.505 -2.104 34.729 1.00 76.56 368 ILE A CA 1
ATOM 2999 C C . ILE A 1 368 ? -16.997 -2.282 34.965 1.00 76.56 368 ILE A C 1
ATOM 3001 O O . ILE A 1 368 ? -16.241 -2.450 34.012 1.00 76.56 368 ILE A O 1
ATOM 3005 N N . ASP A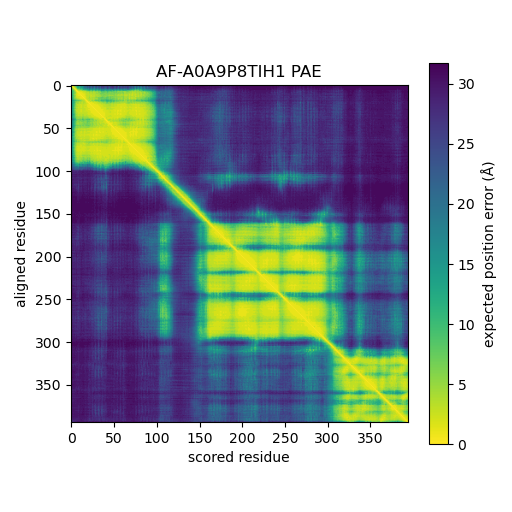 1 369 ? -16.569 -2.149 36.222 1.00 70.19 369 ASP A N 1
ATOM 3006 C CA . ASP A 1 369 ? -15.181 -2.273 36.701 1.00 70.19 369 ASP A CA 1
ATOM 3007 C C . ASP A 1 369 ? -14.214 -1.094 36.443 1.00 70.19 369 ASP A C 1
ATOM 3009 O O . ASP A 1 369 ? -13.095 -1.117 36.956 1.00 70.19 369 ASP A O 1
ATOM 3013 N N . GLU A 1 370 ? -14.612 -0.016 35.746 1.00 75.81 370 GLU A N 1
ATOM 3014 C CA . GLU A 1 370 ? -13.727 1.142 35.493 1.00 75.81 370 GLU A CA 1
ATOM 3015 C C . GLU A 1 370 ? -14.419 2.516 35.525 1.00 75.81 370 GLU A C 1
ATOM 3017 O O . GLU A 1 370 ? -15.632 2.662 35.380 1.00 75.81 370 GLU A O 1
ATOM 3022 N N . LYS A 1 371 ? -13.617 3.581 35.690 1.00 74.94 371 LYS A N 1
ATOM 3023 C CA . LYS A 1 371 ? -14.101 4.966 35.597 1.00 74.94 371 LYS A CA 1
ATOM 3024 C C . LYS A 1 371 ? -14.363 5.360 34.142 1.00 74.94 371 LYS A C 1
ATOM 3026 O O . LYS A 1 371 ? -13.495 5.220 33.282 1.00 74.94 371 LYS A O 1
ATOM 3031 N N . ILE A 1 372 ? -15.523 5.968 33.893 1.00 75.38 372 ILE A N 1
ATOM 3032 C CA . ILE A 1 372 ? -15.959 6.361 32.544 1.00 75.38 372 ILE A CA 1
ATOM 3033 C C . ILE A 1 372 ? -15.134 7.488 31.906 1.00 75.38 372 ILE A C 1
ATOM 3035 O O . ILE A 1 372 ? -15.142 7.645 30.689 1.00 75.38 372 ILE A O 1
ATOM 3039 N N . GLU A 1 373 ? -14.359 8.225 32.706 1.00 69.50 373 GLU A N 1
ATOM 3040 C CA . GLU A 1 373 ? -13.442 9.289 32.261 1.00 69.50 373 GLU A CA 1
ATOM 3041 C C . GLU A 1 373 ? -12.405 8.801 31.229 1.00 69.50 373 GLU A C 1
ATOM 3043 O O . GLU A 1 373 ? -11.796 9.604 30.527 1.00 69.50 373 GLU A O 1
ATOM 3048 N N . LYS A 1 374 ? -12.231 7.479 31.090 1.00 74.06 374 LYS A N 1
ATOM 3049 C CA . LYS A 1 374 ? -11.325 6.842 30.127 1.00 74.06 374 LYS A CA 1
ATOM 3050 C C . LYS A 1 374 ? -12.030 6.120 28.975 1.00 74.06 374 LYS A C 1
ATOM 3052 O O . LYS A 1 374 ? -11.384 5.339 28.285 1.00 74.06 374 LYS A O 1
ATOM 3057 N N . LEU A 1 375 ? -13.311 6.390 28.707 1.00 81.31 375 LEU A N 1
ATOM 3058 C CA . LEU A 1 375 ? -14.100 5.693 27.675 1.00 81.31 375 LEU A CA 1
ATOM 3059 C C . LEU A 1 375 ? -13.373 5.591 26.317 1.00 81.31 375 LEU A C 1
ATOM 3061 O O . LEU A 1 375 ? -13.227 4.500 25.775 1.00 81.31 375 LEU A O 1
ATOM 3065 N N . SER A 1 376 ? -12.827 6.701 25.808 1.00 80.75 376 SER A N 1
ATOM 3066 C CA . SER A 1 376 ? -12.076 6.709 24.539 1.00 80.75 376 SER A CA 1
ATOM 3067 C C . SER A 1 376 ? -10.821 5.825 24.587 1.00 80.75 376 SER A C 1
ATOM 3069 O O . SER A 1 376 ? -10.513 5.131 23.621 1.00 80.75 376 SER A O 1
ATOM 3071 N N . GLN A 1 377 ? -10.114 5.799 25.722 1.00 80.69 377 GLN A N 1
ATOM 3072 C CA . GLN A 1 377 ? -8.936 4.947 25.912 1.00 80.69 377 GLN A CA 1
ATOM 3073 C C . GLN A 1 377 ? -9.333 3.469 25.974 1.00 80.69 377 GLN A C 1
ATOM 3075 O O . GLN A 1 377 ? -8.661 2.641 25.376 1.00 80.69 377 GLN A O 1
ATOM 3080 N N . ILE A 1 378 ? -10.454 3.144 26.619 1.00 82.06 378 ILE A N 1
ATOM 3081 C CA . ILE A 1 378 ? -10.958 1.771 26.766 1.00 82.06 378 ILE A CA 1
ATOM 3082 C C . ILE A 1 378 ? -11.408 1.197 25.423 1.00 82.06 378 ILE A C 1
ATOM 3084 O O . ILE A 1 378 ? -11.103 0.047 25.105 1.00 82.06 378 ILE A O 1
ATOM 3088 N N . PHE A 1 379 ? -12.082 1.997 24.596 1.00 81.50 379 PHE A N 1
ATOM 3089 C CA . PHE A 1 379 ? -12.449 1.583 23.241 1.00 81.50 379 PHE A CA 1
ATOM 3090 C C . PHE A 1 379 ? -11.220 1.425 22.330 1.00 81.50 379 PHE A C 1
ATOM 3092 O O . PHE A 1 379 ? -11.247 0.588 21.434 1.00 81.50 379 PHE A O 1
ATOM 3099 N N . LYS A 1 380 ? -10.122 2.150 22.588 1.00 78.38 380 LYS A N 1
ATOM 3100 C CA . LYS A 1 380 ? -8.849 2.019 21.853 1.00 78.38 380 LYS A CA 1
ATOM 3101 C C . LYS A 1 380 ? -7.896 0.946 22.404 1.00 78.38 380 LYS A C 1
ATOM 3103 O O . LYS A 1 380 ? -6.956 0.573 21.710 1.00 78.38 380 LYS A O 1
ATOM 3108 N N . ASP A 1 381 ? -8.103 0.457 23.625 1.00 77.12 381 ASP A N 1
ATOM 3109 C CA . ASP A 1 381 ? -7.200 -0.495 24.285 1.00 77.12 381 ASP A CA 1
ATOM 3110 C C . ASP A 1 381 ? -7.341 -1.909 23.707 1.00 77.12 381 ASP A C 1
ATOM 3112 O O . ASP A 1 381 ? -8.276 -2.635 24.039 1.00 77.12 381 ASP A O 1
ATOM 3116 N N . LEU A 1 382 ? -6.405 -2.327 22.860 1.00 72.56 382 LEU A N 1
ATOM 3117 C CA . LEU A 1 382 ? -6.430 -3.637 22.199 1.00 72.56 382 LEU A CA 1
ATOM 3118 C C . LEU A 1 382 ? -6.383 -4.832 23.161 1.00 72.56 382 LEU A C 1
ATOM 3120 O O . LEU A 1 382 ? -6.807 -5.921 22.790 1.00 72.56 382 LEU A O 1
ATOM 3124 N N . ASN A 1 383 ? -5.927 -4.638 24.400 1.00 72.81 383 ASN A N 1
ATOM 3125 C CA . ASN A 1 383 ? -5.813 -5.725 25.376 1.00 72.81 383 ASN A CA 1
ATOM 3126 C C . ASN A 1 383 ? -7.149 -6.068 26.052 1.00 72.81 383 ASN A C 1
ATOM 3128 O O . ASN A 1 383 ? -7.230 -7.029 26.815 1.00 72.81 383 ASN A O 1
ATOM 3132 N N . LYS A 1 384 ? -8.204 -5.287 25.787 1.00 76.44 384 LYS A N 1
ATOM 3133 C CA . LYS A 1 384 ? -9.549 -5.492 26.338 1.00 76.44 384 LYS A CA 1
ATOM 3134 C C . LYS A 1 384 ? -10.526 -5.893 25.235 1.00 76.44 384 LYS A C 1
ATOM 3136 O O . LYS A 1 384 ? -11.156 -5.010 24.652 1.00 76.44 384 LYS A O 1
ATOM 3141 N N . PRO A 1 385 ? -10.691 -7.191 24.941 1.00 79.50 385 PRO A N 1
ATOM 3142 C CA . PRO A 1 385 ? -11.581 -7.637 23.870 1.00 79.50 385 PRO A CA 1
ATOM 3143 C C . PRO A 1 385 ? -13.061 -7.395 24.189 1.00 79.50 385 PRO A C 1
ATOM 3145 O O . PRO A 1 385 ? -13.869 -7.309 23.275 1.00 79.50 385 PRO A O 1
ATOM 3148 N N . ILE A 1 386 ? -13.423 -7.252 25.468 1.00 84.19 386 ILE A N 1
ATOM 3149 C CA . ILE A 1 386 ? -14.808 -7.062 25.906 1.00 84.19 386 ILE A CA 1
ATOM 3150 C C . ILE A 1 386 ? -14.912 -5.764 26.705 1.00 84.19 386 ILE A C 1
ATOM 3152 O O . ILE A 1 386 ? -14.099 -5.511 27.595 1.00 84.19 386 ILE A O 1
ATOM 3156 N N . VAL A 1 387 ? -15.926 -4.953 26.404 1.00 86.94 387 VAL A N 1
ATOM 3157 C CA . VAL A 1 387 ? -16.278 -3.760 27.182 1.00 86.94 387 VAL A CA 1
ATOM 3158 C C . VAL A 1 387 ? -17.717 -3.900 27.654 1.00 86.94 387 VAL A C 1
ATOM 3160 O O . VAL A 1 387 ? -18.640 -3.976 26.846 1.00 86.94 387 VAL A O 1
ATOM 3163 N N . ASN A 1 388 ? -17.907 -3.907 28.971 1.00 88.75 388 ASN A N 1
ATOM 3164 C CA . ASN A 1 388 ? -19.226 -3.992 29.580 1.00 88.75 388 ASN A CA 1
ATOM 3165 C C . ASN A 1 388 ? -19.647 -2.616 30.106 1.00 88.75 388 ASN A C 1
ATOM 3167 O O . ASN A 1 388 ? -18.950 -1.990 30.907 1.00 88.75 388 ASN A O 1
ATOM 3171 N N . LEU A 1 389 ? -20.801 -2.151 29.650 1.00 89.75 389 LEU A N 1
ATOM 3172 C CA . LEU A 1 389 ? -21.412 -0.883 30.008 1.00 89.75 389 LEU A CA 1
ATOM 3173 C C . LEU A 1 389 ? -22.747 -1.145 30.697 1.00 89.75 389 LEU A C 1
ATOM 3175 O O . LEU A 1 389 ? -23.461 -2.097 30.382 1.00 89.75 389 LEU A O 1
ATOM 3179 N N . GLU A 1 390 ? -23.110 -0.261 31.611 1.00 89.12 390 GLU A N 1
ATOM 3180 C CA . GLU A 1 390 ? -24.397 -0.302 32.286 1.00 89.12 390 GLU A CA 1
ATOM 3181 C C . GLU A 1 390 ? -25.034 1.079 32.276 1.00 89.12 390 GLU A C 1
ATOM 3183 O O . GLU A 1 390 ? -24.428 2.077 32.677 1.00 89.12 390 GLU A O 1
ATOM 3188 N N . LEU A 1 391 ? -26.271 1.122 31.804 1.00 89.88 391 LEU A N 1
ATOM 3189 C CA . LEU A 1 391 ? -27.141 2.275 31.925 1.00 89.88 391 LEU A CA 1
ATOM 3190 C C . LEU A 1 391 ? -27.883 2.164 33.261 1.00 89.88 391 LEU A C 1
ATOM 3192 O O . LEU A 1 391 ? -28.423 1.106 33.582 1.00 89.88 391 LEU A O 1
ATOM 3196 N N . TYR A 1 392 ? -27.910 3.240 34.041 1.00 86.50 392 TYR A N 1
ATOM 3197 C CA . TYR A 1 392 ? -28.589 3.273 35.335 1.00 86.50 392 TYR A CA 1
ATOM 3198 C C . TYR A 1 392 ? -29.271 4.622 35.575 1.00 86.50 392 TYR A C 1
ATOM 3200 O O . TYR A 1 392 ? -28.894 5.646 34.997 1.00 86.50 392 TYR A O 1
ATOM 3208 N N . GLU A 1 393 ? -30.294 4.598 36.423 1.00 85.50 393 GLU A N 1
ATOM 3209 C CA . GLU A 1 393 ? -31.040 5.775 36.872 1.00 85.50 393 GLU A CA 1
ATOM 3210 C C . GLU A 1 393 ? -30.335 6.435 38.059 1.00 85.50 393 GLU A C 1
ATOM 3212 O O . GLU A 1 393 ? -29.785 5.745 38.921 1.00 85.50 393 GLU A O 1
ATOM 3217 N N . VAL A 1 394 ? -30.333 7.771 38.072 1.00 76.06 394 VAL A N 1
ATOM 3218 C CA . VAL A 1 394 ? -29.761 8.604 39.144 1.00 76.06 394 VAL A CA 1
ATOM 3219 C C . VAL A 1 394 ? -30.845 9.175 40.034 1.00 76.06 394 VAL A C 1
ATOM 3221 O O . VAL A 1 394 ? -31.807 9.754 39.472 1.00 76.06 394 VAL A O 1
#

Nearest PDB structures (foldseek):
  8fse-assembly2_B  TM=5.045E-01  e=6.202E-01  Mus musculus
  8ftb-assembly1_B  TM=5.043E-01  e=9.838E-01  Mus musculus
  7dey-assembly2_D  TM=4.575E-01  e=1.030E+00  Scheffersomyces stipitis CBS 6054
  8ixu-assembly1_A  TM=1.953E-01  e=2.581E-01  Rattus norvegicus

InterPro domains:
  IPR007147 Transcription factor Vhr [PF04001] (5-94)

Organism: NCBI:txid1378264

Solvent-accessible surface area (backbone atoms only — not comparable to full-atom values): 23770 Å² total; per-residue (Å²): 137,87,91,81,86,72,56,73,71,55,56,49,36,60,76,66,65,59,74,51,68,66,62,46,49,52,50,53,52,51,52,49,53,49,40,57,76,68,53,47,53,80,58,58,61,90,78,38,53,71,60,44,46,50,51,14,47,51,53,34,56,78,72,72,52,62,82,90,50,43,68,58,35,29,52,53,46,44,52,47,36,53,48,53,35,48,51,54,51,50,56,57,52,61,58,64,72,63,69,84,60,95,68,92,59,80,55,64,72,58,71,73,36,80,81,72,84,89,82,90,80,88,83,90,83,86,88,86,91,82,86,88,82,91,80,89,84,83,89,84,90,79,94,73,96,64,88,80,78,71,76,80,75,89,74,76,84,65,88,72,65,61,83,70,56,68,67,62,41,47,57,56,44,55,49,60,79,66,29,64,53,45,52,45,50,60,76,38,73,79,80,50,69,58,72,58,28,25,51,47,12,46,52,46,52,48,51,21,48,53,50,40,44,69,75,76,48,92,62,86,57,56,65,59,52,50,54,48,63,69,27,62,69,44,43,18,47,51,47,54,41,51,50,85,51,79,46,75,62,62,71,68,47,50,58,74,54,35,30,51,49,46,18,33,48,46,17,23,40,32,71,70,65,35,60,68,65,47,33,30,56,49,20,41,50,52,48,51,48,50,43,70,78,40,55,72,66,62,77,78,51,102,58,82,87,74,68,55,62,57,37,73,64,49,35,72,75,51,52,26,44,36,37,39,35,43,93,93,48,75,48,76,50,79,44,39,52,66,76,43,82,63,70,50,74,64,57,50,49,53,52,47,34,62,75,69,70,55,88,69,88,51,67,47,78,42,38,68,97,50,72,60,94,43,49,57,56,56,55,59,37,82,91,48,50,65,48,51,35,35,51,44,82,112

Secondary structure (DSSP, 8-state):
-----S-HHHHHHHHTT---HHHHHHHHHHHHHHHHHTTTTSS-GGG-HHHHHHHHHHHHHHTT--GGGHHHHHHHHHHHHHHHHHHHHHHHHHHHHSTTS----HHHHHHTTTT-----------------------------------PPP------S-----HHHHHHHHHHHHH-HHHHHHHHSTTSS-HHHHHHHHHHHHHHHHHHHHHHH---TTHHHHHHHHTSHHHHHHHHHHTTTT--HHHHHS-HHHHHHHHHHHHHHHHHHH-HHHHHHHHHHHHHHHHHHH-GGGGGG--S----S--HHHHHHH-PEEEEEEETTEEEEEEE-TTTSPPPPHHHHHHHHHHHTT---S-EEEEETTB-GGGHHHHHH-TT-SEEEEEEEE-

Foldseek 3Di:
DDPPDDDPLVVLCVVVVVVDPVLVVVLVVLLVVLCVVVVLLPDQLVVCLVSLLVSLVVSCVVSPHDPVSSVSSSVVSNVVSVVSNVVLVVVVVVVVVPPPDDDDQPPVQASPFVSDDDDDDDDDDDDDDDDDDDDDDDDDDDDDDDPDADDDDPDDPDLPQPQDDPVLLVLLLVLLVPQPQLVCCNVDPPPDPLVVLLVQLLVLLLVLLVCLCVPPHDHPCSVVVSCVCSDLQNQLSLQVSSCSGVDPVSVVDDSVVSSSSNSSSSSSSCVRPNRQSSSLSSNLSVNSVCCSVCVVRVVPDPPPPPRSDRLVVVQVVQWAWEWEDEDPDIDIDIDRLRPDQQDDQVRVVVVCCVVVVPPDPAKHKAWVPDGCVCSRVQSNDSVHRYTYMYIDGD

Radius of gyration: 29.92 Å; Cα contacts (8 Å, |Δi|>4): 370; chains: 1; bounding box: 76×58×92 Å

Mean predicted aligned error: 20.43 Å

Sequence (394 aa):
MDHSKHGITHQIREQLNFTDPSKWRKFTNRRLELVDKFNLSSKKASEQDGLILKIADILRLEFGYDDSKINEFDKLVRAAVQSVRRNRKRSLKQLNIQSNNDGWNEKSMFINHITTTTSPTATTTKVGTSIPTIVQSTNQQQHQHQQQHIKLPSIKVQPDLFKFSEQNKQKLLNYITNSSTFFKSIDSPGSINESILSKLGLNSIRASISFILDKFFQVQDMNYLYTKLTSMETLSLVFKSLDITHSSEISLLNLTQSFNLFCKIIGCLVKDYGFDSILYTLGELFHELVLLEYPLLLTFKQQTIVLPINPKEIDEEFNKDINIKYRSNNIQFKFKPMSSTPPTYIELLENCKIAFNCTEKNLRLRIIDEKIEKLSQIFKDLNKPIVNLELYEV